Protein AF-A0A9P0IZ48-F1 (afdb_monomer_lite)

Structure (mmCIF, N/CA/C/O backbone):
data_AF-A0A9P0IZ48-F1
#
_entry.id   AF-A0A9P0IZ48-F1
#
loop_
_atom_site.group_PDB
_atom_site.id
_atom_site.type_symbol
_atom_site.label_atom_id
_atom_site.label_alt_id
_atom_site.label_comp_id
_atom_site.label_asym_id
_atom_site.label_entity_id
_atom_site.label_seq_id
_atom_site.pdbx_PDB_ins_code
_atom_site.Cartn_x
_atom_site.Cartn_y
_atom_site.Cartn_z
_atom_site.occupancy
_atom_site.B_iso_or_equiv
_atom_site.auth_seq_id
_atom_site.auth_comp_id
_atom_site.auth_asym_id
_atom_site.auth_atom_id
_atom_site.pdbx_PDB_model_num
ATOM 1 N N . MET A 1 1 ? 137.600 13.344 -168.593 1.00 40.38 1 MET A N 1
ATOM 2 C CA . MET A 1 1 ? 138.570 12.304 -168.981 1.00 40.38 1 MET A CA 1
ATOM 3 C C . MET A 1 1 ? 139.973 12.870 -168.841 1.00 40.38 1 MET A C 1
ATOM 5 O O . MET A 1 1 ? 140.378 13.663 -169.675 1.00 40.38 1 MET A O 1
ATOM 9 N N . ALA A 1 2 ? 140.676 12.499 -167.771 1.00 45.72 2 ALA A N 1
ATOM 10 C CA . ALA A 1 2 ? 141.972 11.857 -167.961 1.00 45.72 2 ALA A CA 1
ATOM 11 C C . ALA A 1 2 ? 141.649 10.371 -168.208 1.00 45.72 2 ALA A C 1
ATOM 13 O O . ALA A 1 2 ? 140.693 9.869 -167.609 1.00 45.72 2 ALA A O 1
ATOM 14 N N . GLU A 1 3 ? 142.317 9.715 -169.154 1.00 50.75 3 GLU A N 1
ATOM 15 C CA . GLU A 1 3 ? 142.035 8.322 -169.523 1.00 50.75 3 GLU A CA 1
ATOM 16 C C . GLU A 1 3 ? 142.195 7.393 -168.305 1.00 50.75 3 GLU A C 1
ATOM 18 O O . GLU A 1 3 ? 143.285 7.264 -167.755 1.00 50.75 3 GLU A O 1
ATOM 23 N N . MET A 1 4 ? 141.099 6.759 -167.869 1.00 49.34 4 MET A N 1
ATOM 24 C CA . MET A 1 4 ? 141.125 5.644 -166.914 1.00 49.34 4 MET A CA 1
ATOM 25 C C . MET A 1 4 ? 140.989 4.335 -167.687 1.00 49.34 4 MET A C 1
ATOM 27 O O . MET A 1 4 ? 140.094 4.196 -168.523 1.00 49.34 4 MET A O 1
ATOM 31 N N . SER A 1 5 ? 141.873 3.375 -167.405 1.00 59.56 5 SER A N 1
ATOM 32 C CA . SER A 1 5 ? 141.852 2.065 -168.056 1.00 59.56 5 SER A CA 1
ATOM 33 C C . SER A 1 5 ? 140.656 1.225 -167.580 1.00 59.56 5 SER A C 1
ATOM 35 O O . SER A 1 5 ? 140.148 1.376 -166.465 1.00 59.56 5 SER A O 1
ATOM 37 N N . ARG A 1 6 ? 140.196 0.327 -168.455 1.00 60.47 6 ARG A N 1
ATOM 38 C CA . ARG A 1 6 ? 138.968 -0.472 -168.319 1.00 60.47 6 ARG A CA 1
ATOM 39 C C . ARG A 1 6 ? 138.863 -1.265 -167.004 1.00 60.47 6 ARG A C 1
ATOM 41 O O . ARG A 1 6 ? 137.769 -1.359 -166.457 1.00 60.47 6 ARG A O 1
ATOM 48 N N . GLU A 1 7 ? 139.977 -1.754 -166.458 1.00 61.59 7 GLU A N 1
ATOM 49 C CA . GLU A 1 7 ? 139.999 -2.499 -165.183 1.00 61.59 7 GLU A CA 1
ATOM 50 C C . GLU A 1 7 ? 139.676 -1.623 -163.961 1.00 61.59 7 GLU A C 1
ATOM 52 O O . GLU A 1 7 ? 139.072 -2.091 -162.995 1.00 61.59 7 GLU A O 1
ATOM 57 N N . GLN A 1 8 ? 140.010 -0.329 -163.995 1.00 61.09 8 GLN A N 1
ATOM 58 C CA . GLN A 1 8 ? 139.716 0.589 -162.887 1.00 61.09 8 GLN A CA 1
ATOM 59 C C . GLN A 1 8 ? 138.238 1.012 -162.859 1.00 61.09 8 GLN A C 1
ATOM 61 O O . GLN A 1 8 ? 137.685 1.261 -161.786 1.00 61.09 8 GLN A O 1
ATOM 66 N N . LEU A 1 9 ? 137.570 1.025 -164.018 1.00 61.09 9 LEU A N 1
ATOM 67 C CA . LEU A 1 9 ? 136.134 1.300 -164.132 1.00 61.09 9 LEU A CA 1
ATOM 68 C C . LEU A 1 9 ? 135.270 0.141 -163.610 1.00 61.09 9 LEU A C 1
ATOM 70 O O . LEU A 1 9 ? 134.274 0.389 -162.928 1.00 61.09 9 LEU A O 1
ATOM 74 N N . GLU A 1 10 ? 135.661 -1.113 -163.856 1.00 65.56 10 GLU A N 1
ATOM 75 C CA . GLU A 1 10 ? 134.918 -2.288 -163.368 1.00 65.56 10 GLU A CA 1
ATOM 76 C C . GLU A 1 10 ? 134.998 -2.431 -161.835 1.00 65.56 10 GLU A C 1
ATOM 78 O O . GLU A 1 10 ? 133.986 -2.701 -161.181 1.00 65.56 10 GLU A O 1
ATOM 83 N N . GLY A 1 11 ? 136.156 -2.144 -161.227 1.00 67.25 11 GLY A N 1
ATOM 84 C CA . GLY A 1 11 ? 136.312 -2.138 -159.766 1.00 67.25 11 GLY A CA 1
ATOM 85 C C . GLY A 1 11 ? 135.535 -1.017 -159.060 1.00 67.25 11 GLY A C 1
ATOM 86 O O . GLY A 1 11 ? 134.985 -1.231 -157.975 1.00 67.25 11 GLY A O 1
ATOM 87 N N . PHE A 1 12 ? 135.444 0.168 -159.676 1.00 69.69 12 PHE A N 1
ATOM 88 C CA . PHE A 1 12 ? 134.646 1.279 -159.149 1.00 69.69 12 PHE A CA 1
ATOM 89 C C . PHE A 1 12 ? 133.141 0.986 -159.251 1.00 69.69 12 PHE A C 1
ATOM 91 O O . PHE A 1 12 ? 132.399 1.215 -158.295 1.00 69.69 12 PHE A O 1
ATOM 98 N N . ALA A 1 13 ? 132.695 0.382 -160.358 1.00 72.75 13 ALA A N 1
ATOM 99 C CA . ALA A 1 13 ? 131.305 -0.034 -160.539 1.00 72.75 13 ALA A CA 1
ATOM 100 C C . ALA A 1 13 ? 130.859 -1.087 -159.504 1.00 72.75 13 ALA A C 1
ATOM 102 O O . ALA A 1 13 ? 129.750 -0.997 -158.977 1.00 72.75 13 ALA A O 1
ATOM 103 N N . ALA A 1 14 ? 131.719 -2.053 -159.156 1.00 74.12 14 ALA A N 1
ATOM 104 C CA . ALA A 1 14 ? 131.407 -3.068 -158.145 1.00 74.12 14 ALA A CA 1
ATOM 105 C C . ALA A 1 14 ? 131.285 -2.486 -156.723 1.00 74.12 14 ALA A C 1
ATOM 107 O O . ALA A 1 14 ? 130.378 -2.871 -155.981 1.00 74.12 14 ALA A O 1
ATOM 108 N N . ARG A 1 15 ? 132.150 -1.528 -156.345 1.00 75.44 15 ARG A N 1
ATOM 109 C CA . ARG A 1 15 ? 132.030 -0.818 -155.055 1.00 75.44 15 ARG A CA 1
ATOM 110 C C . ARG A 1 15 ? 130.755 0.013 -154.988 1.00 75.44 15 ARG A C 1
ATOM 112 O O . ARG A 1 15 ? 130.014 -0.129 -154.023 1.00 75.44 15 ARG A O 1
ATOM 119 N N . MET A 1 16 ? 130.459 0.779 -156.040 1.00 75.12 16 MET A N 1
ATOM 120 C CA . MET A 1 16 ? 129.221 1.560 -156.133 1.00 75.12 16 MET A CA 1
ATOM 121 C C . MET A 1 16 ? 127.973 0.676 -156.033 1.00 75.12 16 MET A C 1
ATOM 123 O O . MET A 1 16 ? 126.989 1.072 -155.419 1.00 75.12 16 MET A O 1
ATOM 127 N N . LYS A 1 17 ? 128.002 -0.541 -156.593 1.00 77.12 17 LYS A N 1
ATOM 128 C CA . LYS A 1 17 ? 126.883 -1.487 -156.494 1.00 77.12 17 LYS A CA 1
ATOM 129 C C . LYS A 1 17 ? 126.695 -2.026 -155.071 1.00 77.12 17 LYS A C 1
ATOM 131 O O . LYS A 1 17 ? 125.564 -2.100 -154.606 1.00 77.12 17 LYS A O 1
ATOM 136 N N . LYS A 1 18 ? 127.789 -2.339 -154.368 1.00 78.38 18 LYS A N 1
ATOM 137 C CA . LYS A 1 18 ? 127.748 -2.813 -152.975 1.00 78.38 18 LYS A CA 1
ATOM 138 C C . LYS A 1 18 ? 127.318 -1.713 -151.999 1.00 78.38 18 LYS A C 1
ATOM 140 O O . LYS A 1 18 ? 126.550 -1.983 -151.082 1.00 78.38 18 LYS A O 1
ATOM 145 N N . GLU A 1 19 ? 127.776 -0.478 -152.207 1.00 76.38 19 GLU A N 1
ATOM 146 C CA . GLU A 1 19 ? 127.285 0.686 -151.455 1.00 76.38 19 GLU A CA 1
ATOM 147 C C . GLU A 1 19 ? 125.801 0.943 -151.734 1.00 76.38 19 GLU A C 1
ATOM 149 O O . GLU A 1 19 ? 125.043 1.164 -150.797 1.00 76.38 19 GLU A O 1
ATOM 154 N N . LEU A 1 20 ? 125.349 0.807 -152.986 1.00 82.19 20 LEU A N 1
ATOM 155 C CA . LEU A 1 20 ? 123.929 0.915 -153.331 1.00 82.19 20 LEU A CA 1
ATOM 156 C C . LEU A 1 20 ? 123.073 -0.164 -152.644 1.00 82.19 20 LEU A C 1
ATOM 158 O O . LEU A 1 20 ? 121.955 0.124 -152.223 1.00 82.19 20 LEU A O 1
ATOM 162 N N . GLU A 1 21 ? 123.560 -1.402 -152.547 1.00 80.06 21 GLU A N 1
ATOM 163 C CA . GLU A 1 21 ? 122.872 -2.489 -151.836 1.00 80.06 21 GLU A CA 1
ATOM 164 C C . GLU A 1 21 ? 122.805 -2.239 -150.328 1.00 80.06 21 GLU A C 1
ATOM 166 O O . GLU A 1 21 ? 121.725 -2.352 -149.754 1.00 80.06 21 GLU A O 1
ATOM 171 N N . ARG A 1 22 ? 123.898 -1.787 -149.706 1.00 83.31 22 ARG A N 1
ATOM 172 C CA . ARG A 1 22 ? 123.905 -1.410 -148.287 1.00 83.31 22 ARG A CA 1
ATOM 173 C C . ARG A 1 22 ? 122.951 -0.245 -147.995 1.00 83.31 22 ARG A C 1
ATOM 175 O O . ARG A 1 22 ? 122.157 -0.325 -147.067 1.00 83.31 22 ARG A O 1
ATOM 182 N N . GLU A 1 23 ? 122.972 0.804 -148.814 1.00 80.50 23 GLU A N 1
ATOM 183 C CA . GLU A 1 23 ? 122.041 1.939 -148.708 1.00 80.50 23 GLU A CA 1
ATOM 184 C C . GLU A 1 23 ? 120.577 1.504 -148.901 1.00 80.50 23 GLU A C 1
ATOM 186 O O . GLU A 1 23 ? 119.662 2.054 -148.285 1.00 80.50 23 GLU A O 1
ATOM 191 N N . ARG A 1 24 ? 120.321 0.492 -149.742 1.00 82.31 24 ARG A N 1
ATOM 192 C CA . ARG A 1 24 ? 118.983 -0.104 -149.891 1.00 82.31 24 ARG A CA 1
ATOM 193 C C . ARG A 1 24 ? 118.559 -0.878 -148.648 1.00 82.31 24 ARG A C 1
ATOM 195 O O . ARG A 1 24 ? 117.405 -0.742 -148.246 1.00 82.31 24 ARG A O 1
ATOM 202 N N . GLU A 1 25 ? 119.450 -1.669 -148.060 1.00 83.50 25 GLU A N 1
ATOM 203 C CA . GLU A 1 25 ? 119.190 -2.406 -146.819 1.00 83.50 25 GLU A CA 1
ATOM 204 C C . GLU A 1 25 ? 118.956 -1.455 -145.642 1.00 83.50 25 GLU A C 1
ATOM 206 O O . GLU A 1 25 ? 117.970 -1.615 -144.928 1.00 83.50 25 GLU A O 1
ATOM 211 N N . GLU A 1 26 ? 119.783 -0.417 -145.490 1.00 81.69 26 GLU A N 1
ATOM 212 C CA . GLU A 1 26 ? 119.605 0.619 -144.468 1.00 81.69 26 GLU A CA 1
ATOM 213 C C . GLU A 1 26 ? 118.283 1.367 -144.667 1.00 81.69 26 GLU A C 1
ATOM 215 O O . GLU A 1 26 ? 117.509 1.515 -143.721 1.00 81.69 26 GLU A O 1
ATOM 220 N N . ARG A 1 27 ? 117.949 1.769 -145.902 1.00 84.75 27 ARG A N 1
ATOM 221 C CA . ARG A 1 27 ? 116.649 2.389 -146.199 1.00 84.75 27 ARG A CA 1
ATOM 222 C C . ARG A 1 27 ? 115.488 1.469 -145.830 1.00 84.75 27 ARG A C 1
ATOM 224 O O . ARG A 1 27 ? 114.515 1.949 -145.257 1.00 84.75 27 ARG A O 1
ATOM 231 N N . ASN A 1 28 ? 115.574 0.183 -146.167 1.00 85.56 28 ASN A N 1
ATOM 232 C CA . ASN A 1 28 ? 114.534 -0.794 -145.854 1.00 85.56 28 ASN A CA 1
ATOM 233 C C . ASN A 1 28 ? 114.398 -0.978 -144.334 1.00 85.56 28 ASN A C 1
ATOM 235 O O . ASN A 1 28 ? 113.296 -0.877 -143.808 1.00 85.56 28 ASN A O 1
ATOM 239 N N . PHE A 1 29 ? 115.512 -1.117 -143.614 1.00 87.75 29 PHE A N 1
ATOM 240 C CA . PHE A 1 29 ? 115.528 -1.188 -142.154 1.00 87.75 29 PHE A CA 1
ATOM 241 C C . PHE A 1 29 ? 114.892 0.051 -141.508 1.00 87.75 29 PHE A C 1
ATOM 243 O O . PHE A 1 29 ? 113.985 -0.080 -140.689 1.00 87.75 29 PHE A O 1
ATOM 250 N N . PHE A 1 30 ? 115.289 1.261 -141.921 1.00 87.19 30 PHE A N 1
ATOM 251 C CA . PHE A 1 30 ? 114.699 2.502 -141.408 1.00 87.19 30 PHE A CA 1
ATOM 252 C C . PHE A 1 30 ? 113.231 2.676 -141.802 1.00 87.19 30 PHE A C 1
ATOM 254 O O . PHE A 1 30 ? 112.478 3.325 -141.078 1.00 87.19 30 PHE A O 1
ATOM 261 N N . GLN A 1 31 ? 112.811 2.130 -142.942 1.00 84.62 31 GLN A N 1
ATOM 262 C CA . GLN A 1 31 ? 111.409 2.125 -143.341 1.00 84.62 31 GLN A CA 1
ATOM 263 C C . GLN A 1 31 ? 110.597 1.175 -142.455 1.00 84.62 31 GLN A C 1
ATOM 265 O O . GLN A 1 31 ? 109.562 1.582 -141.943 1.00 84.62 31 GLN A O 1
ATOM 270 N N . LEU A 1 32 ? 111.111 -0.023 -142.177 1.00 88.12 32 LEU A N 1
ATOM 271 C CA . LEU A 1 32 ? 110.461 -1.001 -141.308 1.00 88.12 32 LEU A CA 1
ATOM 272 C C . LEU A 1 32 ? 110.381 -0.519 -139.851 1.00 88.12 32 LEU A C 1
ATOM 274 O O . LEU A 1 32 ? 109.342 -0.664 -139.214 1.00 88.12 32 LEU A O 1
ATOM 278 N N . GLU A 1 33 ? 111.441 0.107 -139.332 1.00 88.38 33 GLU A N 1
ATOM 279 C CA . GLU A 1 33 ? 111.435 0.737 -138.005 1.00 88.38 33 GLU A CA 1
ATOM 280 C C . GLU A 1 33 ? 110.479 1.934 -137.949 1.00 88.38 33 GLU A C 1
ATOM 282 O O . GLU A 1 33 ? 109.746 2.084 -136.974 1.00 88.38 33 GLU A O 1
ATOM 287 N N . ARG A 1 34 ? 110.409 2.758 -139.004 1.00 89.44 34 ARG A N 1
ATOM 288 C CA . ARG A 1 34 ? 109.419 3.842 -139.087 1.00 89.44 34 ARG A CA 1
ATOM 289 C C . ARG A 1 34 ? 107.997 3.293 -139.069 1.00 89.44 34 ARG A C 1
ATOM 291 O O . ARG A 1 34 ? 107.185 3.801 -138.306 1.00 89.44 34 ARG A O 1
ATOM 298 N N . ASP A 1 35 ? 107.706 2.275 -139.872 1.00 89.56 35 ASP A N 1
ATOM 299 C CA . ASP A 1 35 ? 106.379 1.661 -139.941 1.00 89.56 35 ASP A CA 1
ATOM 300 C C . ASP A 1 35 ? 106.021 1.008 -138.596 1.00 89.56 35 ASP A C 1
ATOM 302 O O . ASP A 1 35 ? 104.916 1.180 -138.089 1.00 89.56 35 ASP A O 1
ATOM 306 N N . LYS A 1 36 ? 106.983 0.358 -137.932 1.00 89.81 36 LYS A N 1
ATOM 307 C CA . LYS A 1 36 ? 106.815 -0.189 -136.580 1.00 89.81 36 LYS A CA 1
ATOM 308 C C . LYS A 1 36 ? 106.529 0.904 -135.546 1.00 89.81 36 LYS A C 1
ATOM 310 O O . LYS A 1 36 ? 105.602 0.767 -134.755 1.00 89.81 36 LYS A O 1
ATOM 315 N N . VAL A 1 37 ? 107.268 2.012 -135.568 1.00 90.25 37 VAL A N 1
ATOM 316 C CA . VAL A 1 37 ? 107.013 3.165 -134.688 1.00 90.25 37 VAL A CA 1
ATOM 317 C C . VAL A 1 37 ? 105.658 3.806 -134.991 1.00 90.25 37 VAL A C 1
ATOM 319 O O . VAL A 1 37 ? 104.944 4.153 -134.055 1.00 90.25 37 VAL A O 1
ATOM 322 N N . LEU A 1 38 ? 105.272 3.919 -136.265 1.00 91.44 38 LEU A N 1
ATOM 323 C CA . LEU A 1 38 ? 103.958 4.419 -136.670 1.00 91.44 38 LEU A CA 1
ATOM 324 C C . LEU A 1 38 ? 102.837 3.512 -136.155 1.00 91.44 38 LEU A C 1
ATOM 326 O O . LEU A 1 38 ? 101.920 4.020 -135.524 1.00 91.44 38 LEU A O 1
ATOM 330 N N . THR A 1 39 ? 102.939 2.189 -136.320 1.00 90.44 39 THR A N 1
ATOM 331 C CA . THR A 1 39 ? 101.937 1.251 -135.781 1.00 90.44 39 THR A CA 1
ATOM 332 C C . THR A 1 39 ? 101.849 1.305 -134.256 1.00 90.44 39 THR A C 1
ATOM 334 O O . THR A 1 39 ? 100.747 1.357 -133.721 1.00 90.44 39 THR A O 1
ATOM 337 N N . PHE A 1 40 ? 102.974 1.372 -133.532 1.00 92.62 40 PHE A N 1
ATOM 338 C CA . PHE A 1 40 ? 102.943 1.558 -132.078 1.00 92.62 40 PHE A CA 1
ATOM 339 C C . PHE A 1 40 ? 102.323 2.893 -131.681 1.00 92.62 40 PHE A C 1
ATOM 341 O O . PHE A 1 40 ? 101.568 2.949 -130.713 1.00 92.62 40 PHE A O 1
ATOM 348 N N . TRP A 1 41 ? 102.622 3.967 -132.408 1.00 93.25 41 TRP A N 1
ATOM 349 C CA . TRP A 1 41 ? 102.010 5.266 -132.164 1.00 93.25 41 TRP A CA 1
ATOM 350 C C . TRP A 1 41 ? 100.500 5.236 -132.427 1.00 93.25 41 TRP A C 1
ATOM 352 O O . TRP A 1 41 ? 99.743 5.745 -131.609 1.00 93.25 41 TRP A O 1
ATOM 362 N N . GLU A 1 42 ? 100.043 4.603 -133.508 1.00 92.38 42 GLU A N 1
ATOM 363 C CA . GLU A 1 42 ? 98.617 4.433 -133.808 1.00 92.38 42 GLU A CA 1
ATOM 364 C C . GLU A 1 42 ? 97.905 3.588 -132.744 1.00 92.38 42 GLU A C 1
ATOM 366 O O . GLU A 1 42 ? 96.854 4.003 -132.259 1.00 92.38 42 GLU A O 1
ATOM 371 N N . ILE A 1 43 ? 98.496 2.463 -132.320 1.00 92.69 43 ILE A N 1
ATOM 372 C CA . ILE A 1 43 ? 97.954 1.600 -131.255 1.00 92.69 43 ILE A CA 1
ATOM 373 C C . ILE A 1 43 ? 97.886 2.363 -129.933 1.00 92.69 43 ILE A C 1
ATOM 375 O O . ILE A 1 43 ? 96.814 2.478 -129.354 1.00 92.69 43 ILE A O 1
ATOM 379 N N . THR A 1 44 ? 98.995 2.947 -129.472 1.00 91.38 44 THR A N 1
ATOM 380 C CA . THR A 1 44 ? 99.023 3.680 -128.192 1.00 91.38 44 THR A CA 1
ATOM 381 C C . THR A 1 44 ? 98.127 4.913 -128.211 1.00 91.38 44 THR A C 1
ATOM 383 O O . THR A 1 44 ? 97.523 5.257 -127.195 1.00 91.38 44 THR A O 1
ATOM 386 N N . ARG A 1 45 ? 97.982 5.576 -129.364 1.00 93.19 45 ARG A N 1
ATOM 387 C CA . ARG A 1 45 ? 97.008 6.653 -129.543 1.00 93.19 45 ARG A CA 1
ATOM 388 C C . ARG A 1 45 ? 95.577 6.128 -129.441 1.00 93.19 45 ARG A C 1
ATOM 390 O O . ARG A 1 45 ? 94.776 6.760 -128.758 1.00 93.19 45 ARG A O 1
ATOM 397 N N . HIS A 1 46 ? 95.261 5.006 -130.085 1.00 93.88 46 HIS A N 1
ATOM 398 C CA . HIS A 1 46 ? 93.936 4.394 -130.012 1.00 93.88 46 HIS A CA 1
ATOM 399 C C . HIS A 1 46 ? 93.607 3.932 -128.587 1.00 93.88 46 HIS A C 1
ATOM 401 O O . HIS A 1 46 ? 92.558 4.294 -128.066 1.00 93.88 46 HIS A O 1
ATOM 407 N N . GLU A 1 47 ? 94.536 3.256 -127.908 1.00 93.06 47 GLU A N 1
ATOM 408 C CA . GLU A 1 47 ? 94.413 2.859 -126.500 1.00 93.06 47 GLU A CA 1
ATOM 409 C C . GLU A 1 47 ? 94.243 4.073 -125.576 1.00 93.06 47 GLU A C 1
ATOM 411 O O . GLU A 1 47 ? 93.468 4.036 -124.621 1.00 93.06 47 GLU A O 1
ATOM 416 N N . LEU A 1 48 ? 94.942 5.182 -125.840 1.00 93.31 48 LEU A N 1
ATOM 417 C CA . LEU A 1 48 ? 94.761 6.423 -125.088 1.00 93.31 48 LEU A CA 1
ATOM 418 C C . LEU A 1 48 ? 93.369 7.024 -125.324 1.00 93.31 48 LEU A C 1
ATOM 420 O O . LEU A 1 48 ? 92.742 7.504 -124.379 1.00 93.31 48 LEU A O 1
ATOM 424 N N . GLU A 1 49 ? 92.891 7.033 -126.569 1.00 93.69 49 GLU A N 1
ATOM 425 C CA . GLU A 1 49 ? 91.551 7.506 -126.926 1.00 93.69 49 GLU A CA 1
ATOM 426 C C . GLU A 1 49 ? 90.458 6.621 -126.293 1.00 93.69 49 GLU A C 1
ATOM 428 O O . GLU A 1 49 ? 89.502 7.160 -125.728 1.00 93.69 49 GLU A O 1
ATOM 433 N N . GLU A 1 50 ? 90.637 5.298 -126.285 1.00 93.69 50 GLU A N 1
ATOM 434 C CA . GLU A 1 50 ? 89.745 4.320 -125.653 1.00 93.69 50 GLU A CA 1
ATOM 435 C C . GLU A 1 50 ? 89.741 4.452 -124.125 1.00 93.69 50 GLU A C 1
ATOM 437 O O . GLU A 1 50 ? 88.676 4.585 -123.522 1.00 93.69 50 GLU A O 1
ATOM 442 N N . ASN A 1 51 ? 90.908 4.542 -123.480 1.00 92.75 51 ASN A N 1
ATOM 443 C CA . ASN A 1 51 ? 91.007 4.769 -122.035 1.00 92.75 51 ASN A CA 1
ATOM 444 C C . ASN A 1 51 ? 90.395 6.114 -121.625 1.00 92.75 51 ASN A C 1
ATOM 446 O O . ASN A 1 51 ? 89.707 6.200 -120.609 1.00 92.75 51 ASN A O 1
ATOM 450 N N . ARG A 1 52 ? 90.579 7.171 -122.430 1.00 93.62 52 ARG A N 1
ATOM 451 C CA . ARG A 1 52 ? 89.906 8.465 -122.218 1.00 93.62 52 ARG A CA 1
ATOM 452 C C . ARG A 1 52 ? 88.394 8.377 -122.408 1.00 93.62 52 ARG A C 1
ATOM 454 O O . ARG A 1 52 ? 87.662 9.144 -121.784 1.00 93.62 52 ARG A O 1
ATOM 461 N N . ALA A 1 53 ? 87.904 7.522 -123.303 1.00 93.44 53 ALA A N 1
ATOM 462 C CA . ALA A 1 53 ? 86.472 7.276 -123.454 1.00 93.44 53 ALA A CA 1
ATOM 463 C C . ALA A 1 53 ? 85.920 6.478 -122.260 1.00 93.44 53 ALA A C 1
ATOM 465 O O . ALA A 1 53 ? 84.892 6.857 -121.707 1.00 93.44 53 ALA A O 1
ATOM 466 N N . SER A 1 54 ? 86.641 5.450 -121.810 1.00 94.06 54 SER A N 1
ATOM 467 C CA . SER A 1 54 ? 86.304 4.639 -120.636 1.00 94.06 54 SER A CA 1
ATOM 468 C C . SER A 1 54 ? 86.272 5.469 -119.350 1.00 94.06 54 SER A C 1
ATOM 470 O O . SER A 1 54 ? 85.286 5.407 -118.623 1.00 94.06 54 SER A O 1
ATOM 472 N N . LEU A 1 55 ? 87.273 6.330 -119.116 1.00 92.88 55 LEU A N 1
ATOM 473 C CA . LEU A 1 55 ? 87.278 7.270 -117.987 1.00 92.88 55 LEU A CA 1
ATOM 474 C C . LEU A 1 55 ? 86.047 8.177 -118.007 1.00 92.88 55 LEU A C 1
ATOM 476 O O . LEU A 1 55 ? 85.333 8.240 -117.019 1.00 92.88 55 LEU A O 1
ATOM 480 N N . ARG A 1 56 ? 85.725 8.782 -119.158 1.00 93.75 56 ARG A N 1
ATOM 481 C CA . ARG A 1 56 ? 84.522 9.620 -119.292 1.00 93.75 56 ARG A CA 1
ATOM 482 C C . ARG A 1 56 ? 83.226 8.849 -119.044 1.00 93.75 56 ARG A C 1
ATOM 484 O O . ARG A 1 56 ? 82.281 9.417 -118.511 1.00 93.75 56 ARG A O 1
ATOM 491 N N . ASN A 1 57 ? 83.160 7.579 -119.438 1.00 94.12 57 ASN A N 1
ATOM 492 C CA . ASN A 1 57 ? 82.010 6.733 -119.129 1.00 94.12 57 ASN A CA 1
ATOM 493 C C . ASN A 1 57 ? 81.935 6.419 -117.632 1.00 94.12 57 ASN A C 1
ATOM 495 O O . ASN A 1 57 ? 80.845 6.446 -117.077 1.00 94.12 57 ASN A O 1
ATOM 499 N N . LYS A 1 58 ? 83.071 6.173 -116.968 1.00 93.75 58 LYS A N 1
ATOM 500 C CA . LYS A 1 58 ? 83.117 5.962 -115.517 1.00 93.75 58 LYS A CA 1
ATOM 501 C C . LYS A 1 58 ? 82.769 7.214 -114.726 1.00 93.75 58 LYS A C 1
ATOM 503 O O . LYS A 1 58 ? 82.014 7.099 -113.771 1.00 93.75 58 LYS A O 1
ATOM 508 N N . ASP A 1 59 ? 83.225 8.384 -115.158 1.00 92.31 59 ASP A N 1
ATOM 509 C CA . ASP A 1 59 ? 82.832 9.659 -114.555 1.00 92.31 59 ASP A CA 1
ATOM 510 C C . ASP A 1 59 ? 81.311 9.860 -114.665 1.00 92.31 59 ASP A C 1
ATOM 512 O O . ASP A 1 59 ? 80.662 10.160 -113.669 1.00 92.31 59 ASP A O 1
ATOM 516 N N . ARG A 1 60 ? 80.712 9.567 -115.830 1.00 93.88 60 ARG A N 1
ATOM 517 C CA . ARG A 1 60 ? 79.246 9.583 -116.000 1.00 93.88 60 ARG A CA 1
ATOM 518 C C . ARG A 1 60 ? 78.525 8.552 -115.135 1.00 93.88 60 ARG A C 1
ATOM 520 O O . ARG A 1 60 ? 77.491 8.862 -114.566 1.00 93.88 60 ARG A O 1
ATOM 527 N N . GLU A 1 61 ? 79.044 7.329 -115.026 1.00 93.62 61 GLU A N 1
ATOM 528 C CA . GLU A 1 61 ? 78.458 6.309 -114.144 1.00 93.62 61 GLU A CA 1
ATOM 529 C C . GLU A 1 61 ? 78.483 6.756 -112.674 1.00 93.62 61 GLU A C 1
ATOM 531 O O . GLU A 1 61 ? 77.531 6.491 -111.941 1.00 93.62 61 GLU A O 1
ATOM 536 N N . ILE A 1 62 ? 79.553 7.430 -112.240 1.00 92.31 62 ILE A N 1
ATOM 537 C CA . ILE A 1 62 ? 79.653 8.003 -110.893 1.00 92.31 62 ILE A CA 1
ATOM 538 C C . ILE A 1 62 ? 78.605 9.105 -110.720 1.00 92.31 62 ILE A C 1
ATOM 540 O O . ILE A 1 62 ? 77.852 9.052 -109.750 1.00 92.31 62 ILE A O 1
ATOM 544 N N . GLU A 1 63 ? 78.503 10.036 -111.671 1.00 92.88 63 GLU A N 1
ATOM 545 C CA . GLU A 1 63 ? 77.483 11.095 -111.664 1.00 92.88 63 GLU A CA 1
ATOM 546 C C . GLU A 1 63 ? 76.058 10.510 -111.584 1.00 92.88 63 GLU A C 1
ATOM 548 O O . GLU A 1 63 ? 75.278 10.909 -110.720 1.00 92.88 63 GLU A O 1
ATOM 553 N N . ASP A 1 64 ? 75.738 9.496 -112.397 1.00 93.06 64 ASP A N 1
ATOM 554 C CA . ASP A 1 64 ? 74.433 8.821 -112.396 1.00 93.06 64 ASP A CA 1
ATOM 555 C C . ASP A 1 64 ? 74.125 8.134 -111.049 1.00 93.06 64 ASP A C 1
ATOM 557 O O . ASP A 1 64 ? 72.975 8.094 -110.601 1.00 93.06 64 ASP A O 1
ATOM 561 N N . ILE A 1 65 ? 75.129 7.528 -110.402 1.00 93.12 65 ILE A N 1
ATOM 562 C CA . ILE A 1 65 ? 74.968 6.881 -109.090 1.00 93.12 65 ILE A CA 1
ATOM 563 C C . ILE A 1 65 ? 74.784 7.932 -107.994 1.00 93.12 65 ILE A C 1
ATOM 565 O O . ILE A 1 65 ? 73.941 7.749 -107.114 1.00 93.12 65 ILE A O 1
ATOM 569 N N . GLU A 1 66 ? 75.539 9.028 -108.041 1.00 91.62 66 GLU A N 1
ATOM 570 C CA . GLU A 1 66 ? 75.397 10.139 -107.104 1.00 91.62 66 GLU A CA 1
ATOM 571 C C . GLU A 1 66 ? 74.016 10.791 -107.218 1.00 91.62 66 GLU A C 1
ATOM 573 O O . GLU A 1 66 ? 73.380 11.033 -106.189 1.00 91.62 66 GLU A O 1
ATOM 578 N N . GLU A 1 67 ? 73.508 11.009 -108.435 1.00 92.25 67 GLU A N 1
ATOM 579 C CA . GLU A 1 67 ? 72.160 11.537 -108.664 1.00 92.25 67 GLU A CA 1
ATOM 580 C C . GLU A 1 67 ? 71.091 10.598 -108.085 1.00 92.25 67 GLU A C 1
ATOM 582 O O . GLU A 1 67 ? 70.251 11.026 -107.285 1.00 92.25 67 GLU A O 1
ATOM 587 N N . LYS A 1 68 ? 71.181 9.291 -108.375 1.00 93.56 68 LYS A N 1
ATOM 588 C CA . LYS A 1 68 ? 70.279 8.280 -107.796 1.00 93.56 68 LYS A CA 1
ATOM 589 C C . LYS A 1 68 ? 70.328 8.274 -106.273 1.00 93.56 68 LYS A C 1
ATOM 591 O O . LYS A 1 68 ? 69.284 8.256 -105.625 1.00 93.56 68 LYS A O 1
ATOM 596 N N . HIS A 1 69 ? 71.522 8.321 -105.686 1.00 93.56 69 HIS A N 1
ATOM 597 C CA . HIS A 1 69 ? 71.675 8.332 -104.237 1.00 93.56 69 HIS A CA 1
ATOM 598 C C . HIS A 1 69 ? 71.091 9.605 -103.609 1.00 93.56 69 HIS A C 1
ATOM 600 O O . HIS A 1 69 ? 70.437 9.546 -102.565 1.00 93.56 69 HIS A O 1
ATOM 606 N N . GLN A 1 70 ? 71.265 10.764 -104.250 1.00 93.62 70 GLN A N 1
ATOM 607 C CA . GLN A 1 70 ? 70.634 12.006 -103.807 1.00 93.62 70 GLN A CA 1
ATOM 608 C C . GLN A 1 70 ? 69.106 11.914 -103.848 1.00 93.62 70 GLN A C 1
ATOM 610 O O . GLN A 1 70 ? 68.441 12.383 -102.918 1.00 93.62 70 GLN A O 1
ATOM 615 N N . ASP A 1 71 ? 68.541 11.299 -104.882 1.00 94.06 71 ASP A N 1
ATOM 616 C CA . ASP A 1 71 ? 67.099 11.091 -104.992 1.00 94.06 71 ASP A CA 1
ATOM 617 C C . ASP A 1 71 ? 66.574 10.094 -103.954 1.00 94.06 71 ASP A C 1
ATOM 619 O O . ASP A 1 71 ? 65.568 10.370 -103.294 1.00 94.06 71 ASP A O 1
ATOM 623 N N . GLU A 1 72 ? 67.293 9.003 -103.690 1.00 93.25 72 GLU A N 1
ATOM 624 C CA . GLU A 1 72 ? 66.986 8.086 -102.589 1.00 93.25 72 GLU A CA 1
ATOM 625 C C . GLU A 1 72 ? 66.999 8.803 -101.234 1.00 93.25 72 GLU A C 1
ATOM 627 O O . GLU A 1 72 ? 66.057 8.662 -100.450 1.00 93.25 72 GLU A O 1
ATOM 632 N N . ILE A 1 73 ? 68.009 9.639 -100.961 1.00 94.50 73 ILE A N 1
ATOM 633 C CA . ILE A 1 73 ? 68.067 10.454 -99.739 1.00 94.50 73 ILE A CA 1
ATOM 634 C C . ILE A 1 73 ? 66.842 11.370 -99.640 1.00 94.50 73 ILE A C 1
ATOM 636 O O . ILE A 1 73 ? 66.281 11.518 -98.550 1.00 94.50 73 ILE A O 1
ATOM 640 N N . LYS A 1 74 ? 66.406 11.999 -100.740 1.00 95.19 74 LYS A N 1
ATOM 641 C CA . LYS A 1 74 ? 65.196 12.842 -100.741 1.00 95.19 74 LYS A CA 1
ATOM 642 C C . LYS A 1 74 ? 63.958 12.015 -100.394 1.00 95.19 74 LYS A C 1
ATOM 644 O O . LYS A 1 74 ? 63.183 12.444 -99.537 1.00 95.19 74 LYS A O 1
ATOM 649 N N . VAL A 1 75 ? 63.801 10.828 -100.982 1.00 94.88 75 VAL A N 1
ATOM 650 C CA . VAL A 1 75 ? 62.688 9.912 -100.685 1.00 94.88 75 VAL A CA 1
ATOM 651 C C . VAL A 1 75 ? 62.720 9.465 -99.223 1.00 94.88 75 VAL A C 1
ATOM 653 O O . VAL A 1 75 ? 61.698 9.539 -98.543 1.00 94.88 75 VAL A O 1
ATOM 656 N N . TYR A 1 76 ? 63.877 9.064 -98.691 1.00 94.94 76 TYR A N 1
ATOM 657 C CA . TYR A 1 76 ? 64.006 8.675 -97.284 1.00 94.94 76 TYR A CA 1
ATOM 658 C C . TYR A 1 76 ? 63.721 9.838 -96.332 1.00 94.94 76 TYR A C 1
ATOM 660 O O . TYR A 1 76 ? 63.011 9.654 -95.345 1.00 94.94 76 TYR A O 1
ATOM 668 N N . LYS A 1 77 ? 64.189 11.053 -96.644 1.00 94.69 77 LYS A N 1
ATOM 669 C CA . LYS A 1 77 ? 63.851 12.259 -95.872 1.00 94.69 77 LYS A CA 1
ATOM 670 C C . LYS A 1 77 ? 62.349 12.533 -95.883 1.00 94.69 77 LYS A C 1
ATOM 672 O O . LYS A 1 77 ? 61.801 12.893 -94.845 1.00 94.69 77 LYS A O 1
ATOM 677 N N . GLN A 1 78 ? 61.678 12.373 -97.024 1.00 93.88 78 GLN A N 1
ATOM 678 C CA . GLN A 1 78 ? 60.223 12.520 -97.109 1.00 93.88 78 GLN A CA 1
ATOM 679 C C . GLN A 1 78 ? 59.497 11.434 -96.305 1.00 93.88 78 GLN A C 1
ATOM 681 O O . GLN A 1 78 ? 58.617 11.771 -95.519 1.00 93.88 78 GLN A O 1
ATOM 686 N N . LYS A 1 79 ? 59.907 10.164 -96.414 1.00 95.56 79 LYS A N 1
ATOM 687 C CA . LYS A 1 79 ? 59.353 9.058 -95.614 1.00 95.56 79 LYS A CA 1
ATOM 688 C C . LYS A 1 79 ? 59.516 9.292 -94.115 1.00 95.56 79 LYS A C 1
ATOM 690 O O . LYS A 1 79 ? 58.564 9.104 -93.373 1.00 95.56 79 LYS A O 1
ATOM 695 N N . LEU A 1 80 ? 60.687 9.755 -93.674 1.00 95.06 80 LEU A N 1
ATOM 696 C CA . LEU A 1 80 ? 60.926 10.081 -92.269 1.00 95.06 80 LEU A CA 1
ATOM 697 C C . LEU A 1 80 ? 60.030 11.234 -91.798 1.00 95.06 80 LEU A C 1
ATOM 699 O O . LEU A 1 80 ? 59.461 11.157 -90.715 1.00 95.06 80 LEU A O 1
ATOM 703 N N . LYS A 1 81 ? 59.864 12.285 -92.614 1.00 95.44 81 LYS A N 1
ATOM 704 C CA . LYS A 1 81 ? 58.939 13.387 -92.302 1.00 95.44 81 LYS A CA 1
ATOM 705 C C . LYS A 1 81 ? 57.496 12.902 -92.175 1.00 95.44 81 LYS A C 1
ATOM 707 O O . LYS A 1 81 ? 56.823 13.308 -91.235 1.00 95.44 81 LYS A O 1
ATOM 712 N N . LEU A 1 82 ? 57.042 12.046 -93.094 1.00 94.50 82 LEU A N 1
ATOM 713 C CA . LEU A 1 82 ? 55.705 11.454 -93.040 1.00 94.50 82 LEU A CA 1
ATOM 714 C C . LEU A 1 82 ? 55.533 10.590 -91.791 1.00 94.50 82 LEU A C 1
ATOM 716 O O . LEU A 1 82 ? 54.552 10.774 -91.089 1.00 94.50 82 LEU A O 1
ATOM 720 N N . LEU A 1 83 ? 56.509 9.739 -91.463 1.00 95.94 83 LEU A N 1
ATOM 721 C CA . LEU A 1 83 ? 56.456 8.884 -90.275 1.00 95.94 83 LEU A CA 1
ATOM 722 C C . LEU A 1 83 ? 56.398 9.698 -88.975 1.00 95.94 83 LEU A C 1
ATOM 724 O O . LEU A 1 83 ? 55.613 9.386 -88.088 1.00 95.94 83 LEU A O 1
ATOM 728 N N . ILE A 1 84 ? 57.203 10.760 -88.860 1.00 94.81 84 ILE A N 1
ATOM 729 C CA . ILE A 1 84 ? 57.169 11.655 -87.692 1.00 94.81 84 ILE A CA 1
ATOM 730 C C . ILE A 1 84 ? 55.818 12.371 -87.606 1.00 94.81 84 ILE A C 1
ATOM 732 O O . ILE A 1 84 ? 55.263 12.496 -86.517 1.00 94.81 84 ILE A O 1
ATOM 736 N N . TYR A 1 85 ? 55.289 12.843 -88.738 1.00 96.25 85 TYR A N 1
ATOM 737 C CA . TYR A 1 85 ? 53.981 13.489 -88.783 1.00 96.25 85 TYR A CA 1
ATOM 738 C C . TYR A 1 85 ? 52.864 12.519 -88.383 1.00 96.25 85 TYR A C 1
ATOM 740 O O . TYR A 1 85 ? 52.062 12.853 -87.521 1.00 96.25 85 TYR A O 1
ATOM 748 N N . GLU A 1 86 ? 52.856 11.308 -88.935 1.00 95.12 86 GLU A N 1
ATOM 749 C CA . GLU A 1 86 ? 51.893 10.253 -88.614 1.00 95.12 86 GLU A CA 1
ATOM 750 C C . GLU A 1 86 ? 51.966 9.864 -87.135 1.00 95.12 86 GLU A C 1
ATOM 752 O O . GLU A 1 86 ? 50.942 9.834 -86.461 1.00 95.12 86 GLU A O 1
ATOM 757 N N . GLN A 1 87 ? 53.170 9.668 -86.586 1.00 95.31 87 GLN A N 1
ATOM 758 C CA . GLN A 1 87 ? 53.345 9.388 -85.161 1.00 95.31 87 GLN A CA 1
ATOM 759 C C . GLN A 1 87 ? 52.849 10.546 -84.286 1.00 95.31 87 GLN A C 1
ATOM 761 O O . GLN A 1 87 ? 52.246 10.312 -83.240 1.00 95.31 87 GLN A O 1
ATOM 766 N N . HIS A 1 88 ? 53.105 11.793 -84.688 1.00 95.25 88 HIS A N 1
ATOM 767 C CA . HIS A 1 88 ? 52.646 12.967 -83.952 1.00 95.25 88 HIS A CA 1
ATOM 768 C C . HIS A 1 88 ? 51.118 13.095 -83.978 1.00 95.25 88 HIS A C 1
ATOM 770 O O . HIS A 1 88 ? 50.517 13.337 -82.932 1.00 95.25 88 HIS A O 1
ATOM 776 N N . VAL A 1 89 ? 50.498 12.883 -85.142 1.00 96.25 89 VAL A N 1
ATOM 777 C CA . VAL A 1 89 ? 49.038 12.865 -85.304 1.00 96.25 89 VAL A CA 1
ATOM 778 C C . VAL A 1 89 ? 48.432 11.745 -84.466 1.00 96.25 89 VAL A C 1
ATOM 780 O O . VAL A 1 89 ? 47.593 12.032 -83.622 1.00 96.25 89 VAL A O 1
ATOM 783 N N . HIS A 1 90 ? 48.931 10.513 -84.586 1.00 95.69 90 HIS A N 1
ATOM 784 C CA . HIS A 1 90 ? 48.451 9.374 -83.803 1.00 95.69 90 HIS A CA 1
ATOM 785 C C . HIS A 1 90 ? 48.591 9.608 -82.291 1.00 95.69 90 HIS A C 1
ATOM 787 O O . HIS A 1 90 ? 47.687 9.302 -81.519 1.00 95.69 90 HIS A O 1
ATOM 793 N N . LEU A 1 91 ? 49.713 10.174 -81.828 1.00 96.00 91 LEU A N 1
ATOM 794 C CA . LEU A 1 91 ? 49.880 10.512 -80.411 1.00 96.00 91 LEU A CA 1
ATOM 795 C C . LEU A 1 91 ? 48.853 11.559 -79.964 1.00 96.00 91 LEU A C 1
ATOM 797 O O . LEU A 1 91 ? 48.289 11.425 -78.881 1.00 96.00 91 LEU A O 1
ATOM 801 N N . SER A 1 92 ? 48.603 12.578 -80.789 1.00 94.31 92 SER A N 1
ATOM 802 C CA . SER A 1 92 ? 47.589 13.598 -80.517 1.00 94.31 92 SER A CA 1
ATOM 803 C C . SER A 1 92 ? 46.170 13.020 -80.512 1.00 94.31 92 SER A C 1
ATOM 805 O O . SER A 1 92 ? 45.363 13.426 -79.679 1.00 94.31 92 SER A O 1
ATOM 807 N N . GLU A 1 93 ? 45.859 12.082 -81.408 1.00 95.44 93 GLU A N 1
ATOM 808 C CA . GLU A 1 93 ? 44.573 11.376 -81.467 1.00 95.44 93 GLU A CA 1
ATOM 809 C C . GLU A 1 93 ? 44.361 10.529 -80.212 1.00 95.44 93 GLU A C 1
ATOM 811 O O . GLU A 1 93 ? 43.376 10.730 -79.510 1.00 95.44 93 GLU A O 1
ATOM 816 N N . VAL A 1 94 ? 45.330 9.688 -79.838 1.00 95.75 94 VAL A N 1
ATOM 817 C CA . VAL A 1 94 ? 45.260 8.876 -78.611 1.00 95.75 94 VAL A CA 1
ATOM 818 C C . VAL A 1 94 ? 45.160 9.753 -77.359 1.00 95.75 94 VAL A C 1
ATOM 820 O O . VAL A 1 94 ? 44.437 9.424 -76.420 1.00 95.75 94 VAL A O 1
ATOM 823 N N . GLN A 1 95 ? 45.865 10.887 -77.312 1.00 95.94 95 GLN A N 1
ATOM 824 C CA . GLN A 1 95 ? 45.731 11.841 -76.207 1.00 95.94 95 GLN A CA 1
ATOM 825 C C . GLN A 1 95 ? 44.321 12.438 -76.140 1.00 95.94 95 GLN A C 1
ATOM 827 O O . GLN A 1 95 ? 43.752 12.512 -75.051 1.00 95.94 95 GLN A O 1
ATOM 832 N N . ALA A 1 96 ? 43.742 12.821 -77.280 1.00 94.94 96 ALA A N 1
ATOM 833 C CA . ALA A 1 96 ? 42.378 13.334 -77.347 1.00 94.94 96 ALA A CA 1
ATOM 834 C C . ALA A 1 96 ? 41.342 12.265 -76.956 1.00 94.94 96 ALA A C 1
ATOM 836 O O . ALA A 1 96 ? 40.464 12.544 -76.142 1.00 94.94 96 ALA A O 1
ATOM 837 N N . GLU A 1 97 ? 41.473 11.035 -77.456 1.00 95.06 97 GLU A N 1
ATOM 838 C CA . GLU A 1 97 ? 40.607 9.901 -77.106 1.00 95.06 97 GLU A CA 1
ATOM 839 C C . GLU A 1 97 ? 40.678 9.564 -75.614 1.00 95.06 97 GLU A C 1
ATOM 841 O O . GLU A 1 97 ? 39.644 9.385 -74.966 1.00 95.06 97 GLU A O 1
ATOM 846 N N . ASN A 1 98 ? 41.883 9.546 -75.035 1.00 95.31 98 ASN A N 1
ATOM 847 C CA . ASN A 1 98 ? 42.069 9.334 -73.601 1.00 95.31 98 ASN A CA 1
ATOM 848 C C . ASN A 1 98 ? 41.446 10.466 -72.779 1.00 95.31 98 ASN A C 1
ATOM 850 O O . ASN A 1 98 ? 40.808 10.196 -71.765 1.00 95.31 98 ASN A O 1
ATOM 854 N N . MET A 1 99 ? 41.584 11.726 -73.206 1.00 95.50 99 MET A N 1
ATOM 855 C CA . MET A 1 99 ? 40.938 12.857 -72.533 1.00 95.50 99 MET A CA 1
ATOM 856 C C . MET A 1 99 ? 39.411 12.759 -72.583 1.00 95.50 99 MET A C 1
ATOM 858 O O . MET A 1 99 ? 38.756 13.014 -71.574 1.00 95.50 99 MET A O 1
ATOM 862 N N . VAL A 1 100 ? 38.839 12.376 -73.728 1.00 96.12 100 VAL A N 1
ATOM 863 C CA . VAL A 1 100 ? 37.391 12.162 -73.862 1.00 96.12 100 VAL A CA 1
ATOM 864 C C . VAL A 1 100 ? 36.935 11.004 -72.977 1.00 96.12 100 VAL A C 1
ATOM 866 O O . VAL A 1 100 ? 35.966 11.160 -72.242 1.00 96.12 100 VAL A O 1
ATOM 869 N N . SER A 1 101 ? 37.660 9.885 -72.974 1.00 95.69 101 SER A N 1
ATOM 870 C CA . SER A 1 101 ? 37.338 8.714 -72.147 1.00 95.69 101 SER A CA 1
ATOM 871 C C . SER A 1 101 ? 37.413 9.029 -70.651 1.00 95.69 101 SER A C 1
ATOM 873 O O . SER A 1 101 ? 36.508 8.674 -69.903 1.00 95.69 101 SER A O 1
ATOM 875 N N . LEU A 1 102 ? 38.450 9.755 -70.215 1.00 95.88 102 LEU A N 1
ATOM 876 C CA . LEU A 1 102 ? 38.575 10.221 -68.831 1.00 95.88 102 LEU A CA 1
ATOM 877 C C . LEU A 1 102 ? 37.442 11.168 -68.447 1.00 95.88 102 LEU A C 1
ATOM 879 O O . LEU A 1 102 ? 36.941 11.093 -67.330 1.00 95.88 102 LEU A O 1
ATOM 883 N N . LYS A 1 103 ? 37.031 12.051 -69.362 1.00 96.56 103 LYS A N 1
ATOM 884 C CA . LYS A 1 103 ? 35.906 12.949 -69.120 1.00 96.56 103 LYS A CA 1
ATOM 885 C C . LYS A 1 103 ? 34.597 12.175 -68.969 1.00 96.56 103 LYS A C 1
ATOM 887 O O . LYS A 1 103 ? 33.877 12.443 -68.021 1.00 96.56 103 LYS A O 1
ATOM 892 N N . ILE A 1 104 ? 34.323 11.210 -69.849 1.00 96.44 104 ILE A N 1
ATOM 893 C CA . ILE A 1 104 ? 33.124 10.363 -69.762 1.00 96.44 104 ILE A CA 1
ATOM 894 C C . ILE A 1 104 ? 33.102 9.614 -68.427 1.00 96.44 104 ILE A C 1
ATOM 896 O O . ILE A 1 104 ? 32.121 9.723 -67.704 1.00 96.44 104 ILE A O 1
ATOM 900 N N . ALA A 1 105 ? 34.198 8.946 -68.055 1.00 95.94 105 ALA A N 1
ATOM 901 C CA . ALA A 1 105 ? 34.281 8.226 -66.783 1.00 95.94 105 ALA A CA 1
ATOM 902 C C . ALA A 1 105 ? 34.110 9.159 -65.569 1.00 95.94 105 ALA A C 1
ATOM 904 O O . ALA A 1 105 ? 33.450 8.809 -64.596 1.00 95.94 105 ALA A O 1
ATOM 905 N N . ASN A 1 106 ? 34.682 10.366 -65.618 1.00 95.81 106 ASN A N 1
ATOM 906 C CA . ASN A 1 106 ? 34.514 11.354 -64.555 1.00 95.81 106 ASN A CA 1
ATOM 907 C C . ASN A 1 106 ? 33.070 11.872 -64.466 1.00 95.81 106 ASN A C 1
ATOM 909 O O . ASN A 1 106 ? 32.549 12.017 -63.366 1.00 95.81 106 ASN A O 1
ATOM 913 N N . ASP A 1 107 ? 32.425 12.142 -65.601 1.00 96.44 107 ASP A N 1
ATOM 914 C CA . ASP A 1 107 ? 31.028 12.579 -65.651 1.00 96.44 107 ASP A CA 1
ATOM 915 C C . ASP A 1 107 ? 30.082 11.456 -65.164 1.00 96.44 107 ASP A C 1
ATOM 917 O O . ASP A 1 107 ? 29.133 11.732 -64.434 1.00 96.44 107 ASP A O 1
ATOM 921 N N . GLU A 1 108 ? 30.362 10.187 -65.489 1.00 96.69 108 GLU A N 1
ATOM 922 C CA . GLU A 1 108 ? 29.640 9.015 -64.964 1.00 96.69 108 GLU A CA 1
ATOM 923 C C . GLU A 1 108 ? 29.778 8.896 -63.441 1.00 96.69 108 GLU A C 1
ATOM 925 O O . GLU A 1 108 ? 28.767 8.810 -62.749 1.00 96.69 108 GLU A O 1
ATOM 930 N N . HIS A 1 109 ? 30.997 8.987 -62.902 1.00 96.19 109 HIS A N 1
ATOM 931 C CA . HIS A 1 109 ? 31.216 8.952 -61.453 1.00 96.19 109 HIS A CA 1
ATOM 932 C C . HIS A 1 109 ? 30.556 10.122 -60.716 1.00 96.19 109 HIS A C 1
ATOM 934 O O . HIS A 1 109 ? 30.019 9.928 -59.627 1.00 96.19 109 HIS A O 1
ATOM 940 N N . LEU A 1 110 ? 30.567 11.327 -61.296 1.00 96.69 110 LEU A N 1
ATOM 941 C CA . LEU A 1 110 ? 29.860 12.475 -60.725 1.00 96.69 110 LEU A CA 1
ATOM 942 C C . LEU A 1 110 ? 28.345 12.237 -60.677 1.00 96.69 110 LEU A C 1
ATOM 944 O O . LEU A 1 110 ? 27.711 12.574 -59.678 1.00 96.69 110 LEU A O 1
ATOM 948 N N . ASN A 1 111 ? 27.771 11.628 -61.717 1.00 96.75 111 ASN A N 1
ATOM 949 C CA . ASN A 1 111 ? 26.353 11.269 -61.726 1.00 96.75 111 ASN A CA 1
ATOM 950 C C . ASN A 1 111 ? 26.038 10.192 -60.676 1.00 96.75 111 ASN A C 1
ATOM 952 O O . ASN A 1 111 ? 25.064 10.336 -59.943 1.00 96.75 111 ASN A O 1
ATOM 956 N N . GLU A 1 112 ? 26.870 9.151 -60.559 1.00 96.50 112 GLU A N 1
ATOM 957 C CA . GLU A 1 112 ? 26.726 8.117 -59.523 1.00 96.50 112 GLU A CA 1
ATOM 958 C C . GLU A 1 112 ? 26.797 8.720 -58.109 1.00 96.50 112 GLU A C 1
ATOM 960 O O . GLU A 1 112 ? 25.986 8.385 -57.246 1.00 96.50 112 GLU A O 1
ATOM 965 N N . GLU A 1 113 ? 27.727 9.646 -57.859 1.00 96.00 113 GLU A N 1
ATOM 966 C CA . GLU A 1 113 ? 27.834 10.354 -56.578 1.00 96.00 113 GLU A CA 1
ATOM 967 C C . GLU A 1 113 ? 26.587 11.210 -56.292 1.00 96.00 113 GLU A C 1
ATOM 969 O O . GLU A 1 113 ? 26.079 11.228 -55.164 1.00 96.00 113 GLU A O 1
ATOM 974 N N . GLU A 1 114 ? 26.045 11.889 -57.307 1.00 96.88 114 GLU A N 1
ATOM 975 C CA . GLU A 1 114 ? 24.806 12.661 -57.184 1.00 96.88 114 GLU A CA 1
ATOM 976 C C . GLU A 1 114 ? 23.589 11.760 -56.894 1.00 96.88 114 GLU A C 1
ATOM 978 O O . GLU A 1 114 ? 22.729 12.101 -56.077 1.00 96.88 114 GLU A O 1
ATOM 983 N N . GLU A 1 115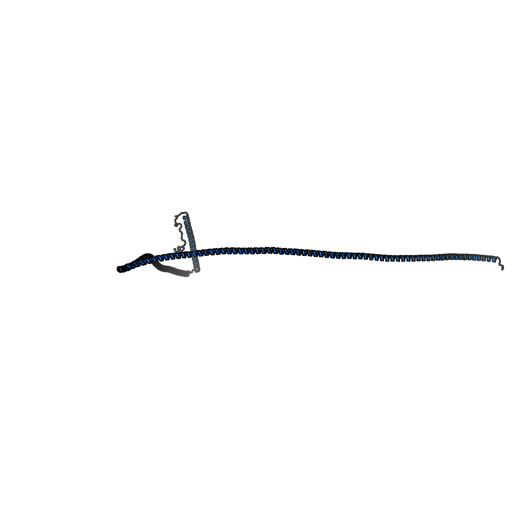 ? 23.504 10.588 -57.523 1.00 96.88 115 GLU A N 1
ATOM 984 C CA . GLU A 1 115 ? 22.445 9.610 -57.256 1.00 96.88 115 GLU A CA 1
ATOM 985 C C . GLU A 1 115 ? 22.548 9.036 -55.841 1.00 96.88 115 GLU A C 1
ATOM 987 O O . GLU A 1 115 ? 21.555 9.024 -55.109 1.00 96.88 115 GLU A O 1
ATOM 992 N N . LEU A 1 116 ? 23.751 8.649 -55.410 1.00 96.88 116 LEU A N 1
ATOM 993 C CA . LEU A 1 116 ? 23.990 8.135 -54.061 1.00 96.88 116 LEU A CA 1
ATOM 994 C C . LEU A 1 116 ? 23.690 9.181 -52.984 1.00 96.88 116 LEU A C 1
ATOM 996 O O . LEU A 1 116 ? 23.149 8.850 -51.928 1.00 96.88 116 LEU A O 1
ATOM 1000 N N . THR A 1 117 ? 24.022 10.451 -53.223 1.00 97.25 117 THR A N 1
ATOM 1001 C CA . THR A 1 117 ? 23.690 11.536 -52.288 1.00 97.25 117 THR A CA 1
ATOM 1002 C C . THR A 1 117 ? 22.183 11.768 -52.207 1.00 97.25 117 THR A C 1
ATOM 1004 O O . THR A 1 117 ? 21.655 11.875 -51.097 1.00 97.25 117 THR A O 1
ATOM 1007 N N . LYS A 1 118 ? 21.466 11.744 -53.339 1.00 97.31 118 LYS A N 1
ATOM 1008 C CA . LYS A 1 118 ? 19.994 11.803 -53.365 1.00 97.31 118 LYS A CA 1
ATOM 1009 C C . LYS A 1 118 ? 19.352 10.629 -52.626 1.00 97.31 118 LYS A C 1
ATOM 1011 O O . LYS A 1 118 ? 18.436 10.848 -51.836 1.00 97.31 118 LYS A O 1
ATOM 1016 N N . GLU A 1 119 ? 19.830 9.405 -52.844 1.00 97.19 119 GLU A N 1
ATOM 1017 C CA . GLU A 1 119 ? 19.330 8.212 -52.152 1.00 97.19 119 GLU A CA 1
ATOM 1018 C C . GLU A 1 119 ? 19.593 8.294 -50.642 1.00 97.19 119 GLU A C 1
ATOM 1020 O O . GLU A 1 119 ? 18.699 8.042 -49.836 1.00 97.19 119 GLU A O 1
ATOM 1025 N N . ASN A 1 120 ? 20.788 8.729 -50.238 1.00 97.19 120 ASN A N 1
ATOM 1026 C CA . ASN A 1 120 ? 21.139 8.919 -48.833 1.00 97.19 120 ASN A CA 1
ATOM 1027 C C . ASN A 1 120 ? 20.224 9.950 -48.150 1.00 97.19 120 ASN A C 1
ATOM 1029 O O . ASN A 1 120 ? 19.729 9.714 -47.046 1.00 97.19 120 ASN A O 1
ATOM 1033 N N . ASP A 1 121 ? 19.952 11.075 -48.809 1.00 96.69 121 ASP A N 1
ATOM 1034 C CA . ASP A 1 121 ? 19.056 12.094 -48.267 1.00 96.69 121 ASP A CA 1
ATOM 1035 C C . ASP A 1 121 ? 17.592 11.628 -48.232 1.00 96.69 121 ASP A C 1
ATOM 1037 O O . ASP A 1 121 ? 16.896 11.913 -47.253 1.00 96.69 121 ASP A O 1
ATOM 1041 N N . ALA A 1 122 ? 17.142 10.842 -49.215 1.00 97.12 122 ALA A N 1
ATOM 1042 C CA . ALA A 1 122 ? 15.828 10.199 -49.188 1.00 97.12 122 ALA A CA 1
ATOM 1043 C C . ALA A 1 122 ? 15.701 9.205 -48.018 1.00 97.12 122 ALA A C 1
ATOM 1045 O O . ALA A 1 122 ? 14.735 9.268 -47.258 1.00 97.12 122 ALA A O 1
ATOM 1046 N N . LEU A 1 123 ? 16.709 8.354 -47.798 1.00 97.25 123 LEU A N 1
ATOM 1047 C CA . LEU A 1 123 ? 16.742 7.412 -46.674 1.00 97.25 123 LEU A CA 1
ATOM 1048 C C . LEU A 1 123 ? 16.753 8.132 -45.319 1.00 97.25 123 LEU A C 1
ATOM 1050 O O . LEU A 1 123 ? 16.066 7.717 -44.385 1.00 97.25 123 LEU A O 1
ATOM 1054 N N . LYS A 1 124 ? 17.490 9.243 -45.187 1.00 97.25 124 LYS A N 1
ATOM 1055 C CA . LYS A 1 124 ? 17.449 10.072 -43.970 1.00 97.25 124 LYS A CA 1
ATOM 1056 C C . LYS A 1 124 ? 16.051 10.634 -43.718 1.00 97.25 124 LYS A C 1
ATOM 1058 O O . LYS A 1 124 ? 15.614 10.640 -42.568 1.00 97.25 124 LYS A O 1
ATOM 1063 N N . GLN A 1 125 ? 15.360 11.103 -44.758 1.00 97.12 125 GLN A N 1
ATOM 1064 C CA . GLN A 1 125 ? 13.982 11.588 -44.634 1.00 97.12 125 GLN A CA 1
ATOM 1065 C C . GLN A 1 125 ? 13.037 10.462 -44.202 1.00 97.12 125 GLN A C 1
ATOM 1067 O O . GLN A 1 125 ? 12.286 10.646 -43.246 1.00 97.12 125 GLN A O 1
ATOM 1072 N N . GLU A 1 126 ? 13.144 9.277 -44.806 1.00 97.44 126 GLU A N 1
ATOM 1073 C CA . GLU A 1 126 ? 12.338 8.111 -44.430 1.00 97.44 126 GLU A CA 1
ATOM 1074 C C . GLU A 1 126 ? 12.555 7.712 -42.960 1.00 97.44 126 GLU A C 1
ATOM 1076 O O . GLU A 1 126 ? 11.594 7.484 -42.222 1.00 97.44 126 GLU A O 1
ATOM 1081 N N . ILE A 1 127 ? 13.806 7.707 -42.487 1.00 97.00 127 ILE A N 1
ATOM 1082 C CA . ILE A 1 127 ? 14.130 7.452 -41.076 1.00 97.00 127 ILE A CA 1
ATOM 1083 C C . ILE A 1 127 ? 13.459 8.485 -40.162 1.00 97.00 127 ILE A C 1
ATOM 1085 O O . ILE A 1 127 ? 12.910 8.125 -39.117 1.00 97.00 127 ILE A O 1
ATOM 1089 N N . VAL A 1 128 ? 13.492 9.770 -40.528 1.00 97.56 128 VAL A N 1
ATOM 1090 C CA . VAL A 1 128 ? 12.833 10.832 -39.752 1.00 97.56 128 VAL A CA 1
ATOM 1091 C C . VAL A 1 128 ? 11.318 10.618 -39.718 1.00 97.56 128 VAL A C 1
ATOM 1093 O O . VAL A 1 128 ? 10.726 10.692 -38.642 1.00 97.56 128 VAL A O 1
ATOM 1096 N N . GLU A 1 129 ? 10.691 10.287 -40.845 1.00 96.69 129 GLU A N 1
ATOM 1097 C CA . GLU A 1 129 ? 9.253 10.011 -40.917 1.00 96.69 129 GLU A CA 1
ATOM 1098 C C . GLU A 1 129 ? 8.837 8.787 -40.095 1.00 96.69 129 GLU A C 1
ATOM 1100 O O . GLU A 1 129 ? 7.807 8.810 -39.419 1.00 96.69 129 GLU A O 1
ATOM 1105 N N . ILE A 1 130 ? 9.621 7.707 -40.128 1.00 96.81 130 ILE A N 1
ATOM 1106 C CA . ILE A 1 130 ? 9.381 6.515 -39.303 1.00 96.81 130 ILE A CA 1
ATOM 1107 C C . ILE A 1 130 ? 9.501 6.870 -37.818 1.00 96.81 130 ILE A C 1
ATOM 1109 O O . ILE A 1 130 ? 8.638 6.501 -37.022 1.00 96.81 130 ILE A O 1
ATOM 1113 N N . ASN A 1 131 ? 10.527 7.631 -37.434 1.00 96.75 131 ASN A N 1
ATOM 1114 C CA . ASN A 1 131 ? 10.702 8.061 -36.049 1.00 96.75 131 ASN A CA 1
ATOM 1115 C C . ASN A 1 131 ? 9.550 8.951 -35.567 1.00 96.75 131 ASN A C 1
ATOM 1117 O O . ASN A 1 131 ? 9.085 8.777 -34.442 1.00 96.75 131 ASN A O 1
ATOM 1121 N N . LEU A 1 132 ? 9.058 9.868 -36.405 1.00 97.25 132 LEU A N 1
ATOM 1122 C CA . LEU A 1 132 ? 7.887 10.689 -36.086 1.00 97.25 132 LEU A CA 1
ATOM 1123 C C . LEU A 1 132 ? 6.635 9.827 -35.889 1.00 97.25 132 LEU A C 1
ATOM 1125 O O . LEU A 1 132 ? 5.963 9.977 -34.869 1.00 97.25 132 LEU A O 1
ATOM 1129 N N . ARG A 1 133 ? 6.380 8.865 -36.785 1.00 96.69 133 ARG A N 1
ATOM 1130 C CA . ARG A 1 133 ? 5.272 7.903 -36.644 1.00 96.69 133 ARG A CA 1
ATOM 1131 C C . ARG A 1 133 ? 5.366 7.104 -35.344 1.00 96.69 133 ARG A C 1
ATOM 1133 O O . ARG A 1 133 ? 4.389 7.024 -34.604 1.00 96.69 133 ARG A O 1
ATOM 1140 N N . HIS A 1 134 ? 6.545 6.587 -35.000 1.00 96.50 134 HIS A N 1
ATOM 1141 C CA . HIS A 1 134 ? 6.749 5.884 -33.730 1.00 96.50 134 HIS A CA 1
ATOM 1142 C C . HIS A 1 134 ? 6.520 6.790 -32.509 1.00 96.50 134 HIS A C 1
ATOM 1144 O O . HIS A 1 134 ? 5.944 6.353 -31.512 1.00 96.50 134 HIS A O 1
ATOM 1150 N N . ILE A 1 135 ? 6.949 8.056 -32.559 1.00 96.75 135 ILE A N 1
ATOM 1151 C CA . ILE A 1 135 ? 6.690 9.024 -31.483 1.00 96.75 135 ILE A CA 1
ATOM 1152 C C . ILE A 1 135 ? 5.182 9.262 -31.326 1.00 96.75 135 ILE A C 1
ATOM 1154 O O . ILE A 1 135 ? 4.683 9.290 -30.198 1.00 96.75 135 ILE A O 1
ATOM 1158 N N . GLU A 1 136 ? 4.446 9.403 -32.428 1.00 97.00 136 GLU A N 1
ATOM 1159 C CA . GLU A 1 136 ? 2.987 9.543 -32.421 1.00 97.00 136 GLU A CA 1
ATOM 1160 C C . GLU A 1 136 ? 2.295 8.302 -31.845 1.00 97.00 136 GLU A C 1
ATOM 1162 O O . GLU A 1 136 ? 1.432 8.435 -30.977 1.00 97.00 136 GLU A O 1
ATOM 1167 N N . GLU A 1 137 ? 2.712 7.098 -32.237 1.00 97.12 137 GLU A N 1
ATOM 1168 C CA . GLU A 1 137 ? 2.204 5.840 -31.678 1.00 97.12 137 GLU A CA 1
ATOM 1169 C C . GLU A 1 137 ? 2.446 5.742 -30.167 1.00 97.12 137 GLU A C 1
ATOM 1171 O O . GLU A 1 137 ? 1.519 5.455 -29.405 1.00 97.12 137 GLU A O 1
ATOM 1176 N N . ILE A 1 138 ? 3.663 6.051 -29.703 1.00 97.38 138 ILE A N 1
ATOM 1177 C CA . ILE A 1 138 ? 3.992 6.069 -28.271 1.00 97.38 138 ILE A CA 1
ATOM 1178 C C . ILE A 1 138 ? 3.120 7.090 -27.532 1.00 97.38 138 ILE A C 1
ATOM 1180 O O . ILE A 1 138 ? 2.621 6.802 -26.441 1.00 97.38 138 ILE A O 1
ATOM 1184 N N . ASN A 1 139 ? 2.919 8.279 -28.103 1.00 97.12 139 ASN A N 1
ATOM 1185 C CA . ASN A 1 139 ? 2.072 9.307 -27.505 1.00 97.12 139 ASN A CA 1
ATOM 1186 C C . ASN A 1 139 ? 0.603 8.870 -27.437 1.00 97.12 139 ASN A C 1
ATOM 1188 O O . ASN A 1 139 ? -0.030 9.059 -26.398 1.00 97.12 139 ASN A O 1
ATOM 1192 N N . ASN A 1 140 ? 0.087 8.221 -28.481 1.00 97.25 140 ASN A N 1
ATOM 1193 C CA . ASN A 1 140 ? -1.266 7.667 -28.502 1.00 97.25 140 ASN A CA 1
ATOM 1194 C C . ASN A 1 140 ? -1.445 6.581 -27.434 1.00 97.25 140 ASN A C 1
ATOM 1196 O O . ASN A 1 140 ? -2.407 6.630 -26.668 1.00 97.25 140 ASN A O 1
ATOM 1200 N N . ILE A 1 141 ? -0.485 5.658 -27.301 1.00 97.56 141 ILE A N 1
ATOM 1201 C CA . ILE A 1 141 ? -0.494 4.629 -26.248 1.00 97.56 141 ILE A CA 1
ATOM 1202 C C . ILE A 1 141 ? -0.470 5.274 -24.858 1.00 97.56 141 ILE A C 1
ATOM 1204 O O . ILE A 1 141 ? -1.222 4.870 -23.970 1.00 97.56 141 ILE A O 1
ATOM 1208 N N . ARG A 1 142 ? 0.365 6.300 -24.647 1.00 97.19 142 ARG A N 1
ATOM 1209 C CA . ARG A 1 142 ? 0.429 7.031 -23.370 1.00 97.19 142 ARG A CA 1
ATOM 1210 C C . ARG A 1 142 ? -0.887 7.731 -23.040 1.00 97.19 142 ARG A C 1
ATOM 1212 O O . ARG A 1 142 ? -1.308 7.702 -21.883 1.00 97.19 142 ARG A O 1
ATOM 1219 N N . LEU A 1 143 ? -1.528 8.346 -24.032 1.00 97.56 143 LEU A N 1
ATOM 1220 C CA . LEU A 1 143 ? -2.804 9.038 -23.866 1.00 97.56 143 LEU A CA 1
ATOM 1221 C C . LEU A 1 143 ? -3.926 8.051 -23.536 1.00 97.56 143 LEU A C 1
ATOM 1223 O O . LEU A 1 143 ? -4.693 8.286 -22.601 1.00 97.56 143 LEU A O 1
ATOM 1227 N N . GLU A 1 144 ? -3.968 6.918 -24.232 1.00 97.38 144 GLU A N 1
ATOM 1228 C CA . GLU A 1 144 ? -4.943 5.860 -23.981 1.00 97.38 144 GLU A CA 1
ATOM 1229 C C . GLU A 1 144 ? -4.744 5.219 -22.602 1.00 97.38 144 GLU A C 1
ATOM 1231 O O . GLU A 1 144 ? -5.695 5.067 -21.836 1.00 97.38 144 GLU A O 1
ATOM 1236 N N . HIS A 1 145 ? -3.498 4.948 -22.210 1.00 96.88 145 HIS A N 1
ATOM 1237 C CA . HIS A 1 145 ? -3.188 4.482 -20.861 1.00 96.88 145 HIS A CA 1
ATOM 1238 C C . HIS A 1 145 ? -3.628 5.498 -19.793 1.00 96.88 145 HIS A C 1
ATOM 1240 O O . HIS A 1 145 ? -4.237 5.125 -18.790 1.00 96.88 145 HIS A O 1
ATOM 1246 N N . ALA A 1 146 ? -3.382 6.795 -20.005 1.00 96.44 146 ALA A N 1
ATOM 1247 C CA . ALA A 1 146 ? -3.839 7.842 -19.093 1.00 96.44 146 ALA A CA 1
ATOM 1248 C C . ALA A 1 146 ? -5.375 7.908 -18.996 1.00 96.44 146 ALA A C 1
ATOM 1250 O O . ALA A 1 146 ? -5.907 8.127 -17.903 1.00 96.44 146 ALA A O 1
ATOM 1251 N N . ARG A 1 147 ? -6.089 7.685 -20.109 1.00 97.94 147 ARG A N 1
ATOM 1252 C CA . ARG A 1 147 ? -7.556 7.590 -20.145 1.00 97.94 147 ARG A CA 1
ATOM 1253 C C . ARG A 1 147 ? -8.050 6.407 -19.312 1.00 97.94 147 ARG A C 1
ATOM 1255 O O . ARG A 1 147 ? -8.849 6.608 -18.400 1.00 97.94 147 ARG A O 1
ATOM 1262 N N . VAL A 1 148 ? -7.521 5.207 -19.556 1.00 97.81 148 VAL A N 1
ATOM 1263 C CA . VAL A 1 148 ? -7.901 3.983 -18.828 1.00 97.81 148 VAL A CA 1
ATOM 1264 C C . VAL A 1 148 ? -7.606 4.106 -17.331 1.00 97.81 148 VAL A C 1
ATOM 1266 O O . VAL A 1 148 ? -8.445 3.746 -16.505 1.00 97.81 148 VAL A O 1
ATOM 1269 N N . MET A 1 149 ? -6.451 4.666 -16.957 1.00 97.19 149 MET A N 1
ATOM 1270 C CA . MET A 1 149 ? -6.097 4.894 -15.552 1.00 97.19 149 MET A CA 1
ATOM 1271 C C . MET A 1 149 ? -7.057 5.864 -14.859 1.00 97.19 149 MET A C 1
ATOM 1273 O O . MET A 1 149 ? -7.420 5.643 -13.701 1.00 97.19 149 MET A O 1
ATOM 1277 N N . ARG A 1 150 ? -7.497 6.921 -15.555 1.00 97.19 150 ARG A N 1
ATOM 1278 C CA . ARG A 1 150 ? -8.506 7.852 -15.034 1.00 97.19 150 ARG A CA 1
ATOM 1279 C C . ARG A 1 150 ? -9.844 7.148 -14.825 1.00 97.19 150 ARG A C 1
ATOM 1281 O O . ARG A 1 150 ? -10.389 7.221 -13.733 1.00 97.19 150 ARG A O 1
ATOM 1288 N N . GLU A 1 151 ? -10.318 6.394 -15.811 1.00 97.81 151 GLU A N 1
ATOM 1289 C CA . GLU A 1 151 ? -11.581 5.648 -15.714 1.00 97.81 151 GLU A CA 1
ATOM 1290 C C . GLU A 1 151 ? -11.566 4.584 -14.615 1.00 97.81 151 GLU A C 1
ATOM 1292 O O . GLU A 1 151 ? -12.580 4.340 -13.961 1.00 97.81 151 GLU A O 1
ATOM 1297 N N . LEU A 1 152 ? -10.426 3.925 -14.395 1.00 97.56 152 LEU A N 1
ATOM 1298 C CA . LEU A 1 152 ? -10.272 2.977 -13.296 1.00 97.56 152 LEU A CA 1
ATOM 1299 C C . LEU A 1 152 ? -10.310 3.689 -11.940 1.00 97.56 152 LEU A C 1
ATOM 1301 O O . LEU A 1 152 ? -10.990 3.222 -11.028 1.00 97.56 152 LEU A O 1
ATOM 1305 N N . LYS A 1 153 ? -9.622 4.830 -11.818 1.00 97.38 153 LYS A N 1
ATOM 1306 C CA . LYS A 1 153 ? -9.644 5.654 -10.606 1.00 97.38 153 LYS A CA 1
ATOM 1307 C C . LYS A 1 153 ? -11.052 6.164 -10.303 1.00 97.38 153 LYS A C 1
ATOM 1309 O O . LYS A 1 153 ? -11.488 6.064 -9.160 1.00 97.38 153 LYS A O 1
ATOM 1314 N N . ASP A 1 154 ? -11.765 6.669 -11.303 1.00 97.50 154 ASP A N 1
ATOM 1315 C CA . ASP A 1 154 ? -13.113 7.211 -11.129 1.00 97.50 154 ASP A CA 1
ATOM 1316 C C . ASP A 1 154 ? -14.107 6.111 -10.730 1.00 97.50 154 ASP A C 1
ATOM 1318 O O . ASP A 1 154 ? -14.893 6.301 -9.800 1.00 97.50 154 ASP A O 1
ATOM 1322 N N . ARG A 1 155 ? -14.014 4.920 -11.347 1.00 97.94 155 ARG A N 1
ATOM 1323 C CA . ARG A 1 155 ? -14.786 3.740 -10.918 1.00 97.94 155 ARG A CA 1
ATOM 1324 C C . ARG A 1 155 ? -14.476 3.349 -9.480 1.00 97.94 155 ARG A C 1
ATOM 1326 O O . ARG A 1 155 ? -15.399 3.166 -8.698 1.00 97.94 155 ARG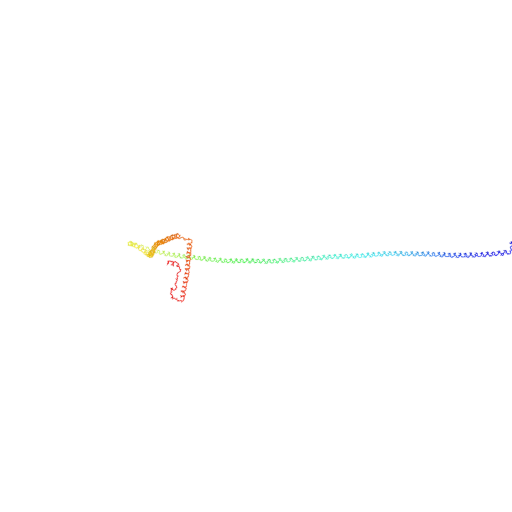 A O 1
ATOM 1333 N N . PHE A 1 156 ? -13.197 3.288 -9.113 1.00 97.50 156 PHE A N 1
ATOM 1334 C CA . PHE A 1 156 ? -12.789 2.944 -7.753 1.00 97.50 156 PHE A CA 1
ATOM 1335 C C . PHE A 1 156 ? -13.323 3.945 -6.719 1.00 97.50 156 PHE A C 1
ATOM 1337 O O . PHE A 1 156 ? -13.833 3.545 -5.677 1.00 97.50 156 PHE A O 1
ATOM 1344 N N . ILE A 1 157 ? -13.259 5.246 -7.016 1.00 97.25 157 ILE A N 1
ATOM 1345 C CA . ILE A 1 157 ? -13.827 6.289 -6.151 1.00 97.25 157 ILE A CA 1
ATOM 1346 C C . ILE A 1 157 ? -15.343 6.106 -6.017 1.00 97.25 157 ILE A C 1
ATOM 1348 O O . ILE A 1 157 ? -15.862 6.166 -4.902 1.00 97.25 157 ILE A O 1
ATOM 1352 N N . SER A 1 158 ? -16.046 5.857 -7.124 1.00 97.62 158 SER A N 1
ATOM 1353 C CA . SER A 1 158 ? -17.493 5.627 -7.109 1.00 97.62 158 SER A CA 1
ATOM 1354 C C . SER A 1 158 ? -17.866 4.391 -6.282 1.00 97.62 158 SER A C 1
ATOM 1356 O O . SER A 1 158 ? -18.753 4.469 -5.431 1.00 97.62 158 SER A O 1
ATOM 1358 N N . ASP A 1 159 ? -17.143 3.283 -6.448 1.00 97.31 159 ASP A N 1
ATOM 1359 C CA . ASP A 1 159 ? -17.354 2.054 -5.681 1.00 97.31 159 ASP A CA 1
ATOM 1360 C C . ASP A 1 159 ? -17.113 2.275 -4.182 1.00 97.31 159 ASP A C 1
ATOM 1362 O O . ASP A 1 159 ? -17.934 1.860 -3.357 1.00 97.31 159 ASP A O 1
ATOM 1366 N N . CYS A 1 160 ? -16.040 2.985 -3.815 1.00 96.44 160 CYS A N 1
ATOM 1367 C CA . CYS A 1 160 ? -15.775 3.369 -2.428 1.00 96.44 160 CYS A CA 1
ATOM 1368 C C . CYS A 1 160 ? -16.924 4.198 -1.845 1.00 96.44 160 CYS A C 1
ATOM 1370 O O . CYS A 1 160 ? -17.430 3.851 -0.781 1.00 96.44 160 CYS A O 1
ATOM 1372 N N . GLN A 1 161 ? -17.403 5.221 -2.558 1.00 97.19 161 GLN A N 1
ATOM 1373 C CA . GLN A 1 161 ? -18.529 6.049 -2.109 1.00 97.19 161 GLN A CA 1
ATOM 1374 C C . GLN A 1 161 ? -19.817 5.234 -1.929 1.00 97.19 161 GLN A C 1
ATOM 1376 O O . GLN A 1 161 ? -20.551 5.428 -0.958 1.00 97.19 161 GLN A O 1
ATOM 1381 N N . VAL A 1 162 ? -20.097 4.289 -2.832 1.00 97.62 162 VAL A N 1
ATOM 1382 C CA . VAL A 1 162 ? -21.257 3.393 -2.717 1.00 97.62 162 VAL A CA 1
ATOM 1383 C C . VAL A 1 162 ? -21.132 2.491 -1.488 1.00 97.62 162 VAL A C 1
ATOM 1385 O O . VAL A 1 162 ? -22.115 2.285 -0.770 1.00 97.62 162 VAL A O 1
ATOM 1388 N N . ILE A 1 163 ? -19.946 1.937 -1.231 1.00 96.56 163 ILE A N 1
ATOM 1389 C CA . ILE A 1 163 ? -19.685 1.079 -0.070 1.00 96.56 163 ILE A CA 1
ATOM 1390 C C . ILE A 1 163 ? -19.790 1.883 1.231 1.00 96.56 163 ILE A C 1
ATOM 1392 O O . ILE A 1 163 ? -20.503 1.465 2.147 1.00 96.56 163 ILE A O 1
ATOM 1396 N N . GLU A 1 164 ? -19.141 3.042 1.301 1.00 96.00 164 GLU A N 1
ATOM 1397 C CA . GLU A 1 164 ? -19.209 3.962 2.439 1.00 96.00 164 GLU A CA 1
ATOM 1398 C C . GLU A 1 164 ? -20.656 4.364 2.728 1.00 96.00 164 GLU A C 1
ATOM 1400 O O . GLU A 1 164 ? -21.121 4.196 3.855 1.00 96.00 164 GLU A O 1
ATOM 1405 N N . GLY A 1 165 ? -21.414 4.768 1.704 1.00 97.81 165 GLY A N 1
ATOM 1406 C CA . GLY A 1 165 ? -22.828 5.115 1.838 1.00 97.81 165 GLY A CA 1
ATOM 1407 C C . GLY A 1 165 ? -23.683 3.960 2.369 1.00 97.81 165 GLY A C 1
ATOM 1408 O O . GLY A 1 165 ? -24.518 4.159 3.255 1.00 97.81 165 GLY A O 1
ATOM 1409 N N . LYS A 1 166 ? -23.450 2.724 1.901 1.00 97.50 166 LYS A N 1
ATOM 1410 C CA . LYS A 1 166 ? -24.138 1.526 2.423 1.00 97.50 166 LYS A CA 1
ATOM 1411 C C . LYS A 1 166 ? -23.845 1.303 3.907 1.00 97.50 166 LYS A C 1
ATOM 1413 O O . LYS A 1 166 ? -24.769 1.012 4.670 1.00 97.50 166 LYS A O 1
ATOM 1418 N N . TYR A 1 167 ? -22.587 1.423 4.329 1.00 96.25 167 TYR A N 1
ATOM 1419 C CA . TYR A 1 167 ? -22.213 1.224 5.730 1.00 96.25 167 TYR A CA 1
ATOM 1420 C C . TYR A 1 167 ? -22.677 2.366 6.630 1.00 96.25 167 TYR A C 1
ATOM 1422 O O . TYR A 1 167 ? -23.151 2.100 7.734 1.00 96.25 167 TYR A O 1
ATOM 1430 N N . GLN A 1 168 ? -22.624 3.606 6.153 1.00 97.06 168 GLN A N 1
ATOM 1431 C CA . GLN A 1 168 ? -23.129 4.767 6.876 1.00 97.06 168 GLN A CA 1
ATOM 1432 C C . GLN A 1 168 ? -24.635 4.645 7.124 1.00 97.06 168 GLN A C 1
ATOM 1434 O O . GLN A 1 168 ? -25.068 4.752 8.272 1.00 97.06 168 GLN A O 1
ATOM 1439 N N . LYS A 1 169 ? -25.412 4.278 6.095 1.00 97.62 169 LYS A N 1
ATOM 1440 C CA . LYS A 1 169 ? -26.845 3.989 6.243 1.00 97.62 169 LYS A CA 1
ATOM 1441 C C . LYS A 1 169 ? -27.100 2.848 7.229 1.00 97.62 169 LYS A C 1
ATOM 1443 O O . LYS A 1 169 ? -27.943 2.965 8.109 1.00 97.62 169 LYS A O 1
ATOM 1448 N N . ARG A 1 170 ? -26.330 1.756 7.150 1.00 97.25 170 ARG A N 1
ATOM 1449 C CA . ARG A 1 170 ? -26.463 0.622 8.082 1.00 97.25 170 ARG A CA 1
ATOM 1450 C C . ARG A 1 170 ? -26.168 1.016 9.535 1.00 97.25 170 ARG A C 1
ATOM 1452 O O . ARG A 1 170 ? -26.818 0.490 10.441 1.00 97.25 170 ARG A O 1
ATOM 1459 N N . MET A 1 171 ? -25.195 1.899 9.769 1.00 95.25 171 MET A N 1
ATOM 1460 C CA . MET A 1 171 ? -24.909 2.434 11.104 1.00 95.25 171 MET A CA 1
ATOM 1461 C C . MET A 1 171 ? -26.044 3.326 11.606 1.00 95.25 171 MET A C 1
ATOM 1463 O O . MET A 1 171 ? -26.440 3.195 12.762 1.00 95.25 171 MET A O 1
ATOM 1467 N N . GLU A 1 172 ? -26.583 4.194 10.752 1.00 97.56 172 GLU A N 1
ATOM 1468 C CA . GLU A 1 172 ? -27.725 5.050 11.081 1.00 97.56 172 GLU A CA 1
ATOM 1469 C C . GLU A 1 172 ? -28.972 4.220 11.419 1.00 97.56 172 GLU A C 1
ATOM 1471 O O . GLU A 1 172 ? -29.559 4.393 12.485 1.00 97.56 172 GLU A O 1
ATOM 1476 N N . ASP A 1 173 ? -29.302 3.221 10.598 1.00 97.25 173 ASP A N 1
ATOM 1477 C CA . ASP A 1 173 ? -30.405 2.288 10.848 1.00 97.25 173 ASP A CA 1
ATOM 1478 C C . ASP A 1 173 ? -30.220 1.505 12.158 1.00 97.25 173 ASP A C 1
ATOM 1480 O O . ASP A 1 173 ? -31.188 1.156 12.837 1.00 97.25 173 ASP A O 1
ATOM 1484 N N . LEU A 1 174 ? -28.981 1.166 12.528 1.00 96.69 174 LEU A N 1
ATOM 1485 C CA . LEU A 1 174 ? -28.697 0.509 13.804 1.00 96.69 174 LEU A CA 1
ATOM 1486 C C . LEU A 1 174 ? -28.890 1.467 14.985 1.00 96.69 174 LEU A C 1
ATOM 1488 O O . LEU A 1 174 ? -29.507 1.067 15.971 1.00 96.69 174 LEU A O 1
ATOM 1492 N N . ARG A 1 175 ? -28.409 2.713 14.877 1.00 96.88 175 ARG A N 1
ATOM 1493 C CA . ARG A 1 175 ? -28.621 3.753 15.897 1.00 96.88 175 ARG A CA 1
ATOM 1494 C C . ARG A 1 175 ? -30.109 4.002 16.111 1.00 96.88 175 ARG A C 1
ATOM 1496 O O . ARG A 1 175 ? -30.584 3.846 17.229 1.00 96.88 175 ARG A O 1
ATOM 1503 N N . ASN A 1 176 ? -30.857 4.229 15.033 1.00 97.38 176 ASN A N 1
ATOM 1504 C CA . ASN A 1 176 ? -32.301 4.454 15.085 1.00 97.38 176 ASN A CA 1
ATOM 1505 C C . ASN A 1 176 ? -33.051 3.275 15.723 1.00 97.38 176 ASN A C 1
ATOM 1507 O O . ASN A 1 176 ? -33.963 3.481 16.524 1.00 97.38 176 ASN A O 1
ATOM 1511 N N . ARG A 1 177 ? -32.657 2.028 15.420 1.00 97.12 177 ARG A N 1
ATOM 1512 C CA . ARG A 1 177 ? -33.242 0.836 16.056 1.00 97.12 177 ARG A CA 1
ATOM 1513 C C . ARG A 1 177 ? -32.939 0.752 17.550 1.00 97.12 177 ARG A C 1
ATOM 1515 O O . ARG A 1 177 ? -33.837 0.405 18.312 1.00 97.12 177 ARG A O 1
ATOM 1522 N N . MET A 1 178 ? -31.710 1.051 17.970 1.00 96.00 178 MET A N 1
ATOM 1523 C CA . MET A 1 178 ? -31.342 1.050 19.390 1.00 96.00 178 MET A CA 1
ATOM 1524 C C . MET A 1 178 ? -32.050 2.169 20.156 1.00 96.00 178 MET A C 1
ATOM 1526 O O . MET A 1 178 ? -32.578 1.921 21.235 1.00 96.00 178 MET A O 1
ATOM 1530 N N . ASP A 1 179 ? -32.145 3.364 19.576 1.00 96.69 179 ASP A N 1
ATOM 1531 C CA . ASP A 1 179 ? -32.872 4.485 20.175 1.00 96.69 179 ASP A CA 1
ATOM 1532 C C . ASP A 1 179 ? -34.363 4.178 20.308 1.00 96.69 179 ASP A C 1
ATOM 1534 O O . ASP A 1 179 ? -34.964 4.460 21.345 1.00 96.69 179 ASP A O 1
ATOM 1538 N N . LEU A 1 180 ? -34.969 3.561 19.288 1.00 97.44 180 LEU A N 1
ATOM 1539 C CA . LEU A 1 180 ? -36.359 3.119 19.358 1.00 97.44 180 LEU A CA 1
ATOM 1540 C C . LEU A 1 180 ? -36.547 2.055 20.442 1.00 97.44 180 LEU A C 1
ATOM 1542 O O . LEU A 1 180 ? -37.469 2.172 21.243 1.00 97.44 180 LEU A O 1
ATOM 1546 N N . LYS A 1 181 ? -35.661 1.055 20.500 1.00 97.31 181 LYS A N 1
ATOM 1547 C CA . LYS A 1 181 ? -35.691 0.018 21.536 1.00 97.31 181 LYS A CA 1
ATOM 1548 C C . LYS A 1 181 ? -35.610 0.633 22.936 1.00 97.31 181 LYS A C 1
ATOM 1550 O O . LYS A 1 181 ? -36.460 0.335 23.767 1.00 97.31 181 LYS A O 1
ATOM 1555 N N . ASN A 1 182 ? -34.665 1.543 23.165 1.00 96.94 182 ASN A N 1
ATOM 1556 C CA . ASN A 1 182 ? -34.522 2.243 24.441 1.00 96.94 182 ASN A CA 1
ATOM 1557 C C . ASN A 1 182 ? -35.783 3.046 24.792 1.00 96.94 182 ASN A C 1
ATOM 1559 O O . ASN A 1 182 ? -36.257 2.976 25.922 1.00 96.94 182 ASN A O 1
ATOM 1563 N N . LYS A 1 183 ? -36.363 3.780 23.831 1.00 97.31 183 LYS A N 1
ATOM 1564 C CA . LYS A 1 183 ? -37.617 4.525 24.044 1.00 97.31 183 LYS A CA 1
ATOM 1565 C C . LYS A 1 183 ? -38.772 3.603 24.433 1.00 97.31 183 LYS A C 1
ATOM 1567 O O . LYS A 1 183 ? -39.530 3.944 25.336 1.00 97.31 183 LYS A O 1
ATOM 1572 N N . VAL A 1 184 ? -38.896 2.447 23.779 1.00 96.69 184 VAL A N 1
ATOM 1573 C CA . VAL A 1 184 ? -39.925 1.448 24.101 1.00 96.69 184 VAL A CA 1
ATOM 1574 C C . VAL A 1 184 ? -39.703 0.869 25.499 1.00 96.69 184 VAL A C 1
ATOM 1576 O O . VAL A 1 184 ? -40.632 0.874 26.298 1.00 96.69 184 VAL A O 1
ATOM 1579 N N . GLU A 1 185 ? -38.483 0.448 25.840 1.00 96.25 185 GLU A N 1
ATOM 1580 C CA . GLU A 1 185 ? -38.168 -0.112 27.165 1.00 96.25 185 GLU A CA 1
ATOM 1581 C C . GLU A 1 185 ? -38.413 0.892 28.304 1.00 96.25 185 GLU A C 1
ATOM 1583 O O . GLU A 1 185 ? -38.923 0.525 29.371 1.00 96.25 185 GLU A O 1
ATOM 1588 N N . VAL A 1 186 ? -38.088 2.170 28.080 1.00 97.19 186 VAL A N 1
ATOM 1589 C CA . VAL A 1 186 ? -38.392 3.258 29.020 1.00 97.19 186 VAL A CA 1
ATOM 1590 C C . VAL A 1 186 ? -39.902 3.420 29.169 1.00 97.19 186 VAL A C 1
ATOM 1592 O O . VAL A 1 186 ? -40.391 3.364 30.295 1.00 97.19 186 VAL A O 1
ATOM 1595 N N . ALA A 1 187 ? -40.647 3.526 28.065 1.00 96.38 187 ALA A N 1
ATOM 1596 C CA . ALA A 1 187 ? -42.101 3.685 28.096 1.00 96.38 187 ALA A CA 1
ATOM 1597 C C . ALA A 1 187 ? -42.810 2.497 28.772 1.00 96.38 187 ALA A C 1
ATOM 1599 O O . ALA A 1 187 ? -43.712 2.692 29.584 1.00 96.38 187 ALA A O 1
ATOM 1600 N N . GLU A 1 188 ? -42.382 1.259 28.509 1.00 96.38 188 GLU A N 1
ATOM 1601 C CA . GLU A 1 188 ? -42.904 0.067 29.187 1.00 96.38 188 GLU A CA 1
ATOM 1602 C C . GLU A 1 188 ? -42.607 0.082 30.690 1.00 96.38 188 GLU A C 1
ATOM 1604 O O . GLU A 1 188 ? -43.438 -0.314 31.514 1.00 96.38 188 GLU A O 1
ATOM 1609 N N . THR A 1 189 ? -41.412 0.527 31.076 1.00 96.81 189 THR A N 1
ATOM 1610 C CA . THR A 1 189 ? -41.019 0.625 32.486 1.00 96.81 189 THR A CA 1
ATOM 1611 C C . THR A 1 189 ? -41.796 1.722 33.204 1.00 96.81 189 THR A C 1
ATOM 1613 O O . THR A 1 189 ? -42.256 1.505 34.325 1.00 96.81 189 THR A O 1
ATOM 1616 N N . GLU A 1 190 ? -41.993 2.871 32.564 1.00 95.94 190 GLU A N 1
ATOM 1617 C CA . GLU A 1 190 ? -42.843 3.951 33.062 1.00 95.94 190 GLU A CA 1
ATOM 1618 C C . GLU A 1 190 ? -44.295 3.497 33.196 1.00 95.94 190 GLU A C 1
ATOM 1620 O O . GLU A 1 190 ? -44.881 3.676 34.258 1.00 95.94 190 GLU A O 1
ATOM 1625 N N . ALA A 1 191 ? -44.858 2.824 32.190 1.00 95.69 191 ALA A N 1
ATOM 1626 C CA . ALA A 1 191 ? -46.220 2.299 32.245 1.00 95.69 191 ALA A CA 1
ATOM 1627 C C . ALA A 1 191 ? -46.405 1.304 33.403 1.00 95.69 191 ALA A C 1
ATOM 1629 O O . ALA A 1 191 ? -47.370 1.410 34.162 1.00 95.69 191 ALA A O 1
ATOM 1630 N N . ARG A 1 192 ? -45.454 0.377 33.601 1.00 96.94 192 ARG A N 1
ATOM 1631 C CA . ARG A 1 192 ? -45.467 -0.555 34.744 1.00 96.94 192 ARG A CA 1
ATOM 1632 C C . ARG A 1 192 ? -45.385 0.173 36.085 1.00 96.94 192 ARG A C 1
ATOM 1634 O O . ARG A 1 192 ? -46.136 -0.160 37.000 1.00 96.94 192 ARG A O 1
ATOM 1641 N N . LYS A 1 193 ? -44.498 1.165 36.211 1.00 96.31 193 LYS A N 1
ATOM 1642 C CA . LYS A 1 193 ? -44.362 1.967 37.437 1.00 96.31 193 LYS A CA 1
ATOM 1643 C C . LYS A 1 193 ? -45.618 2.787 37.714 1.00 96.31 193 LYS A C 1
ATOM 1645 O O . LYS A 1 193 ? -46.097 2.769 38.839 1.00 96.31 193 LYS A O 1
ATOM 1650 N N . ASN A 1 194 ? -46.188 3.430 36.701 1.00 96.88 194 ASN A N 1
ATOM 1651 C CA . ASN A 1 194 ? -47.420 4.207 36.819 1.00 96.88 194 ASN A CA 1
ATOM 1652 C C . ASN A 1 194 ? -48.603 3.325 37.217 1.00 96.88 194 ASN A C 1
ATOM 1654 O O . ASN A 1 194 ? -49.365 3.700 38.104 1.00 96.88 194 ASN A O 1
ATOM 1658 N N . LYS A 1 195 ? -48.711 2.122 36.640 1.00 97.00 195 LYS A N 1
ATOM 1659 C CA . LYS A 1 195 ? -49.695 1.128 37.077 1.00 97.00 195 LYS A CA 1
ATOM 1660 C C . LYS A 1 195 ? -49.510 0.784 38.558 1.00 97.00 195 LYS A C 1
ATOM 1662 O O . LYS A 1 195 ? -50.473 0.828 39.311 1.00 97.00 195 LYS A O 1
ATOM 1667 N N . ARG A 1 196 ? -48.275 0.511 38.994 1.00 95.75 196 ARG A N 1
ATOM 1668 C CA . ARG A 1 196 ? -47.986 0.199 40.402 1.00 95.75 196 ARG A CA 1
ATOM 1669 C C . ARG A 1 196 ? -48.294 1.367 41.341 1.00 95.75 196 ARG A C 1
ATOM 1671 O O . ARG A 1 196 ? -48.783 1.144 42.441 1.00 95.75 196 ARG A O 1
ATOM 1678 N N . ILE A 1 197 ? -48.011 2.599 40.923 1.00 95.94 197 ILE A N 1
ATOM 1679 C CA . ILE A 1 197 ? -48.369 3.808 41.676 1.00 95.94 197 ILE A CA 1
ATOM 1680 C C . ILE A 1 197 ? -49.891 3.900 41.820 1.00 95.94 197 ILE A C 1
ATOM 1682 O O . ILE A 1 197 ? -50.367 4.145 42.922 1.00 95.94 197 ILE A O 1
ATOM 1686 N N . ALA A 1 198 ? -50.649 3.664 40.744 1.00 96.56 198 ALA A N 1
ATOM 1687 C CA . ALA A 1 198 ? -52.109 3.675 40.787 1.00 96.56 198 ALA A CA 1
ATOM 1688 C C . ALA A 1 198 ? -52.669 2.608 41.744 1.00 96.56 198 ALA A C 1
ATOM 1690 O O . ALA A 1 198 ? -53.499 2.942 42.583 1.00 96.56 198 ALA A O 1
ATOM 1691 N N . GLU A 1 199 ? -52.153 1.374 41.685 1.00 96.56 199 GLU A N 1
ATOM 1692 C CA . GLU A 1 199 ? -52.507 0.297 42.626 1.00 96.56 199 GLU A CA 1
ATOM 1693 C C . GLU A 1 199 ? -52.237 0.709 44.082 1.00 96.56 199 GLU A C 1
ATOM 1695 O O . GLU A 1 199 ? -53.098 0.569 44.940 1.00 96.56 199 GLU A O 1
ATOM 1700 N N . ILE A 1 200 ? -51.060 1.280 44.365 1.00 97.12 200 ILE A N 1
ATOM 1701 C CA . ILE A 1 200 ? -50.697 1.733 45.717 1.00 97.12 200 ILE A CA 1
ATOM 1702 C C . ILE A 1 200 ? -51.622 2.862 46.197 1.00 97.12 200 ILE A C 1
ATOM 1704 O O . ILE A 1 200 ? -52.013 2.880 47.362 1.00 97.12 200 ILE A O 1
ATOM 1708 N N . ILE A 1 201 ? -51.978 3.809 45.325 1.00 95.94 201 ILE A N 1
ATOM 1709 C CA . ILE A 1 201 ? -52.925 4.885 45.654 1.00 95.94 201 ILE A CA 1
ATOM 1710 C C . ILE A 1 201 ? -54.304 4.302 45.981 1.00 95.94 201 ILE A C 1
ATOM 1712 O O . ILE A 1 201 ? -54.937 4.740 46.941 1.00 95.94 201 ILE A O 1
ATOM 1716 N N . GLU A 1 202 ? -54.768 3.323 45.206 1.00 97.00 202 GLU A N 1
ATOM 1717 C CA . GLU A 1 202 ? -56.035 2.632 45.445 1.00 97.00 202 GLU A CA 1
ATOM 1718 C C . GLU A 1 202 ? -56.019 1.875 46.780 1.00 97.00 202 GLU A C 1
ATOM 1720 O O . GLU A 1 202 ? -56.900 2.091 47.612 1.00 97.00 202 GLU A O 1
ATOM 1725 N N . ASP A 1 203 ? -54.974 1.086 47.042 1.00 95.88 203 ASP A N 1
ATOM 1726 C CA . ASP A 1 203 ? -54.778 0.374 48.309 1.00 95.88 203 ASP A CA 1
ATOM 1727 C C . ASP A 1 203 ? -54.762 1.340 49.505 1.00 95.88 203 ASP A C 1
ATOM 1729 O O . ASP A 1 203 ? -55.417 1.095 50.522 1.00 95.88 203 ASP A O 1
ATOM 1733 N N . HIS A 1 204 ? -54.055 2.471 49.388 1.00 95.81 204 HIS A N 1
ATOM 1734 C CA . HIS A 1 204 ? -54.029 3.499 50.428 1.00 95.81 204 HIS A CA 1
ATOM 1735 C C . HIS A 1 204 ? -55.394 4.154 50.643 1.00 95.81 204 HIS A C 1
ATOM 1737 O O . HIS A 1 204 ? -55.780 4.358 51.795 1.00 95.81 204 HIS A O 1
ATOM 1743 N N . ASN A 1 205 ? -56.137 4.467 49.579 1.00 95.62 205 ASN A N 1
ATOM 1744 C CA . ASN A 1 205 ? -57.491 5.012 49.692 1.00 95.62 205 ASN A CA 1
ATOM 1745 C C . ASN A 1 205 ? -58.440 4.014 50.362 1.00 95.62 205 ASN A C 1
ATOM 1747 O O . ASN A 1 205 ? -59.215 4.401 51.235 1.00 95.62 205 ASN A O 1
ATOM 1751 N N . ASN A 1 206 ? -58.343 2.730 50.013 1.00 95.56 206 ASN A N 1
ATOM 1752 C CA . ASN A 1 206 ? -59.124 1.667 50.639 1.00 95.56 206 ASN A CA 1
ATOM 1753 C C . ASN A 1 206 ? -58.781 1.530 52.127 1.00 95.56 206 ASN A C 1
ATOM 1755 O O . ASN A 1 206 ? -59.676 1.526 52.968 1.00 95.56 206 ASN A O 1
ATOM 1759 N N . ALA A 1 207 ? -57.493 1.504 52.481 1.00 94.81 207 ALA A N 1
ATOM 1760 C CA . ALA A 1 207 ? -57.056 1.472 53.874 1.00 94.81 207 ALA A CA 1
ATOM 1761 C C . ALA A 1 207 ? -57.525 2.710 54.660 1.00 94.81 207 ALA A C 1
ATOM 1763 O O . ALA A 1 207 ? -57.963 2.587 55.805 1.00 94.81 207 ALA A O 1
ATOM 1764 N N . PHE A 1 208 ? -57.473 3.895 54.047 1.00 95.38 208 PHE A N 1
ATOM 1765 C CA . PHE A 1 208 ? -57.961 5.133 54.650 1.00 95.38 208 PHE A CA 1
ATOM 1766 C C . PHE A 1 208 ? -59.479 5.107 54.868 1.00 95.38 208 PHE A C 1
ATOM 1768 O O . PHE A 1 208 ? -59.947 5.495 55.938 1.00 95.38 208 PHE A O 1
ATOM 1775 N N . ASN A 1 209 ? -60.248 4.613 53.895 1.00 94.88 209 ASN A N 1
ATOM 1776 C CA . ASN A 1 209 ? -61.694 4.451 54.023 1.00 94.88 209 ASN A CA 1
ATOM 1777 C C . ASN A 1 209 ? -62.048 3.439 55.116 1.00 94.88 209 ASN A C 1
ATOM 1779 O O . ASN A 1 209 ? -62.854 3.768 55.979 1.00 94.88 209 ASN A O 1
ATOM 1783 N N . ASN A 1 210 ? -61.379 2.285 55.161 1.00 94.19 210 ASN A N 1
ATOM 1784 C CA . ASN A 1 210 ? -61.565 1.292 56.224 1.00 94.19 210 ASN A CA 1
ATOM 1785 C C . ASN A 1 210 ? -61.266 1.884 57.610 1.00 94.19 210 ASN A C 1
ATOM 1787 O O . ASN A 1 210 ? -61.994 1.642 58.569 1.00 94.19 210 ASN A O 1
ATOM 1791 N N . LEU A 1 211 ? -60.206 2.693 57.729 1.00 93.19 211 LEU A N 1
ATOM 1792 C CA . LEU A 1 211 ? -59.874 3.380 58.976 1.00 93.19 211 LEU A CA 1
ATOM 1793 C C . LEU A 1 211 ? -60.962 4.390 59.362 1.00 93.19 211 LEU A C 1
ATOM 1795 O O . LEU A 1 211 ? -61.358 4.468 60.526 1.00 93.19 211 LEU A O 1
ATOM 1799 N N . LYS A 1 212 ? -61.451 5.160 58.385 1.00 93.62 212 LYS A N 1
ATOM 1800 C CA . LYS A 1 212 ? -62.532 6.128 58.576 1.00 93.62 212 LYS A CA 1
ATOM 1801 C C . LYS A 1 212 ? -63.824 5.437 59.010 1.00 93.62 212 LYS A C 1
ATOM 1803 O O . LYS A 1 212 ? -64.454 5.921 59.943 1.00 93.62 212 LYS A O 1
ATOM 1808 N N . GLU A 1 213 ? -64.191 4.324 58.381 1.00 93.38 213 GLU A N 1
ATOM 1809 C CA . GLU A 1 213 ? -65.336 3.492 58.767 1.00 93.38 213 GLU A CA 1
ATOM 1810 C C . GLU A 1 213 ? -65.173 2.963 60.190 1.00 93.38 213 GLU A C 1
ATOM 1812 O O . GLU A 1 213 ? -66.036 3.213 61.021 1.00 93.38 213 GLU A O 1
ATOM 1817 N N . HIS A 1 214 ? -64.021 2.379 60.528 1.00 92.81 214 HIS A N 1
ATOM 1818 C CA . HIS A 1 214 ? -63.738 1.897 61.881 1.00 92.81 214 HIS A CA 1
ATOM 1819 C C . HIS A 1 214 ? -63.885 2.995 62.954 1.00 92.81 214 HIS A C 1
ATOM 1821 O O . HIS A 1 214 ? -64.505 2.782 63.997 1.00 92.81 214 HIS A O 1
ATOM 1827 N N . TYR A 1 215 ? -63.350 4.198 62.716 1.00 91.69 215 TYR A N 1
ATOM 1828 C CA . TYR A 1 215 ? -63.528 5.319 63.648 1.00 91.69 215 TYR A CA 1
ATOM 1829 C C . TYR A 1 215 ? -64.959 5.856 63.670 1.00 91.69 215 TYR A C 1
ATOM 1831 O O . TYR A 1 215 ? -65.426 6.291 64.726 1.00 91.69 215 TYR A O 1
ATOM 1839 N N . ASN A 1 216 ? -65.663 5.830 62.540 1.00 93.62 216 ASN A N 1
ATOM 1840 C CA . ASN A 1 216 ? -67.069 6.199 62.486 1.00 93.62 216 ASN A CA 1
ATOM 1841 C C . ASN A 1 216 ? -67.915 5.212 63.303 1.00 93.62 216 ASN A C 1
ATOM 1843 O O . ASN A 1 216 ? -68.715 5.650 64.124 1.00 93.62 216 ASN A O 1
ATOM 1847 N N . ASP A 1 217 ? -67.659 3.910 63.188 1.00 92.62 217 ASP A N 1
ATOM 1848 C CA . ASP A 1 217 ? -68.318 2.860 63.969 1.00 92.62 217 ASP A CA 1
ATOM 1849 C C . ASP A 1 217 ? -68.052 3.015 65.467 1.00 92.62 217 ASP A C 1
ATOM 1851 O O . ASP A 1 217 ? -68.980 2.951 66.272 1.00 92.62 217 ASP A O 1
ATOM 1855 N N . ILE A 1 218 ? -66.805 3.299 65.866 1.00 90.56 218 ILE A N 1
ATOM 1856 C CA . ILE A 1 218 ? -66.480 3.637 67.262 1.00 90.56 218 ILE A CA 1
ATOM 1857 C C . ILE A 1 218 ? -67.259 4.874 67.708 1.00 90.56 218 ILE A C 1
ATOM 1859 O O . ILE A 1 218 ? -67.775 4.908 68.822 1.00 90.56 218 ILE A O 1
ATOM 1863 N N . THR A 1 219 ? -67.362 5.894 66.857 1.00 87.19 219 THR A N 1
ATOM 1864 C CA . THR A 1 219 ? -68.081 7.129 67.187 1.00 87.19 219 THR A CA 1
ATOM 1865 C C . THR A 1 219 ? -69.575 6.864 67.362 1.00 87.19 219 THR A C 1
ATOM 1867 O O . THR A 1 219 ? -70.153 7.302 68.354 1.00 87.19 219 THR A O 1
ATOM 1870 N N . VAL A 1 220 ? -70.198 6.097 66.463 1.00 91.88 220 VAL A N 1
ATOM 1871 C CA . VAL A 1 220 ? -71.603 5.678 66.563 1.00 91.88 220 VAL A CA 1
ATOM 1872 C C . VAL A 1 220 ? -71.824 4.823 67.813 1.00 91.88 220 VAL A C 1
ATOM 1874 O O . VAL A 1 220 ? -72.742 5.099 68.585 1.00 91.88 220 VAL A O 1
ATOM 1877 N N . ASN A 1 221 ? -70.958 3.846 68.087 1.00 91.62 221 ASN A N 1
ATOM 1878 C CA . ASN A 1 221 ? -71.019 3.034 69.305 1.00 91.62 221 ASN A CA 1
ATOM 1879 C C . ASN A 1 221 ? -70.879 3.888 70.576 1.00 91.62 221 ASN A C 1
ATOM 1881 O O . ASN A 1 221 ? -71.645 3.732 71.523 1.00 91.62 221 ASN A O 1
ATOM 1885 N N . ASN A 1 222 ? -69.959 4.851 70.593 1.00 89.25 222 ASN A N 1
ATOM 1886 C CA . ASN A 1 222 ? -69.812 5.772 71.717 1.00 89.25 222 ASN A CA 1
ATOM 1887 C C . ASN A 1 222 ? -71.049 6.667 71.883 1.00 89.25 222 ASN A C 1
ATOM 1889 O O . ASN A 1 222 ? -71.500 6.878 73.006 1.00 89.25 222 ASN A O 1
ATOM 1893 N N . LEU A 1 223 ? -71.636 7.169 70.792 1.00 90.00 223 LEU A N 1
ATOM 1894 C CA . LEU A 1 223 ? -72.858 7.978 70.833 1.00 90.00 223 LEU A CA 1
ATOM 1895 C C . LEU A 1 223 ? -74.071 7.175 71.317 1.00 90.00 223 LEU A C 1
ATOM 1897 O O . LEU A 1 223 ? -74.828 7.675 72.147 1.00 90.00 223 LEU A O 1
ATOM 1901 N N . THR A 1 224 ? -74.244 5.936 70.851 1.00 88.56 224 THR A N 1
ATOM 1902 C CA . THR A 1 224 ? -75.315 5.038 71.322 1.00 88.56 224 THR A CA 1
ATOM 1903 C C . THR A 1 224 ? -75.141 4.691 72.801 1.00 88.56 224 THR A C 1
ATOM 1905 O O . THR A 1 224 ? -76.104 4.779 73.564 1.00 88.56 224 THR A O 1
ATOM 1908 N N . LEU A 1 225 ? -73.912 4.408 73.249 1.00 90.00 225 LEU A N 1
ATOM 1909 C CA . LEU A 1 225 ? -73.600 4.194 74.662 1.00 90.00 225 LEU A CA 1
ATOM 1910 C C . LEU A 1 225 ? -73.925 5.435 75.504 1.00 90.00 225 LEU A C 1
ATOM 1912 O O . LEU A 1 225 ? -74.620 5.322 76.513 1.00 90.00 225 LEU A O 1
ATOM 1916 N N . ILE A 1 226 ? -73.486 6.623 75.076 1.00 85.88 226 ILE A N 1
ATOM 1917 C CA . ILE A 1 226 ? -73.809 7.894 75.744 1.00 85.88 226 ILE A CA 1
ATOM 1918 C C . ILE A 1 226 ? -75.327 8.107 75.805 1.00 85.88 226 ILE A C 1
ATOM 1920 O O . ILE A 1 226 ? -75.834 8.525 76.846 1.00 85.88 226 ILE A O 1
ATOM 1924 N N . GLY A 1 227 ? -76.054 7.810 74.724 1.00 88.06 227 GLY A N 1
ATOM 1925 C CA . GLY A 1 227 ? -77.516 7.859 74.684 1.00 88.06 227 GLY A CA 1
ATOM 1926 C C . GLY A 1 227 ? -78.147 6.966 75.752 1.00 88.06 227 GLY A C 1
ATOM 1927 O O . GLY A 1 227 ? -78.899 7.458 76.590 1.00 88.06 227 GLY A O 1
ATOM 1928 N N . SER A 1 228 ? -77.747 5.692 75.800 1.00 87.56 228 SER A N 1
ATOM 1929 C CA . SER A 1 228 ? -78.260 4.725 76.782 1.00 87.56 228 SER A CA 1
ATOM 1930 C C . SER A 1 228 ? -77.959 5.116 78.237 1.00 87.56 228 SER A C 1
ATOM 1932 O O . SER A 1 228 ? -78.778 4.915 79.132 1.00 87.56 228 SER A O 1
ATOM 1934 N N . LEU A 1 229 ? -76.792 5.718 78.493 1.00 85.38 229 LEU A N 1
ATOM 1935 C CA . LEU A 1 229 ? -76.423 6.203 79.822 1.00 85.38 229 LEU A CA 1
ATOM 1936 C C . LEU A 1 229 ? -77.244 7.429 80.228 1.00 85.38 229 LEU A C 1
ATOM 1938 O O . LEU A 1 229 ? -77.609 7.545 81.395 1.00 85.38 229 LEU A O 1
ATOM 1942 N N . LYS A 1 230 ? -77.553 8.331 79.288 1.00 84.50 230 LYS A N 1
ATOM 1943 C CA . LYS A 1 230 ? -78.426 9.487 79.546 1.00 84.50 230 LYS A CA 1
ATOM 1944 C C . LYS A 1 230 ? -79.861 9.069 79.853 1.00 84.50 230 LYS A C 1
ATOM 1946 O O . LYS A 1 230 ? -80.465 9.663 80.740 1.00 84.50 230 LYS A O 1
ATOM 1951 N N . GLU A 1 231 ? -80.380 8.063 79.157 1.00 87.00 231 GLU A N 1
ATOM 1952 C CA . GLU A 1 231 ? -81.723 7.518 79.386 1.00 87.00 231 GLU A CA 1
ATOM 1953 C C . GLU A 1 231 ? -81.843 6.909 80.792 1.00 87.00 231 GLU A C 1
ATOM 1955 O O . GLU A 1 231 ? -82.709 7.313 81.564 1.00 87.00 231 GLU A O 1
ATOM 1960 N N . LYS A 1 232 ? -80.866 6.090 81.209 1.00 82.88 232 LYS A N 1
ATOM 1961 C CA . LYS A 1 232 ? -80.776 5.588 82.596 1.00 82.88 232 LYS A CA 1
ATOM 1962 C C . LYS A 1 232 ? -80.681 6.697 83.646 1.00 82.88 232 LYS A C 1
ATOM 1964 O O . LYS A 1 232 ? -81.181 6.555 84.757 1.00 82.88 232 LYS A O 1
ATOM 1969 N N . LEU A 1 233 ? -80.003 7.800 83.328 1.00 82.75 233 LEU A N 1
ATOM 1970 C CA . LEU A 1 233 ? -79.868 8.944 84.236 1.00 82.75 233 LEU A CA 1
ATOM 1971 C C . LEU A 1 233 ? -81.203 9.691 84.405 1.00 82.75 233 LEU A C 1
ATOM 1973 O O . LEU A 1 233 ? -81.475 10.219 85.482 1.00 82.75 233 LEU A O 1
ATOM 1977 N N . LEU A 1 234 ? -82.034 9.729 83.358 1.00 85.62 234 LEU A N 1
ATOM 1978 C CA . LEU A 1 234 ? -83.397 10.259 83.417 1.00 85.62 234 LEU A CA 1
ATOM 1979 C C . LEU A 1 234 ? -84.306 9.370 84.270 1.00 85.62 234 LEU A C 1
ATOM 1981 O O . LEU A 1 234 ? -84.942 9.895 85.180 1.00 85.62 234 LEU A O 1
ATOM 1985 N N . GLU A 1 235 ? -84.286 8.051 84.058 1.00 83.19 235 GLU A N 1
ATOM 1986 C CA . GLU A 1 235 ? -85.045 7.093 84.881 1.00 83.19 235 GLU A CA 1
ATOM 1987 C C . GLU A 1 235 ? -84.704 7.236 86.373 1.00 83.19 235 GLU A C 1
ATOM 1989 O O . GLU A 1 235 ? -85.587 7.433 87.206 1.00 83.19 235 GLU A O 1
ATOM 1994 N N . LEU A 1 236 ? -83.409 7.259 86.712 1.00 78.94 236 LEU A N 1
ATOM 1995 C CA . LEU A 1 236 ? -82.958 7.431 88.098 1.00 78.94 236 LEU A CA 1
ATOM 1996 C C . LEU A 1 236 ? -83.405 8.765 88.718 1.00 78.94 236 LEU A C 1
ATOM 1998 O O . LEU A 1 236 ? -83.652 8.833 89.923 1.00 78.94 236 LEU A O 1
ATOM 2002 N N . LYS A 1 237 ? -83.506 9.834 87.920 1.00 80.00 237 LYS A N 1
ATOM 2003 C CA . LYS A 1 237 ? -84.008 11.132 88.390 1.00 80.00 237 LYS A CA 1
ATOM 2004 C C . LYS A 1 237 ? -85.505 11.104 88.686 1.00 80.00 237 LYS A C 1
ATOM 2006 O O . LYS A 1 237 ? -85.927 11.730 89.656 1.00 80.00 237 LYS A O 1
ATOM 2011 N N . GLU A 1 238 ? -86.298 10.414 87.872 1.00 81.69 238 GLU A N 1
ATOM 2012 C CA . GLU A 1 238 ? -87.737 10.263 88.111 1.00 81.69 238 GLU A CA 1
ATOM 2013 C C . GLU A 1 238 ? -88.015 9.418 89.360 1.00 81.69 238 GLU A C 1
ATOM 2015 O O . GLU A 1 238 ? -88.861 9.785 90.179 1.00 81.69 238 GLU A O 1
ATOM 2020 N N . ASP A 1 239 ? -87.252 8.342 89.561 1.00 77.75 239 ASP A N 1
ATOM 2021 C CA . ASP A 1 239 ? -87.348 7.507 90.761 1.00 77.75 239 ASP A CA 1
ATOM 2022 C C . ASP A 1 239 ? -86.959 8.279 92.033 1.00 77.75 239 ASP A C 1
ATOM 2024 O O . ASP A 1 239 ? -87.626 8.162 93.065 1.00 77.75 239 ASP A O 1
ATOM 2028 N N . GLN A 1 240 ? -85.935 9.140 91.960 1.00 74.38 240 GLN A N 1
ATOM 2029 C CA . GLN A 1 240 ? -85.548 10.016 93.070 1.00 74.38 240 GLN A CA 1
ATOM 2030 C C . GLN A 1 240 ? -86.671 10.991 93.460 1.00 74.38 240 GLN A C 1
ATOM 2032 O O . GLN A 1 240 ? -86.915 11.205 94.649 1.00 74.38 240 GLN A O 1
ATOM 2037 N N . GLN A 1 241 ? -87.376 11.569 92.483 1.00 76.94 241 GLN A N 1
ATOM 2038 C CA . GLN A 1 241 ? -88.483 12.493 92.755 1.00 76.94 241 GLN A CA 1
ATOM 2039 C C . GLN A 1 241 ? -89.675 11.801 93.429 1.00 76.94 241 GLN A C 1
ATOM 2041 O O . GLN A 1 241 ? -90.308 12.399 94.300 1.00 76.94 241 GLN A O 1
ATOM 2046 N N . ARG A 1 242 ? -89.962 10.539 93.080 1.00 74.94 242 ARG A N 1
ATOM 2047 C CA . ARG A 1 242 ? -90.999 9.745 93.765 1.00 74.94 242 ARG A CA 1
ATOM 2048 C C . ARG A 1 242 ? -90.615 9.460 95.216 1.00 74.94 242 ARG A C 1
ATOM 2050 O O . ARG A 1 242 ? -91.413 9.707 96.114 1.00 74.94 242 ARG A O 1
ATOM 2057 N N . ALA A 1 243 ? -89.368 9.054 95.458 1.00 68.94 243 ALA A N 1
ATOM 2058 C CA . ALA A 1 243 ? -88.877 8.780 96.808 1.00 68.94 243 ALA A CA 1
ATOM 2059 C C . ALA A 1 243 ? -88.893 10.025 97.723 1.00 68.94 243 ALA A C 1
ATOM 2061 O O . ALA A 1 243 ? -89.160 9.909 98.918 1.00 68.94 243 ALA A O 1
ATOM 2062 N N . GLU A 1 244 ? -88.648 11.227 97.186 1.00 70.19 244 GLU A N 1
ATOM 2063 C CA . GLU A 1 244 ? -88.744 12.483 97.951 1.00 70.19 244 GLU A CA 1
ATOM 2064 C C . GLU A 1 244 ? -90.180 12.850 98.364 1.00 70.19 244 GLU A C 1
ATOM 2066 O O . GLU A 1 244 ? -90.367 13.512 99.392 1.00 70.19 244 GLU A O 1
ATOM 2071 N N . MET A 1 245 ? -91.195 12.433 97.598 1.00 68.69 245 MET A N 1
ATOM 2072 C CA . MET A 1 245 ? -92.601 12.609 97.977 1.00 68.69 245 MET A CA 1
ATOM 2073 C C . MET A 1 245 ? -92.984 11.694 99.142 1.00 68.69 245 MET A C 1
ATOM 2075 O O . MET A 1 245 ? -93.523 12.186 100.136 1.00 68.69 245 MET A O 1
ATOM 2079 N N . ASP A 1 246 ? -92.621 10.413 99.069 1.00 67.12 246 ASP A N 1
ATOM 2080 C CA . ASP A 1 246 ? -92.927 9.420 100.108 1.00 67.12 246 ASP A CA 1
ATOM 2081 C C . ASP A 1 246 ? -92.264 9.782 101.454 1.00 67.12 246 ASP A C 1
ATOM 2083 O O . ASP A 1 246 ? -92.835 9.611 102.534 1.00 67.12 246 ASP A O 1
ATOM 2087 N N . LEU A 1 247 ? -91.069 10.383 101.409 1.00 66.00 247 LEU A N 1
ATOM 2088 C CA . LEU A 1 247 ? -90.310 10.773 102.601 1.00 66.00 247 LEU A CA 1
ATOM 2089 C C . LEU A 1 247 ? -90.952 11.938 103.384 1.00 66.00 247 LEU A C 1
ATOM 2091 O O . LEU A 1 247 ? -90.773 12.040 104.600 1.00 66.00 247 LEU A O 1
ATOM 2095 N N . LYS A 1 248 ? -91.725 12.809 102.717 1.00 67.62 248 LYS A N 1
ATOM 2096 C CA . LYS A 1 248 ? -92.440 13.927 103.364 1.00 67.62 248 LYS A CA 1
ATOM 2097 C C . LYS A 1 248 ? -93.676 13.479 104.145 1.00 67.62 248 LYS A C 1
ATOM 2099 O O . LYS A 1 248 ? -94.051 14.154 105.103 1.00 67.62 248 LYS A O 1
ATOM 2104 N N . GLU A 1 249 ? -94.292 12.365 103.763 1.00 62.53 249 GLU A N 1
ATOM 2105 C CA . GLU A 1 249 ? -95.493 11.829 104.411 1.00 62.53 249 GLU A CA 1
ATOM 2106 C C . GLU A 1 249 ? -95.129 11.084 105.709 1.00 62.53 249 GLU A C 1
ATOM 2108 O O . GLU A 1 249 ? -95.695 11.351 106.771 1.00 62.53 249 GLU A O 1
ATOM 2113 N N . VAL A 1 250 ? -94.053 10.291 105.662 1.00 59.38 250 VAL A N 1
ATOM 2114 C CA . VAL A 1 250 ? -93.494 9.549 106.809 1.00 59.38 250 VAL A CA 1
ATOM 2115 C C . VAL A 1 250 ? -92.929 10.479 107.899 1.00 59.38 250 VAL A C 1
ATOM 2117 O O . VAL A 1 250 ? -92.970 10.161 109.089 1.00 59.38 250 VAL A O 1
ATOM 2120 N N . ALA A 1 251 ? -92.443 11.671 107.536 1.00 57.31 251 ALA A N 1
ATOM 2121 C CA . ALA A 1 251 ? -91.905 12.645 108.492 1.00 57.31 251 ALA A CA 1
ATOM 2122 C C . ALA A 1 251 ? -92.965 13.232 109.451 1.00 57.31 251 ALA A C 1
ATOM 2124 O O . ALA A 1 251 ? -92.618 13.640 110.559 1.00 57.31 251 ALA A O 1
ATOM 2125 N N . LYS A 1 252 ? -94.247 13.252 109.057 1.00 61.81 252 LYS A N 1
ATOM 2126 C CA . LYS A 1 252 ? -95.355 13.820 109.849 1.00 61.81 252 LYS A CA 1
ATOM 2127 C C . LYS A 1 252 ? -95.915 12.839 110.890 1.00 61.81 252 LYS A C 1
ATOM 2129 O O . LYS A 1 252 ? -96.440 13.262 111.915 1.00 61.81 252 LYS A O 1
ATOM 2134 N N . GLU A 1 253 ? -95.766 11.538 110.649 1.00 55.62 253 GLU A N 1
ATOM 2135 C CA . GLU A 1 253 ? -96.197 10.456 111.546 1.00 55.62 253 GLU A CA 1
ATOM 2136 C C . GLU A 1 253 ? -95.172 10.171 112.663 1.00 55.62 253 GLU A C 1
ATOM 2138 O O . GLU A 1 253 ? -95.527 9.752 113.764 1.00 55.62 253 GLU A O 1
ATOM 2143 N N . ASN A 1 254 ? -93.894 10.485 112.423 1.00 52.53 254 ASN A N 1
ATOM 2144 C CA . ASN A 1 254 ? -92.776 10.192 113.327 1.00 52.53 254 ASN A CA 1
ATOM 2145 C C . ASN A 1 254 ? -92.626 11.190 114.507 1.00 52.53 254 ASN A C 1
ATOM 2147 O O . ASN A 1 254 ? -91.809 10.989 115.407 1.00 52.53 254 ASN A O 1
ATOM 2151 N N . GLU A 1 255 ? -93.415 12.271 114.550 1.00 56.59 255 GLU A N 1
ATOM 2152 C CA . GLU A 1 255 ? -93.401 13.241 115.660 1.00 56.59 255 GLU A CA 1
ATOM 2153 C C . GLU A 1 255 ? -94.195 12.779 116.902 1.00 56.59 255 GLU A C 1
ATOM 2155 O O . GLU A 1 255 ? -93.891 13.222 118.010 1.00 56.59 255 GLU A O 1
ATOM 2160 N N . SER A 1 256 ? -95.149 11.847 116.761 1.00 56.75 256 SER A N 1
ATOM 2161 C CA . SER A 1 256 ? -96.039 11.394 117.852 1.00 56.75 256 SER A CA 1
ATOM 2162 C C . SER A 1 256 ? -95.534 10.170 118.637 1.00 56.75 256 SER A C 1
ATOM 2164 O O . SER A 1 256 ? -96.044 9.872 119.715 1.00 56.75 256 SER A O 1
ATOM 2166 N N . LEU A 1 257 ? -94.487 9.490 118.153 1.00 57.06 257 LEU A N 1
ATOM 2167 C CA . LEU A 1 257 ? -93.943 8.248 118.735 1.00 57.06 257 LEU A CA 1
ATOM 2168 C C . LEU A 1 257 ? -92.570 8.438 119.419 1.00 57.06 257 LEU A C 1
ATOM 2170 O O . LEU A 1 257 ? -91.896 7.478 119.791 1.00 57.06 257 LEU A O 1
ATOM 2174 N N . LYS A 1 258 ? -92.164 9.695 119.645 1.00 55.00 258 LYS A N 1
ATOM 2175 C CA . LYS A 1 258 ? -90.829 10.109 120.129 1.00 55.00 258 LYS A CA 1
ATOM 2176 C C . LYS A 1 258 ? -90.523 9.770 121.603 1.00 55.00 258 LYS A C 1
ATOM 2178 O O . LYS A 1 258 ? -89.366 9.838 122.010 1.00 55.00 258 LYS A O 1
ATOM 2183 N N . GLY A 1 259 ? -91.539 9.433 122.404 1.00 58.38 259 GLY A N 1
ATOM 2184 C CA . GLY A 1 259 ? -91.419 9.120 123.840 1.00 58.38 259 GLY A CA 1
ATOM 2185 C C . GLY A 1 259 ? -91.091 7.649 124.149 1.00 58.38 259 GLY A C 1
ATOM 2186 O O . GLY A 1 259 ? -90.082 7.395 124.799 1.00 58.38 259 GLY A O 1
ATOM 2187 N N . PRO A 1 260 ? -91.860 6.666 123.642 1.00 57.50 260 PRO A N 1
ATOM 2188 C CA . PRO A 1 260 ? -91.596 5.239 123.881 1.00 57.50 260 PRO A CA 1
ATOM 2189 C C . PRO A 1 260 ? -90.318 4.714 123.201 1.00 57.50 260 PRO A C 1
ATOM 2191 O O . PRO A 1 260 ? -89.788 3.672 123.575 1.00 57.50 260 PRO A O 1
ATOM 2194 N N . LEU A 1 261 ? -89.802 5.438 122.202 1.00 51.16 261 LEU A N 1
ATOM 2195 C CA . LEU A 1 261 ? -88.645 5.035 121.402 1.00 51.16 261 LEU A CA 1
ATOM 2196 C C . LEU A 1 261 ? -87.297 5.308 122.103 1.00 51.16 261 LEU A C 1
ATOM 2198 O O . LEU A 1 261 ? -86.322 4.618 121.825 1.00 51.16 261 LEU A O 1
ATOM 2202 N N . LYS A 1 262 ? -87.235 6.245 123.062 1.00 56.53 262 LYS A N 1
ATOM 2203 C CA . LYS A 1 262 ? -85.977 6.651 123.723 1.00 56.53 262 LYS A CA 1
ATOM 2204 C C . LYS A 1 262 ? -85.456 5.656 124.773 1.00 56.53 262 LYS A C 1
ATOM 2206 O O . LYS A 1 262 ? -84.253 5.615 125.002 1.00 56.53 262 LYS A O 1
ATOM 2211 N N . GLU A 1 263 ? -86.326 4.834 125.364 1.00 54.59 263 GLU A N 1
ATOM 2212 C CA . GLU A 1 263 ? -85.937 3.748 126.287 1.00 54.59 263 GLU A CA 1
ATOM 2213 C C . GLU A 1 263 ? -85.689 2.409 125.559 1.00 54.59 263 GLU A C 1
ATOM 2215 O O . GLU A 1 263 ? -84.908 1.576 126.020 1.00 54.59 263 GLU A O 1
ATOM 2220 N N . ALA A 1 264 ? -86.267 2.226 124.365 1.00 55.12 264 ALA A N 1
ATOM 2221 C CA . ALA A 1 264 ? -85.953 1.102 123.480 1.00 55.12 264 ALA A CA 1
ATOM 2222 C C . ALA A 1 264 ? -84.674 1.340 122.644 1.00 55.12 264 ALA A C 1
ATOM 2224 O O . ALA A 1 264 ? -83.990 0.388 122.279 1.00 55.12 264 ALA A O 1
ATOM 2225 N N . GLN A 1 265 ? -84.303 2.595 122.359 1.00 53.78 265 GLN A N 1
ATOM 2226 C CA . GLN A 1 265 ? -83.118 2.928 121.554 1.00 53.78 265 GLN A CA 1
ATOM 2227 C C . GLN A 1 265 ? -81.791 2.783 122.306 1.00 53.78 265 GLN A C 1
ATOM 2229 O O . GLN A 1 265 ? -80.824 2.337 121.698 1.00 53.78 265 GLN A O 1
ATOM 2234 N N . THR A 1 266 ? -81.733 3.034 123.617 1.00 57.50 266 THR A N 1
ATOM 2235 C CA . THR A 1 266 ? -80.514 2.784 124.413 1.00 57.50 266 THR A CA 1
ATOM 2236 C C . THR A 1 266 ? -80.221 1.294 124.598 1.00 57.50 266 THR A C 1
ATOM 2238 O O . THR A 1 266 ? -79.059 0.900 124.648 1.00 57.50 266 THR A O 1
ATOM 2241 N N . THR A 1 267 ? -81.247 0.438 124.627 1.00 58.50 267 THR A N 1
ATOM 2242 C CA . THR A 1 267 ? -81.077 -1.025 124.705 1.00 58.50 267 THR A CA 1
ATOM 2243 C C . THR A 1 267 ? -80.847 -1.672 123.338 1.00 58.50 267 THR A C 1
ATOM 2245 O O . THR A 1 267 ? -80.113 -2.659 123.244 1.00 58.50 267 THR A O 1
ATOM 2248 N N . VAL A 1 268 ? -81.400 -1.105 122.261 1.00 58.50 268 VAL A N 1
ATOM 2249 C CA . VAL A 1 268 ? -81.161 -1.590 120.899 1.00 58.50 268 VAL A CA 1
ATOM 2250 C C . VAL A 1 268 ? -79.808 -1.122 120.367 1.00 58.50 268 VAL A C 1
ATOM 2252 O O . VAL A 1 268 ? -79.085 -1.987 119.908 1.00 58.50 268 VAL A O 1
ATOM 2255 N N . GLU A 1 269 ? -79.374 0.139 120.495 1.00 56.03 269 GLU A N 1
ATOM 2256 C CA . GLU A 1 269 ? -78.065 0.588 119.966 1.00 56.03 269 GLU A CA 1
ATOM 2257 C C . GLU A 1 269 ? -76.869 -0.160 120.578 1.00 56.03 269 GLU A C 1
ATOM 2259 O O . GLU A 1 269 ? -75.942 -0.530 119.853 1.00 56.03 269 GLU A O 1
ATOM 2264 N N . GLU A 1 270 ? -76.905 -0.503 121.871 1.00 58.22 270 GLU A N 1
ATOM 2265 C CA . GLU A 1 270 ? -75.871 -1.361 122.463 1.00 58.22 270 GLU A CA 1
ATOM 2266 C C . GLU A 1 270 ? -75.898 -2.797 121.910 1.00 58.22 270 GLU A C 1
ATOM 2268 O O . GLU A 1 270 ? -74.839 -3.411 121.753 1.00 58.22 270 GLU A O 1
ATOM 2273 N N . LEU A 1 271 ? -77.074 -3.345 121.584 1.00 54.69 271 LEU A N 1
ATOM 2274 C CA . LEU A 1 271 ? -77.230 -4.712 121.077 1.00 54.69 271 LEU A CA 1
ATOM 2275 C C . LEU A 1 271 ? -77.089 -4.823 119.550 1.00 54.69 271 LEU A C 1
ATOM 2277 O O . LEU A 1 271 ? -76.570 -5.837 119.096 1.00 54.69 271 LEU A O 1
ATOM 2281 N N . THR A 1 272 ? -77.436 -3.819 118.737 1.00 58.50 272 THR A N 1
ATOM 2282 C CA . THR A 1 272 ? -77.200 -3.800 117.278 1.00 58.50 272 THR A CA 1
ATOM 2283 C C . THR A 1 272 ? -75.781 -3.377 116.919 1.00 58.50 272 THR A C 1
ATOM 2285 O O . THR A 1 272 ? -75.245 -3.928 115.956 1.00 58.50 272 THR A O 1
ATOM 2288 N N . GLN A 1 273 ? -75.110 -2.519 117.702 1.00 60.47 273 GLN A N 1
ATOM 2289 C CA . GLN A 1 273 ? -73.665 -2.302 117.549 1.00 60.47 273 GLN A CA 1
ATOM 2290 C C . GLN A 1 273 ? -72.902 -3.582 117.928 1.00 60.47 273 GLN A C 1
ATOM 2292 O O . GLN A 1 273 ? -72.016 -4.011 117.186 1.00 60.47 273 GLN A O 1
ATOM 2297 N N . LYS A 1 274 ? -73.305 -4.263 119.018 1.00 59.62 274 LYS A N 1
ATOM 2298 C CA . LYS A 1 274 ? -72.771 -5.587 119.375 1.00 59.62 274 LYS A CA 1
ATOM 2299 C C . LYS A 1 274 ? -73.124 -6.649 118.339 1.00 59.62 274 LYS A C 1
ATOM 2301 O O . LYS A 1 274 ? -72.238 -7.411 118.012 1.00 59.62 274 LYS A O 1
ATOM 2306 N N . MET A 1 275 ? -74.326 -6.699 117.762 1.00 55.56 275 MET A N 1
ATOM 2307 C CA . MET A 1 275 ? -74.731 -7.742 116.801 1.00 55.56 275 MET A CA 1
ATOM 2308 C C . MET A 1 275 ? -74.179 -7.515 115.385 1.00 55.56 275 MET A C 1
ATOM 2310 O O . MET A 1 275 ? -73.843 -8.479 114.707 1.00 55.56 275 MET A O 1
ATOM 2314 N N . SER A 1 276 ? -74.032 -6.266 114.930 1.00 64.44 276 SER A N 1
ATOM 2315 C CA . SER A 1 276 ? -73.400 -5.928 113.643 1.00 64.44 276 SER A CA 1
ATOM 2316 C C . SER A 1 276 ? -71.888 -6.147 113.694 1.00 64.44 276 SER A C 1
ATOM 2318 O O . SER A 1 276 ? -71.331 -6.767 112.782 1.00 64.44 276 SER A O 1
ATOM 2320 N N . ASN A 1 277 ? -71.239 -5.751 114.799 1.00 64.81 277 ASN A N 1
ATOM 2321 C CA . ASN A 1 277 ? -69.862 -6.154 115.066 1.00 64.81 277 ASN A CA 1
ATOM 2322 C C . ASN A 1 277 ? -69.782 -7.670 115.241 1.00 64.81 277 ASN A C 1
ATOM 2324 O O . ASN A 1 277 ? -68.970 -8.273 114.577 1.00 64.81 277 ASN A O 1
ATOM 2328 N N . TYR A 1 278 ? -70.686 -8.333 115.965 1.00 63.34 278 TYR A N 1
ATOM 2329 C CA . TYR A 1 278 ? -70.674 -9.792 116.131 1.00 63.34 278 TYR A CA 1
ATOM 2330 C C . TYR A 1 278 ? -70.991 -10.560 114.844 1.00 63.34 278 TYR A C 1
ATOM 2332 O O . TYR A 1 278 ? -70.526 -11.675 114.713 1.00 63.34 278 TYR A O 1
ATOM 2340 N N . LEU A 1 279 ? -71.731 -10.029 113.866 1.00 65.81 279 LEU A N 1
ATOM 2341 C CA . LEU A 1 279 ? -71.967 -10.685 112.569 1.00 65.81 279 LEU A CA 1
ATOM 2342 C C . LEU A 1 279 ? -70.809 -10.456 111.596 1.00 65.81 279 LEU A C 1
ATOM 2344 O O . LEU A 1 279 ? -70.372 -11.411 110.950 1.00 65.81 279 LEU A O 1
ATOM 2348 N N . LYS A 1 280 ? -70.271 -9.228 111.527 1.00 69.88 280 LYS A N 1
ATOM 2349 C CA . LYS A 1 280 ? -69.038 -8.941 110.778 1.00 69.88 280 LYS A CA 1
ATOM 2350 C C . LYS A 1 280 ? -67.859 -9.682 111.386 1.00 69.88 280 LYS A C 1
ATOM 2352 O O . LYS A 1 280 ? -67.091 -10.275 110.641 1.00 69.88 280 LYS A O 1
ATOM 2357 N N . ASP A 1 281 ? -67.768 -9.727 112.706 1.00 62.78 281 ASP A N 1
ATOM 2358 C CA . ASP A 1 281 ? -66.800 -10.506 113.456 1.00 62.78 281 ASP A CA 1
ATOM 2359 C C . ASP A 1 281 ? -67.133 -11.981 113.383 1.00 62.78 281 ASP A C 1
ATOM 2361 O O . ASP A 1 281 ? -66.203 -12.722 113.254 1.00 62.78 281 ASP A O 1
ATOM 2365 N N . LYS A 1 282 ? -68.371 -12.480 113.324 1.00 69.62 282 LYS A N 1
ATOM 2366 C CA . LYS A 1 282 ? -68.640 -13.922 113.130 1.00 69.62 282 LYS A CA 1
ATOM 2367 C C . LYS A 1 282 ? -68.317 -14.380 111.715 1.00 69.62 282 LYS A C 1
ATOM 2369 O O . LYS A 1 282 ? -67.843 -15.494 111.558 1.00 69.62 282 LYS A O 1
ATOM 2374 N N . GLN A 1 283 ? -68.520 -13.561 110.682 1.00 69.44 283 GLN A N 1
ATOM 2375 C CA . GLN A 1 283 ? -68.067 -13.877 109.321 1.00 69.44 283 GLN A CA 1
ATOM 2376 C C . GLN A 1 283 ? -66.554 -13.710 109.177 1.00 69.44 283 GLN A C 1
ATOM 2378 O O . GLN A 1 283 ? -65.901 -14.601 108.634 1.00 69.44 283 GLN A O 1
ATOM 2383 N N . ARG A 1 284 ? -65.971 -12.627 109.710 1.00 68.12 284 ARG A N 1
ATOM 238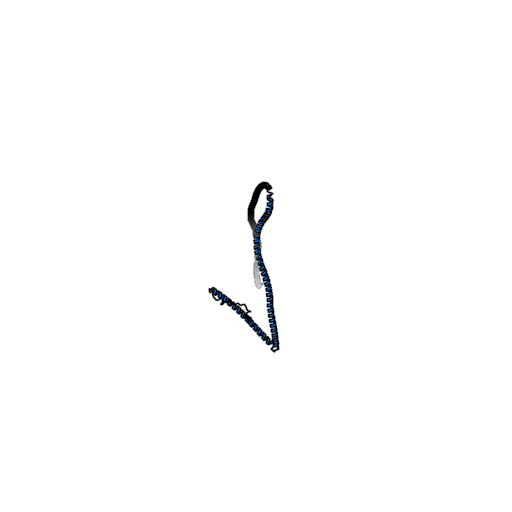4 C CA . ARG A 1 284 ? -64.515 -12.446 109.764 1.00 68.12 284 ARG A CA 1
ATOM 2385 C C . ARG A 1 284 ? -63.866 -13.498 110.634 1.00 68.12 284 ARG A C 1
ATOM 2387 O O . ARG A 1 284 ? -62.851 -13.985 110.207 1.00 68.12 284 ARG A O 1
ATOM 2394 N N . LEU A 1 285 ? -64.444 -13.907 111.755 1.00 68.88 285 LEU A N 1
ATOM 2395 C CA . LEU A 1 285 ? -64.032 -15.003 112.635 1.00 68.88 285 LEU A CA 1
ATOM 2396 C C . LEU A 1 285 ? -64.353 -16.335 111.978 1.00 68.88 285 LEU A C 1
ATOM 2398 O O . LEU A 1 285 ? -63.595 -17.244 112.161 1.00 68.88 285 LEU A O 1
ATOM 2402 N N . MET A 1 286 ? -65.365 -16.525 111.138 1.00 71.62 286 MET A N 1
ATOM 2403 C CA . MET A 1 286 ? -65.514 -17.806 110.431 1.00 71.62 286 MET A CA 1
ATOM 2404 C C . MET A 1 286 ? -64.454 -17.949 109.332 1.00 71.62 286 MET A C 1
ATOM 2406 O O . MET A 1 286 ? -63.873 -19.019 109.172 1.00 71.62 286 MET A O 1
ATOM 2410 N N . VAL A 1 287 ? -64.154 -16.870 108.604 1.00 73.88 287 VAL A N 1
ATOM 2411 C CA . VAL A 1 287 ? -63.080 -16.824 107.599 1.00 73.88 287 VAL A CA 1
ATOM 2412 C C . VAL A 1 287 ? -61.706 -16.829 108.266 1.00 73.88 287 VAL A C 1
ATOM 2414 O O . VAL A 1 287 ? -60.842 -17.582 107.842 1.00 73.88 287 VAL A O 1
ATOM 2417 N N . LEU A 1 288 ? -61.506 -16.060 109.336 1.00 66.50 288 LEU A N 1
ATOM 2418 C CA . LEU A 1 288 ? -60.289 -16.014 110.143 1.00 66.50 288 LEU A CA 1
ATOM 2419 C C . LEU A 1 288 ? -60.156 -17.253 110.998 1.00 66.50 288 LEU A C 1
ATOM 2421 O O . LEU A 1 288 ? -59.039 -17.636 111.181 1.00 66.50 288 LEU A O 1
ATOM 2425 N N . THR A 1 289 ? -61.191 -17.936 111.470 1.00 69.69 289 THR A N 1
ATOM 2426 C CA . THR A 1 289 ? -61.090 -19.224 112.180 1.00 69.69 289 THR A CA 1
ATOM 2427 C C . THR A 1 289 ? -60.912 -20.348 111.188 1.00 69.69 289 THR A C 1
ATOM 2429 O O . THR A 1 289 ? -60.213 -21.280 111.519 1.00 69.69 289 THR A O 1
ATOM 2432 N N . LYS A 1 290 ? -61.426 -20.284 109.953 1.00 74.38 290 LYS A N 1
ATOM 2433 C CA . LYS A 1 290 ? -61.003 -21.225 108.901 1.00 74.38 290 LYS A CA 1
ATOM 2434 C C . LYS A 1 290 ? -59.569 -20.959 108.453 1.00 74.38 290 LYS A C 1
ATOM 2436 O O . LYS A 1 290 ? -58.829 -21.907 108.258 1.00 74.38 290 LYS A O 1
ATOM 2441 N N . ARG A 1 291 ? -59.153 -19.696 108.333 1.00 73.38 291 ARG A N 1
ATOM 2442 C CA . ARG A 1 291 ? -57.792 -19.297 107.943 1.00 73.38 291 ARG A CA 1
ATOM 2443 C C . ARG A 1 291 ? -56.790 -19.448 109.083 1.00 73.38 291 ARG A C 1
ATOM 2445 O O . ARG A 1 291 ? -55.659 -19.795 108.808 1.00 73.38 291 ARG A O 1
ATOM 2452 N N . LEU A 1 292 ? -57.202 -19.244 110.329 1.00 72.12 292 LEU A N 1
ATOM 2453 C CA . LEU A 1 292 ? -56.461 -19.482 111.568 1.00 72.12 292 LEU A CA 1
ATOM 2454 C C . LEU A 1 292 ? -56.477 -20.964 111.858 1.00 72.12 292 LEU A C 1
ATOM 2456 O O . LEU A 1 292 ? -55.434 -21.445 112.194 1.00 72.12 292 LEU A O 1
ATOM 2460 N N . LYS A 1 293 ? -57.560 -21.723 111.662 1.00 77.88 293 LYS A N 1
ATOM 2461 C CA . LYS A 1 293 ? -57.517 -23.192 111.722 1.00 77.88 293 LYS A CA 1
ATOM 2462 C C . LYS A 1 293 ? -56.598 -23.730 110.637 1.00 77.88 293 LYS A C 1
ATOM 2464 O O . LYS A 1 293 ? -55.712 -24.476 110.965 1.00 77.88 293 LYS A O 1
ATOM 2469 N N . HIS A 1 294 ? -56.681 -23.256 109.398 1.00 76.56 294 HIS A N 1
ATOM 2470 C CA . HIS A 1 294 ? -55.723 -23.614 108.345 1.00 76.56 294 HIS A CA 1
ATOM 2471 C C . HIS A 1 294 ? -54.295 -23.157 108.659 1.00 76.56 294 HIS A C 1
ATOM 2473 O O . HIS A 1 294 ? -53.353 -23.870 108.364 1.00 76.56 294 HIS A O 1
ATOM 2479 N N . SER A 1 295 ? -54.111 -21.982 109.262 1.00 74.19 295 SER A N 1
ATOM 2480 C CA . SER A 1 295 ? -52.801 -21.455 109.662 1.00 74.19 295 SER A CA 1
ATOM 2481 C C . SER A 1 295 ? -52.293 -22.054 110.967 1.00 74.19 295 SER A C 1
ATOM 2483 O O . SER A 1 295 ? -51.104 -21.968 111.200 1.00 74.19 295 SER A O 1
ATOM 2485 N N . ASN A 1 296 ? -53.156 -22.612 111.810 1.00 77.69 296 ASN A N 1
ATOM 2486 C CA . ASN A 1 296 ? -52.879 -23.234 113.103 1.00 77.69 296 ASN A CA 1
ATOM 2487 C C . ASN A 1 296 ? -52.733 -24.738 112.934 1.00 77.69 296 ASN A C 1
ATOM 2489 O O . ASN A 1 296 ? -51.980 -25.329 113.672 1.00 77.69 296 ASN A O 1
ATOM 2493 N N . ASP A 1 297 ? -53.405 -25.339 111.957 1.00 78.94 297 ASP A N 1
ATOM 2494 C CA . ASP A 1 297 ? -53.134 -26.673 111.438 1.00 78.94 297 ASP A CA 1
ATOM 2495 C C . ASP A 1 297 ? -51.816 -26.590 110.669 1.00 78.94 297 ASP A C 1
ATOM 2497 O O . ASP A 1 297 ? -50.900 -27.288 111.042 1.00 78.94 297 ASP A O 1
ATOM 2501 N N . LYS A 1 298 ? -51.603 -25.606 109.776 1.00 74.81 298 LYS A N 1
ATOM 2502 C CA . LYS A 1 298 ? -50.264 -25.348 109.212 1.00 74.81 298 LYS A CA 1
ATOM 2503 C C . LYS A 1 298 ? -49.223 -24.970 110.252 1.00 74.81 298 LYS A C 1
ATOM 2505 O O . LYS A 1 298 ? -48.081 -25.316 110.047 1.00 74.81 298 LYS A O 1
ATOM 2510 N N . TYR A 1 299 ? -49.550 -24.221 111.303 1.00 77.06 299 TYR A N 1
ATOM 2511 C CA . TYR A 1 299 ? -48.583 -23.891 112.353 1.00 77.06 299 TYR A CA 1
ATOM 2512 C C . TYR A 1 299 ? -48.367 -25.078 113.273 1.00 77.06 299 TYR A C 1
ATOM 2514 O O . TYR A 1 299 ? -47.264 -25.209 113.739 1.00 77.06 299 TYR A O 1
ATOM 2522 N N . LYS A 1 300 ? -49.348 -25.954 113.508 1.00 78.56 300 LYS A N 1
ATOM 2523 C CA . LYS A 1 300 ? -49.159 -27.219 114.225 1.00 78.56 300 LYS A CA 1
ATOM 2524 C C . LYS A 1 300 ? -48.386 -28.217 113.389 1.00 78.56 300 LYS A C 1
ATOM 2526 O O . LYS A 1 300 ? -47.533 -28.867 113.949 1.00 78.56 300 LYS A O 1
ATOM 2531 N N . ASP A 1 301 ? -48.636 -28.302 112.091 1.00 77.25 301 ASP A N 1
ATOM 2532 C CA . ASP A 1 301 ? -47.859 -29.095 111.145 1.00 77.25 301 ASP A CA 1
ATOM 2533 C C . ASP A 1 301 ? -46.449 -28.520 111.072 1.00 77.25 301 ASP A C 1
ATOM 2535 O O . ASP A 1 301 ? -45.505 -29.250 111.266 1.00 77.25 301 ASP A O 1
ATOM 2539 N N . LEU A 1 302 ? -46.289 -27.199 110.948 1.00 77.69 302 LEU A N 1
ATOM 2540 C CA . LEU A 1 302 ? -44.982 -26.542 110.948 1.00 77.69 302 LEU A CA 1
ATOM 2541 C C . LEU A 1 302 ? -44.326 -26.528 112.334 1.00 77.69 302 LEU A C 1
ATOM 2543 O O . LEU A 1 302 ? -43.122 -26.366 112.408 1.00 77.69 302 LEU A O 1
ATOM 2547 N N . GLN A 1 303 ? -45.082 -26.651 113.425 1.00 77.69 303 GLN A N 1
ATOM 2548 C CA . GLN A 1 303 ? -44.589 -26.770 114.798 1.00 77.69 303 GLN A CA 1
ATOM 2549 C C . GLN A 1 303 ? -44.234 -28.217 115.095 1.00 77.69 303 GLN A C 1
ATOM 2551 O O . GLN A 1 303 ? -43.273 -28.430 115.800 1.00 77.69 303 GLN A O 1
ATOM 2556 N N . VAL A 1 304 ? -44.936 -29.197 114.531 1.00 80.19 304 VAL A N 1
ATOM 2557 C CA . VAL A 1 304 ? -44.533 -30.603 114.525 1.00 80.19 304 VAL A CA 1
ATOM 2558 C C . VAL A 1 304 ? -43.309 -30.755 113.642 1.00 80.19 304 VAL A C 1
ATOM 2560 O O . VAL A 1 304 ? -42.350 -31.325 114.113 1.00 80.19 304 VAL A O 1
ATOM 2563 N N . ASP A 1 305 ? -43.270 -30.160 112.452 1.00 76.81 305 ASP A N 1
ATOM 2564 C CA . ASP A 1 305 ? -42.098 -30.127 111.580 1.00 76.81 305 ASP A CA 1
ATOM 2565 C C . ASP A 1 305 ? -40.969 -29.330 112.228 1.00 76.81 305 ASP A C 1
ATOM 2567 O O . ASP A 1 305 ? -39.818 -29.680 112.047 1.00 76.81 305 ASP A O 1
ATOM 2571 N N . TYR A 1 306 ? -41.248 -28.257 112.976 1.00 79.88 306 TYR A N 1
ATOM 2572 C CA . TYR A 1 306 ? -40.236 -27.478 113.691 1.00 79.88 306 TYR A CA 1
ATOM 2573 C C . TYR A 1 306 ? -39.770 -28.195 114.944 1.00 79.88 306 TYR A C 1
ATOM 2575 O O . TYR A 1 306 ? -38.585 -28.155 115.206 1.00 79.88 306 TYR A O 1
ATOM 2583 N N . ASP A 1 307 ? -40.640 -28.843 115.709 1.00 79.06 307 ASP A N 1
ATOM 2584 C CA . ASP A 1 307 ? -40.280 -29.646 116.874 1.00 79.06 307 ASP A CA 1
ATOM 2585 C C . ASP A 1 307 ? -39.599 -30.937 116.412 1.00 79.06 307 ASP A C 1
ATOM 2587 O O . ASP A 1 307 ? -38.674 -31.384 117.067 1.00 79.06 307 ASP A O 1
ATOM 2591 N N . GLU A 1 308 ? -39.952 -31.490 115.252 1.00 78.38 308 GLU A N 1
ATOM 2592 C CA . GLU A 1 308 ? -39.271 -32.600 114.588 1.00 78.38 308 GLU A CA 1
ATOM 2593 C C . GLU A 1 308 ? -37.937 -32.129 114.018 1.00 78.38 308 GLU A C 1
ATOM 2595 O O . GLU A 1 308 ? -36.935 -32.761 114.302 1.00 78.38 308 GLU A O 1
ATOM 2600 N N . LEU A 1 309 ? -37.848 -30.989 113.323 1.00 76.88 309 LEU A N 1
ATOM 2601 C CA . LEU A 1 309 ? -36.575 -30.413 112.869 1.00 76.88 309 LEU A CA 1
ATOM 2602 C C . LEU A 1 309 ? -35.716 -29.943 114.033 1.00 76.88 309 LEU A C 1
ATOM 2604 O O . LEU A 1 309 ? -34.502 -29.974 113.912 1.00 76.88 309 LEU A O 1
ATOM 2608 N N . LYS A 1 310 ? -36.301 -29.479 115.133 1.00 78.06 310 LYS A N 1
ATOM 2609 C CA . LYS A 1 310 ? -35.596 -29.042 116.335 1.00 78.06 310 LYS A CA 1
ATOM 2610 C C . LYS A 1 310 ? -35.161 -30.250 117.133 1.00 78.06 310 LYS A C 1
ATOM 2612 O O . LYS A 1 310 ? -34.028 -30.255 117.564 1.00 78.06 310 LYS A O 1
ATOM 2617 N N . MET A 1 311 ? -35.968 -31.298 117.248 1.00 76.06 311 MET A N 1
ATOM 2618 C CA . MET A 1 311 ? -35.552 -32.562 117.847 1.00 76.06 311 MET A CA 1
ATOM 2619 C C . MET A 1 311 ? -34.526 -33.265 116.956 1.00 76.06 311 MET A C 1
ATOM 2621 O O . MET A 1 311 ? -33.570 -33.815 117.479 1.00 76.06 311 MET A O 1
ATOM 2625 N N . ILE A 1 312 ? -34.643 -33.190 115.625 1.00 75.75 312 ILE A N 1
ATOM 2626 C CA . ILE A 1 312 ? -33.620 -33.626 114.667 1.00 75.75 312 ILE A CA 1
ATOM 2627 C C . ILE A 1 312 ? -32.396 -32.738 114.795 1.00 75.75 312 ILE A C 1
ATOM 2629 O O . ILE A 1 312 ? -31.312 -33.275 114.795 1.00 75.75 312 ILE A O 1
ATOM 2633 N N . SER A 1 313 ? -32.513 -31.422 114.940 1.00 74.69 313 SER A N 1
ATOM 2634 C CA . SER A 1 313 ? -31.373 -30.509 115.051 1.00 74.69 313 SER A CA 1
ATOM 2635 C C . SER A 1 313 ? -30.690 -30.628 116.402 1.00 74.69 313 SER A C 1
ATOM 2637 O O . SER A 1 313 ? -29.479 -30.525 116.450 1.00 74.69 313 SER A O 1
ATOM 2639 N N . GLU A 1 314 ? -31.420 -30.835 117.490 1.00 80.31 314 GLU A N 1
ATOM 2640 C CA . GLU A 1 314 ? -30.897 -31.078 118.832 1.00 80.31 314 GLU A CA 1
ATOM 2641 C C . GLU A 1 314 ? -30.312 -32.480 118.908 1.00 80.31 314 GLU A C 1
ATOM 2643 O O . GLU A 1 314 ? -29.247 -32.643 119.480 1.00 80.31 314 GLU A O 1
ATOM 2648 N N . LYS A 1 315 ? -30.931 -33.476 118.263 1.00 77.19 315 LYS A N 1
ATOM 2649 C CA . LYS A 1 315 ? -30.350 -34.809 118.095 1.00 77.19 315 LYS A CA 1
ATOM 2650 C C . LYS A 1 315 ? -29.142 -34.779 117.174 1.00 77.19 315 LYS A C 1
ATOM 2652 O O . LYS A 1 315 ? -28.183 -35.448 117.472 1.00 77.19 315 LYS A O 1
ATOM 2657 N N . MET A 1 316 ? -29.136 -33.989 116.110 1.00 76.31 316 MET A N 1
ATOM 2658 C CA . MET A 1 316 ? -28.030 -33.860 115.161 1.00 76.31 316 MET A CA 1
ATOM 2659 C C . MET A 1 316 ? -26.919 -32.996 115.747 1.00 76.31 316 MET A C 1
ATOM 2661 O O . MET A 1 316 ? -25.765 -33.247 115.454 1.00 76.31 316 MET A O 1
ATOM 2665 N N . GLN A 1 317 ? -27.238 -32.039 116.620 1.00 76.88 317 GLN A N 1
ATOM 2666 C CA . GLN A 1 317 ? -26.280 -31.293 117.429 1.00 76.88 317 GLN A CA 1
ATOM 2667 C C . GLN A 1 317 ? -25.726 -32.174 118.548 1.00 76.88 317 GLN A C 1
ATOM 2669 O O . GLN A 1 317 ? -24.524 -32.175 118.744 1.00 76.88 317 GLN A O 1
ATOM 2674 N N . ALA A 1 318 ? -26.550 -32.983 119.216 1.00 78.00 318 ALA A N 1
ATOM 2675 C CA . ALA A 1 318 ? -26.108 -33.970 120.197 1.00 78.00 318 ALA A CA 1
ATOM 2676 C C . ALA A 1 318 ? -25.346 -35.125 119.543 1.00 78.00 318 ALA A C 1
ATOM 2678 O O . ALA A 1 318 ? -24.414 -35.626 120.143 1.00 78.00 318 ALA A O 1
ATOM 2679 N N . ASP A 1 319 ? -25.686 -35.526 118.321 1.00 77.19 319 ASP A N 1
ATOM 2680 C CA . ASP A 1 319 ? -24.960 -36.505 117.514 1.00 77.19 319 ASP A CA 1
ATOM 2681 C C . ASP A 1 319 ? -23.684 -35.867 116.978 1.00 77.19 319 ASP A C 1
ATOM 2683 O O . ASP A 1 319 ? -22.682 -36.547 116.881 1.00 77.19 319 ASP A O 1
ATOM 2687 N N . LEU A 1 320 ? -23.663 -34.570 116.666 1.00 78.75 320 LEU A N 1
ATOM 2688 C CA . LEU A 1 320 ? -22.456 -33.853 116.256 1.00 78.75 320 LEU A CA 1
ATOM 2689 C C . LEU A 1 320 ? -21.536 -33.572 117.441 1.00 78.75 320 LEU A C 1
ATOM 2691 O O . LEU A 1 320 ? -20.327 -33.630 117.268 1.00 78.75 320 LEU A O 1
ATOM 2695 N N . ASP A 1 321 ? -22.072 -33.319 118.628 1.00 78.50 321 ASP A N 1
ATOM 2696 C CA . ASP A 1 321 ? -21.315 -33.160 119.865 1.00 78.50 321 ASP A CA 1
ATOM 2697 C C . ASP A 1 321 ? -20.879 -34.531 120.398 1.00 78.50 321 ASP A C 1
ATOM 2699 O O . ASP A 1 321 ? -19.712 -34.685 120.720 1.00 78.50 321 ASP A O 1
ATOM 2703 N N . ASN A 1 322 ? -21.713 -35.575 120.323 1.00 80.06 322 ASN A N 1
ATOM 2704 C CA . ASN A 1 322 ? -21.310 -36.965 120.567 1.00 80.06 322 ASN A CA 1
ATOM 2705 C C . ASN A 1 322 ? -20.313 -37.445 119.525 1.00 80.06 322 ASN A C 1
ATOM 2707 O O . ASN A 1 322 ? -19.402 -38.168 119.880 1.00 80.06 322 ASN A O 1
ATOM 2711 N N . VAL A 1 323 ? -20.440 -37.075 118.251 1.00 76.19 323 VAL A N 1
ATOM 2712 C CA . VAL A 1 323 ? -19.442 -37.396 117.230 1.00 76.19 323 VAL A CA 1
ATOM 2713 C C . VAL A 1 323 ? -18.199 -36.574 117.485 1.00 76.19 323 VAL A C 1
ATOM 2715 O O . VAL A 1 323 ? -17.135 -37.136 117.373 1.00 76.19 323 VAL A O 1
ATOM 2718 N N . LYS A 1 324 ? -18.256 -35.301 117.879 1.00 74.06 324 LYS A N 1
ATOM 2719 C CA . LYS A 1 324 ? -17.059 -34.532 118.256 1.00 74.06 324 LYS A CA 1
ATOM 2720 C C . LYS A 1 324 ? -16.388 -35.088 119.502 1.00 74.06 324 LYS A C 1
ATOM 2722 O O . LYS A 1 324 ? -15.162 -35.119 119.532 1.00 74.06 324 LYS A O 1
ATOM 2727 N N . ASP A 1 325 ? -17.145 -35.560 120.479 1.00 78.69 325 ASP A N 1
ATOM 2728 C CA . ASP A 1 325 ? -16.641 -36.185 121.697 1.00 78.69 325 ASP A CA 1
ATOM 2729 C C . ASP A 1 325 ? -16.156 -37.602 121.416 1.00 78.69 325 ASP A C 1
ATOM 2731 O O . ASP A 1 325 ? -15.093 -37.978 121.884 1.00 78.69 325 ASP A O 1
ATOM 2735 N N . GLU A 1 326 ? -16.842 -38.389 120.592 1.00 77.25 326 GLU A N 1
ATOM 2736 C CA . GLU A 1 326 ? -16.372 -39.684 120.102 1.00 77.25 326 GLU A CA 1
ATOM 2737 C C . GLU A 1 326 ? -15.171 -39.525 119.189 1.00 77.25 326 GLU A C 1
ATOM 2739 O O . GLU A 1 326 ? -14.310 -40.383 119.213 1.00 77.25 326 GLU A O 1
ATOM 2744 N N . TYR A 1 327 ? -15.092 -38.480 118.374 1.00 73.38 327 TYR A N 1
ATOM 2745 C CA . TYR A 1 327 ? -13.961 -38.203 117.498 1.00 73.38 327 TYR A CA 1
ATOM 2746 C C . TYR A 1 327 ? -12.813 -37.651 118.321 1.00 73.38 327 TYR A C 1
ATOM 2748 O O . TYR A 1 327 ? -11.688 -38.015 118.046 1.00 73.38 327 TYR A O 1
ATOM 2756 N N . SER A 1 328 ? -13.060 -36.866 119.369 1.00 75.62 328 SER A N 1
ATOM 2757 C CA . SER A 1 328 ? -12.032 -36.450 120.329 1.00 75.62 328 SER A CA 1
ATOM 2758 C C . SER A 1 328 ? -11.569 -37.624 121.182 1.00 75.62 328 SER A C 1
ATOM 2760 O O . SER A 1 328 ? -10.373 -37.789 121.367 1.00 75.62 328 SER A O 1
ATOM 2762 N N . ASN A 1 329 ? -12.465 -38.510 121.615 1.00 76.81 329 ASN A N 1
ATOM 2763 C CA . ASN A 1 329 ? -12.137 -39.719 122.364 1.00 76.81 329 ASN A CA 1
ATOM 2764 C C . ASN A 1 329 ? -11.489 -40.770 121.469 1.00 76.81 329 ASN A C 1
ATOM 2766 O O . ASN A 1 329 ? -10.555 -41.427 121.898 1.00 76.81 329 ASN A O 1
ATOM 2770 N N . LYS A 1 330 ? -11.928 -40.937 120.219 1.00 75.38 330 LYS A N 1
ATOM 2771 C CA . LYS A 1 330 ? -11.285 -41.799 119.219 1.00 75.38 330 LYS A CA 1
ATOM 2772 C C . LYS A 1 330 ? -9.972 -41.188 118.783 1.00 75.38 330 LYS A C 1
ATOM 2774 O O . LYS A 1 330 ? -9.037 -41.945 118.667 1.00 75.38 330 LYS A O 1
ATOM 2779 N N . LEU A 1 331 ? -9.840 -39.877 118.606 1.00 75.50 331 LEU A N 1
ATOM 2780 C CA . LEU A 1 331 ? -8.567 -39.219 118.303 1.00 75.50 331 LEU A CA 1
ATOM 2781 C C . LEU A 1 331 ? -7.616 -39.332 119.492 1.00 75.50 331 LEU A C 1
ATOM 2783 O O . LEU A 1 331 ? -6.457 -39.640 119.279 1.00 75.50 331 LEU A O 1
ATOM 2787 N N . MET A 1 332 ? -8.092 -39.177 120.726 1.00 75.69 332 MET A N 1
ATOM 2788 C CA . MET A 1 332 ? -7.298 -39.353 121.941 1.00 75.69 332 MET A CA 1
ATOM 2789 C C . MET A 1 332 ? -6.949 -40.825 122.170 1.00 75.69 332 MET A C 1
ATOM 2791 O O . MET A 1 332 ? -5.810 -41.124 122.492 1.00 75.69 332 MET A O 1
ATOM 2795 N N . ASN A 1 333 ? -7.860 -41.765 121.910 1.00 76.00 333 ASN A N 1
ATOM 2796 C CA . ASN A 1 333 ? -7.591 -43.205 121.944 1.00 76.00 333 ASN A CA 1
ATOM 2797 C C . ASN A 1 333 ? -6.702 -43.645 120.786 1.00 76.00 333 ASN A C 1
ATOM 2799 O O . ASN A 1 333 ? -5.891 -44.534 120.978 1.00 76.00 333 ASN A O 1
ATOM 2803 N N . LEU A 1 334 ? -6.804 -43.033 119.609 1.00 74.81 334 LEU A N 1
ATOM 2804 C CA . LEU A 1 334 ? -5.954 -43.298 118.455 1.00 74.81 334 LEU A CA 1
ATOM 2805 C C . LEU A 1 334 ? -4.591 -42.651 118.658 1.00 74.81 334 LEU A C 1
ATOM 2807 O O . LEU A 1 334 ? -3.613 -43.271 118.297 1.00 74.81 334 LEU A O 1
ATOM 2811 N N . GLN A 1 335 ? -4.491 -41.487 119.302 1.00 71.69 335 GLN A N 1
ATOM 2812 C CA . GLN A 1 335 ? -3.239 -40.897 119.784 1.00 71.69 335 GLN A CA 1
ATOM 2813 C C . GLN A 1 335 ? -2.653 -41.694 120.949 1.00 71.69 335 GLN A C 1
ATOM 2815 O O . GLN A 1 335 ? -1.438 -41.774 121.059 1.00 71.69 335 GLN A O 1
ATOM 2820 N N . MET A 1 336 ? -3.471 -42.326 121.791 1.00 74.62 336 MET A N 1
ATOM 2821 C CA . MET A 1 336 ? -3.014 -43.179 122.886 1.00 74.62 336 MET A CA 1
ATOM 2822 C C . MET A 1 336 ? -2.633 -44.576 122.387 1.00 74.62 336 MET A C 1
ATOM 2824 O O . MET A 1 336 ? -1.669 -45.136 122.883 1.00 74.62 336 MET A O 1
ATOM 2828 N N . GLU A 1 337 ? -3.311 -45.135 121.383 1.00 73.56 337 GLU A N 1
ATOM 2829 C CA . GLU A 1 337 ? -2.968 -46.400 120.719 1.00 73.56 337 GLU A CA 1
ATOM 2830 C C . GLU A 1 337 ? -1.813 -46.216 119.743 1.00 73.56 337 GLU A C 1
ATOM 2832 O O . GLU A 1 337 ? -0.882 -47.011 119.777 1.00 73.56 337 GLU A O 1
ATOM 2837 N N . HIS A 1 338 ? -1.786 -45.148 118.937 1.00 72.25 338 HIS A N 1
ATOM 2838 C CA . HIS A 1 338 ? -0.570 -44.750 118.229 1.00 72.25 338 HIS A CA 1
ATOM 2839 C C . HIS A 1 338 ? 0.520 -44.432 119.224 1.00 72.25 338 HIS A C 1
ATOM 2841 O O . HIS A 1 338 ? 1.626 -44.856 118.977 1.00 72.25 338 HIS A O 1
ATOM 2847 N N . GLY A 1 339 ? 0.239 -43.776 120.346 1.00 74.62 339 GLY A N 1
ATOM 2848 C CA . GLY A 1 339 ? 1.208 -43.500 121.402 1.00 74.62 339 GLY A CA 1
ATOM 2849 C C . GLY A 1 339 ? 1.749 -44.777 122.036 1.00 74.62 339 GLY A C 1
ATOM 2850 O O . GLY A 1 339 ? 2.951 -44.888 122.210 1.00 74.62 339 GLY A O 1
ATOM 2851 N N . LYS A 1 340 ? 0.908 -45.785 122.303 1.00 76.25 340 LYS A N 1
ATOM 2852 C CA . LYS A 1 340 ? 1.306 -47.118 122.784 1.00 76.25 340 LYS A CA 1
ATOM 2853 C C . LYS A 1 340 ? 2.053 -47.908 121.719 1.00 76.25 340 LYS A C 1
ATOM 2855 O O . LYS A 1 340 ? 3.015 -48.579 122.066 1.00 76.25 340 LYS A O 1
ATOM 2860 N N . LYS A 1 341 ? 1.646 -47.840 120.447 1.00 73.12 341 LYS A N 1
ATOM 2861 C CA . LYS A 1 341 ? 2.352 -48.455 119.314 1.00 73.12 341 LYS A CA 1
ATOM 2862 C C . LYS A 1 341 ? 3.678 -47.750 119.058 1.00 73.12 341 LYS A C 1
ATOM 2864 O O . LYS A 1 341 ? 4.656 -48.444 118.840 1.00 73.12 341 LYS A O 1
ATOM 2869 N N . LEU A 1 342 ? 3.747 -46.424 119.171 1.00 72.94 342 LEU A N 1
ATOM 2870 C CA . LEU A 1 342 ? 4.977 -45.639 119.103 1.00 72.94 342 LEU A CA 1
ATOM 2871 C C . LEU A 1 342 ? 5.860 -45.999 120.284 1.00 72.94 342 LEU A C 1
ATOM 2873 O O . LEU A 1 342 ? 7.008 -46.300 120.055 1.00 72.94 342 LEU A O 1
ATOM 2877 N N . LEU A 1 343 ? 5.331 -46.090 121.508 1.00 77.06 343 LEU A N 1
ATOM 2878 C CA . LEU A 1 343 ? 6.093 -46.534 122.676 1.00 77.06 343 LEU A CA 1
ATOM 2879 C C . LEU A 1 343 ? 6.530 -47.993 122.553 1.00 77.06 343 LEU A C 1
ATOM 2881 O O . LEU A 1 343 ? 7.588 -48.354 123.046 1.00 77.06 343 LEU A O 1
ATOM 2885 N N . ALA A 1 344 ? 5.724 -48.866 121.953 1.00 74.38 344 ALA A N 1
ATOM 2886 C CA . ALA A 1 344 ? 6.067 -50.267 121.742 1.00 74.38 344 ALA A CA 1
ATOM 2887 C C . ALA A 1 344 ? 7.106 -50.415 120.628 1.00 74.38 344 ALA A C 1
ATOM 2889 O O . ALA A 1 344 ? 8.002 -51.241 120.764 1.00 74.38 344 ALA A O 1
ATOM 2890 N N . ILE A 1 345 ? 7.021 -49.604 119.570 1.00 73.50 345 ILE A N 1
ATOM 2891 C CA . ILE A 1 345 ? 8.017 -49.501 118.504 1.00 73.50 345 ILE A CA 1
ATOM 2892 C C . ILE A 1 345 ? 9.277 -48.840 119.045 1.00 73.50 345 ILE A C 1
ATOM 2894 O O . ILE A 1 345 ? 10.333 -49.382 118.812 1.00 73.50 345 ILE A O 1
ATOM 2898 N N . GLU A 1 346 ? 9.209 -47.777 119.840 1.00 72.25 346 GLU A N 1
ATOM 2899 C CA . GLU A 1 346 ? 10.347 -47.147 120.516 1.00 72.25 346 GLU A CA 1
ATOM 2900 C C . GLU A 1 346 ? 10.971 -48.099 121.525 1.00 72.25 346 GLU A C 1
ATOM 2902 O O . GLU A 1 346 ? 12.184 -48.188 121.584 1.00 72.25 346 GLU A O 1
ATOM 2907 N N . ARG A 1 347 ? 10.194 -48.878 122.287 1.00 75.25 347 ARG A N 1
ATOM 2908 C CA . ARG A 1 347 ? 10.737 -49.926 123.168 1.00 75.25 347 ARG A CA 1
ATOM 2909 C C . ARG A 1 347 ? 11.304 -51.096 122.376 1.00 75.25 347 ARG A C 1
ATOM 2911 O O . ARG A 1 347 ? 12.292 -51.663 122.817 1.00 75.25 347 ARG A O 1
ATOM 2918 N N . ARG A 1 348 ? 10.712 -51.487 121.241 1.00 75.12 348 ARG A N 1
ATOM 2919 C CA . ARG A 1 348 ? 11.266 -52.518 120.345 1.00 75.12 348 ARG A CA 1
ATOM 2920 C C . ARG A 1 348 ? 12.504 -52.014 119.626 1.00 75.12 348 ARG A C 1
ATOM 2922 O O . ARG A 1 348 ? 13.422 -52.793 119.479 1.00 75.12 348 ARG A O 1
ATOM 2929 N N . LEU A 1 349 ? 12.554 -50.749 119.234 1.00 71.44 349 LEU A N 1
ATOM 2930 C CA . LEU A 1 349 ? 13.680 -50.089 118.586 1.00 71.44 349 LEU A CA 1
ATOM 2931 C C . LEU A 1 349 ? 14.783 -49.834 119.605 1.00 71.44 349 LEU A C 1
ATOM 2933 O O . LEU A 1 349 ? 15.937 -50.045 119.287 1.00 71.44 349 LEU A O 1
ATOM 2937 N N . LYS A 1 350 ? 14.438 -49.487 120.847 1.00 74.56 350 LYS A N 1
ATOM 2938 C CA . LYS A 1 350 ? 15.374 -49.374 121.964 1.00 74.56 350 LYS A CA 1
ATOM 2939 C C . LYS A 1 350 ? 15.894 -50.740 122.389 1.00 74.56 350 LYS A C 1
ATOM 2941 O O . LYS A 1 350 ? 17.090 -50.870 122.522 1.00 74.56 350 LYS A O 1
ATOM 2946 N N . ARG A 1 351 ? 15.060 -51.782 122.500 1.00 75.25 351 ARG A N 1
ATOM 2947 C CA . ARG A 1 351 ? 15.529 -53.164 122.738 1.00 75.25 351 ARG A CA 1
ATOM 2948 C C . ARG A 1 351 ? 16.301 -53.730 121.557 1.00 75.25 351 ARG A C 1
ATOM 2950 O O . ARG A 1 351 ? 17.242 -54.475 121.770 1.00 75.25 351 ARG A O 1
ATOM 2957 N N . SER A 1 352 ? 15.895 -53.428 120.326 1.00 68.62 352 SER A N 1
ATOM 2958 C CA . SER A 1 352 ? 16.618 -53.811 119.109 1.00 68.62 352 SER A CA 1
ATOM 2959 C C . SER A 1 352 ? 17.930 -53.045 119.017 1.00 68.62 352 SER A C 1
ATOM 2961 O O . SER A 1 352 ? 18.910 -53.609 118.573 1.00 68.62 352 SER A O 1
ATOM 2963 N N . GLY A 1 353 ? 17.959 -51.792 119.468 1.00 71.00 353 GLY A N 1
ATOM 2964 C CA . GLY A 1 353 ? 19.150 -50.964 119.597 1.00 71.00 353 GLY A CA 1
ATOM 2965 C C . GLY A 1 353 ? 20.069 -51.488 120.690 1.00 71.00 353 GLY A C 1
ATOM 2966 O O . GLY A 1 353 ? 21.230 -51.702 120.419 1.00 71.00 353 GLY A O 1
ATOM 2967 N N . GLU A 1 354 ? 19.545 -51.821 121.869 1.00 75.50 354 GLU A N 1
ATOM 2968 C CA . GLU A 1 354 ? 20.275 -52.448 122.977 1.00 75.50 354 GLU A CA 1
ATOM 2969 C C . GLU A 1 354 ? 20.777 -53.843 122.587 1.00 75.50 354 GLU A C 1
ATOM 2971 O O . GLU A 1 354 ? 21.900 -54.189 122.915 1.00 75.50 354 GLU A O 1
ATOM 2976 N N . THR A 1 355 ? 20.004 -54.642 121.838 1.00 74.12 355 THR A N 1
ATOM 2977 C CA . THR A 1 355 ? 20.482 -55.935 121.313 1.00 74.12 355 THR A CA 1
ATOM 2978 C C . THR A 1 355 ? 21.453 -55.765 120.159 1.00 74.12 355 THR A C 1
ATOM 2980 O O . THR A 1 355 ? 22.345 -56.591 120.042 1.00 74.12 355 THR A O 1
ATOM 2983 N N . VAL A 1 356 ? 21.341 -54.725 119.330 1.00 73.31 356 VAL A N 1
ATOM 2984 C CA . VAL A 1 356 ? 22.368 -54.384 118.337 1.00 73.31 356 VAL A CA 1
ATOM 2985 C C . VAL A 1 356 ? 23.629 -53.904 119.040 1.00 73.31 356 VAL A C 1
ATOM 2987 O O . VAL A 1 356 ? 24.673 -54.429 118.717 1.00 73.31 356 VAL A O 1
ATOM 2990 N N . GLU A 1 357 ? 23.565 -53.042 120.053 1.00 73.06 357 GLU A N 1
ATOM 2991 C CA . GLU A 1 357 ? 24.714 -52.620 120.866 1.00 73.06 357 GLU A CA 1
ATOM 2992 C C . GLU A 1 357 ? 25.317 -53.797 121.640 1.00 73.06 357 GLU A C 1
ATOM 2994 O O . GLU A 1 357 ? 26.531 -53.912 121.745 1.00 73.06 357 GLU A O 1
ATOM 2999 N N . GLU A 1 358 ? 24.502 -54.722 122.150 1.00 73.50 358 GLU A N 1
ATOM 3000 C CA . GLU A 1 358 ? 24.959 -55.927 122.846 1.00 73.50 358 GLU A CA 1
ATOM 3001 C C . GLU A 1 358 ? 25.536 -56.957 121.863 1.00 73.50 358 GLU A C 1
ATOM 3003 O O . GLU A 1 358 ? 26.514 -57.632 122.188 1.00 73.50 358 GLU A O 1
ATOM 3008 N N . LYS A 1 359 ? 24.997 -57.049 120.637 1.00 72.06 359 LYS A N 1
ATOM 3009 C CA . LYS A 1 359 ? 25.550 -57.851 119.535 1.00 72.06 359 LYS A CA 1
ATOM 3010 C C . LYS A 1 359 ? 26.784 -57.208 118.927 1.00 72.06 359 LYS A C 1
ATOM 3012 O O . LYS A 1 359 ? 27.698 -57.948 118.614 1.00 72.06 359 LYS A O 1
ATOM 3017 N N . GLU A 1 360 ? 26.877 -55.891 118.834 1.00 67.31 360 GLU A N 1
ATOM 3018 C CA . GLU A 1 360 ? 28.064 -55.134 118.435 1.00 67.31 360 GLU A CA 1
ATOM 3019 C C . GLU A 1 360 ? 29.124 -55.193 119.528 1.00 67.31 360 GLU A C 1
ATOM 3021 O O . GLU A 1 360 ? 30.294 -55.329 119.207 1.00 67.31 360 GLU A O 1
ATOM 3026 N N . ALA A 1 361 ? 28.752 -55.204 120.810 1.00 66.00 361 ALA A N 1
ATOM 3027 C CA . ALA A 1 361 ? 29.665 -55.435 121.924 1.00 66.00 361 ALA A CA 1
ATOM 3028 C C . ALA A 1 361 ? 30.105 -56.905 122.002 1.00 66.00 361 ALA A C 1
ATOM 3030 O O . ALA A 1 361 ? 31.263 -57.173 122.317 1.00 66.00 361 ALA A O 1
ATOM 3031 N N . GLN A 1 362 ? 29.229 -57.871 121.696 1.00 67.88 362 GLN A N 1
ATOM 3032 C CA . GLN A 1 362 ? 29.597 -59.285 121.541 1.00 67.88 362 GLN A CA 1
ATOM 3033 C C . GLN A 1 362 ? 30.466 -59.496 120.307 1.00 67.88 362 GLN A C 1
ATOM 3035 O O . GLN A 1 362 ? 31.435 -60.232 120.413 1.00 67.88 362 GLN A O 1
ATOM 3040 N N . ILE A 1 363 ? 30.172 -58.845 119.180 1.00 66.31 363 ILE A N 1
ATOM 3041 C CA . ILE A 1 363 ? 31.003 -58.844 117.976 1.00 66.31 363 ILE A CA 1
ATOM 3042 C C . ILE A 1 363 ? 32.331 -58.176 118.319 1.00 66.31 363 ILE A C 1
ATOM 3044 O O . ILE A 1 363 ? 33.341 -58.811 118.129 1.00 66.31 363 ILE A O 1
ATOM 3048 N N . ALA A 1 364 ? 32.389 -57.005 118.950 1.00 60.62 364 ALA A N 1
ATOM 3049 C CA . ALA A 1 364 ? 33.638 -56.355 119.359 1.00 60.62 364 ALA A CA 1
ATOM 3050 C C . ALA A 1 364 ? 34.460 -57.207 120.345 1.00 60.62 364 ALA A C 1
ATOM 3052 O O . ALA A 1 364 ? 35.681 -57.284 120.217 1.00 60.62 364 ALA A O 1
ATOM 3053 N N . ARG A 1 365 ? 33.815 -57.906 121.293 1.00 63.62 365 ARG A N 1
ATOM 3054 C CA . ARG A 1 365 ? 34.478 -58.885 122.176 1.00 63.62 365 ARG A CA 1
ATOM 3055 C C . ARG A 1 365 ? 34.910 -60.145 121.431 1.00 63.62 365 ARG A C 1
ATOM 3057 O O . ARG A 1 365 ? 35.972 -60.661 121.745 1.00 63.62 365 ARG A O 1
ATOM 3064 N N . LEU A 1 366 ? 34.132 -60.639 120.467 1.00 62.06 366 LEU A N 1
ATOM 3065 C CA . LEU A 1 366 ? 34.474 -61.797 119.638 1.00 62.06 366 LEU A CA 1
ATOM 3066 C C . LEU A 1 366 ? 35.606 -61.437 118.678 1.00 62.06 366 LEU A C 1
ATOM 3068 O O . LEU A 1 366 ? 36.616 -62.108 118.721 1.00 62.06 366 LEU A O 1
ATOM 3072 N N . THR A 1 367 ? 35.545 -60.330 117.941 1.00 61.31 367 THR A N 1
ATOM 3073 C CA . THR A 1 367 ? 36.635 -59.784 117.117 1.00 61.31 367 THR A CA 1
ATOM 3074 C C . THR A 1 367 ? 37.889 -59.468 117.949 1.00 61.31 367 THR A C 1
ATOM 3076 O O . THR A 1 367 ? 38.993 -59.559 117.429 1.00 61.31 367 THR A O 1
ATOM 3079 N N . GLY A 1 368 ? 37.750 -59.147 119.244 1.00 60.44 368 GLY A N 1
ATOM 3080 C CA . GLY A 1 368 ? 38.871 -58.996 120.183 1.00 60.44 368 GLY A CA 1
ATOM 3081 C C . GLY A 1 368 ? 39.397 -60.305 120.802 1.00 60.44 368 GLY A C 1
ATOM 3082 O O . GLY A 1 368 ? 40.560 -60.359 121.194 1.00 60.44 368 GLY A O 1
ATOM 3083 N N . ALA A 1 369 ? 38.573 -61.356 120.894 1.00 56.91 369 ALA A N 1
ATOM 3084 C CA . ALA A 1 369 ? 38.917 -62.661 121.479 1.00 56.91 369 ALA A CA 1
ATOM 3085 C C . ALA A 1 369 ? 39.299 -63.722 120.431 1.00 56.91 369 ALA A C 1
ATOM 3087 O O . ALA A 1 369 ? 40.016 -64.673 120.738 1.00 56.91 369 ALA A O 1
ATOM 3088 N N . THR A 1 370 ? 38.848 -63.565 119.189 1.00 55.06 370 THR A N 1
ATOM 3089 C CA . THR A 1 370 ? 39.309 -64.325 118.033 1.00 55.06 370 THR A CA 1
ATOM 3090 C C . THR A 1 370 ? 40.343 -63.496 117.298 1.00 55.06 370 THR A C 1
ATOM 3092 O O . THR A 1 370 ? 40.016 -62.475 116.705 1.00 55.06 370 THR A O 1
ATOM 3095 N N . SER A 1 371 ? 41.577 -63.981 117.244 1.00 54.97 371 SER A N 1
ATOM 3096 C CA . SER A 1 371 ? 42.591 -63.539 116.285 1.00 54.97 371 SER A CA 1
ATOM 3097 C C . SER A 1 371 ? 42.258 -64.031 114.864 1.00 54.97 371 SER A C 1
ATOM 3099 O O . SER A 1 371 ? 43.099 -64.628 114.192 1.00 54.97 371 SER A O 1
ATOM 3101 N N . ALA A 1 372 ? 41.001 -63.890 114.440 1.00 55.69 372 ALA A N 1
ATOM 3102 C CA . ALA A 1 372 ? 40.568 -64.217 113.093 1.00 55.69 372 ALA A CA 1
ATOM 3103 C C . ALA A 1 372 ? 40.813 -62.997 112.198 1.00 55.69 372 ALA A C 1
ATOM 3105 O O . ALA A 1 372 ? 40.380 -61.893 112.519 1.00 55.69 372 ALA A O 1
ATOM 3106 N N . ASP A 1 373 ? 41.509 -63.206 111.082 1.00 57.06 373 ASP A N 1
ATOM 3107 C CA . ASP A 1 373 ? 41.805 -62.180 110.082 1.00 57.06 373 ASP A CA 1
ATOM 3108 C C . ASP A 1 373 ? 40.506 -61.512 109.592 1.00 57.06 373 ASP A C 1
ATOM 3110 O O . ASP A 1 373 ? 39.651 -62.153 108.968 1.00 57.06 373 ASP A O 1
ATOM 3114 N N . THR A 1 374 ? 40.350 -60.213 109.861 1.00 62.31 374 THR A N 1
ATOM 3115 C CA . THR A 1 374 ? 39.131 -59.411 109.628 1.00 62.31 374 THR A CA 1
ATOM 3116 C C . THR A 1 374 ? 38.604 -59.499 108.184 1.00 62.31 374 THR A C 1
ATOM 3118 O O . THR A 1 374 ? 37.414 -59.317 107.932 1.00 62.31 374 THR A O 1
ATOM 3121 N N . SER A 1 375 ? 39.467 -59.840 107.222 1.00 64.56 375 SER A N 1
ATOM 3122 C CA . SER A 1 375 ? 39.133 -59.957 105.797 1.00 64.56 375 SER A CA 1
ATOM 3123 C C . SER A 1 375 ? 38.244 -61.168 105.455 1.00 64.56 375 SER A C 1
ATOM 3125 O O . SER A 1 375 ? 37.342 -61.056 104.622 1.00 64.56 375 SER A O 1
ATOM 3127 N N . ILE A 1 376 ? 38.429 -62.318 106.116 1.00 63.44 376 ILE A N 1
ATOM 3128 C CA . ILE A 1 376 ? 37.688 -63.552 105.785 1.00 63.44 376 ILE A CA 1
ATOM 3129 C C . ILE A 1 376 ? 36.253 -63.497 106.335 1.00 63.44 376 ILE A C 1
ATOM 3131 O O . ILE A 1 376 ? 35.310 -63.925 105.664 1.00 63.44 376 ILE A O 1
ATOM 3135 N N . ALA A 1 377 ? 36.064 -62.915 107.522 1.00 62.72 377 ALA A N 1
ATOM 3136 C CA . ALA A 1 377 ? 34.747 -62.754 108.140 1.00 62.72 377 ALA A CA 1
ATOM 3137 C C . ALA A 1 377 ? 33.834 -61.809 107.332 1.00 62.72 377 ALA A C 1
ATOM 3139 O O . ALA A 1 377 ? 32.659 -62.114 107.120 1.00 62.72 377 ALA A O 1
ATOM 3140 N N . MET A 1 378 ? 34.386 -60.709 106.803 1.00 67.31 378 MET A N 1
ATOM 3141 C CA . MET A 1 378 ? 33.654 -59.790 105.921 1.00 67.31 378 MET A CA 1
ATOM 3142 C C . MET A 1 378 ? 33.210 -60.464 104.614 1.00 67.31 378 MET A C 1
ATOM 3144 O O . MET A 1 378 ? 32.074 -60.275 104.179 1.00 67.31 378 MET A O 1
ATOM 3148 N N . ALA A 1 379 ? 34.062 -61.303 104.012 1.00 68.38 379 ALA A N 1
ATOM 3149 C CA . ALA A 1 379 ? 33.727 -62.026 102.784 1.00 68.38 379 ALA A CA 1
ATOM 3150 C C . ALA A 1 379 ? 32.631 -63.093 102.991 1.00 68.38 379 ALA A C 1
ATOM 3152 O O . ALA A 1 379 ? 31.788 -63.291 102.112 1.00 68.38 379 ALA A O 1
ATOM 3153 N N . MET A 1 380 ? 32.609 -63.768 104.148 1.00 67.00 380 MET A N 1
ATOM 3154 C CA . MET A 1 380 ? 31.528 -64.700 104.496 1.00 67.00 380 MET A CA 1
ATOM 3155 C C . MET A 1 380 ? 30.188 -63.982 104.681 1.00 67.00 380 MET A C 1
ATOM 3157 O O . MET A 1 380 ? 29.193 -64.454 104.134 1.00 67.00 380 MET A O 1
ATOM 3161 N N . ASN A 1 381 ? 30.173 -62.843 105.382 1.00 69.75 381 ASN A N 1
ATOM 3162 C CA . ASN A 1 381 ? 28.956 -62.050 105.584 1.00 69.75 381 ASN A CA 1
ATOM 3163 C C . ASN A 1 381 ? 28.378 -61.534 104.259 1.00 69.75 381 ASN A C 1
ATOM 3165 O O . ASN A 1 381 ? 27.189 -61.693 104.004 1.00 69.75 381 ASN A O 1
ATOM 3169 N N . ALA A 1 382 ? 29.220 -61.022 103.357 1.00 73.69 382 ALA A N 1
ATOM 3170 C CA . ALA A 1 382 ? 28.758 -60.578 102.041 1.00 73.69 382 ALA A CA 1
ATOM 3171 C C . ALA A 1 382 ? 28.133 -61.727 101.217 1.00 73.69 382 ALA A C 1
ATOM 3173 O O . ALA A 1 382 ? 27.181 -61.529 100.459 1.00 73.69 382 ALA A O 1
ATOM 3174 N N . LYS A 1 383 ? 28.644 -62.959 101.368 1.00 74.38 383 LYS A N 1
ATOM 3175 C CA . LYS A 1 383 ? 28.131 -64.136 100.649 1.00 74.38 383 LYS A CA 1
ATOM 3176 C C . LYS A 1 383 ? 26.808 -64.653 101.221 1.00 74.38 383 LYS A C 1
ATOM 3178 O O . LYS A 1 383 ? 25.965 -65.119 100.452 1.00 74.38 383 LYS A O 1
ATOM 3183 N N . THR A 1 384 ? 26.614 -64.603 102.538 1.00 72.44 384 THR A N 1
ATOM 3184 C CA . THR A 1 384 ? 25.342 -64.988 103.172 1.00 72.44 384 THR A CA 1
ATOM 3185 C C . THR A 1 384 ? 24.240 -63.975 102.873 1.00 72.44 384 THR A C 1
ATOM 3187 O O . THR A 1 384 ? 23.116 -64.379 102.577 1.00 72.44 384 THR A O 1
ATOM 3190 N N . GLU A 1 385 ? 24.573 -62.688 102.837 1.00 73.44 385 GLU A N 1
ATOM 3191 C CA . GLU A 1 385 ? 23.650 -61.603 102.495 1.00 73.44 385 GLU A CA 1
ATOM 3192 C C . GLU A 1 385 ? 23.176 -61.705 101.033 1.00 73.44 385 GLU A C 1
ATOM 3194 O O . GLU A 1 385 ? 21.975 -61.717 100.760 1.00 73.44 385 GLU A O 1
ATOM 3199 N N . ALA A 1 386 ? 24.094 -61.969 100.095 1.00 75.06 386 ALA A N 1
ATOM 3200 C CA . ALA A 1 386 ? 23.745 -62.222 98.693 1.00 75.06 386 ALA A CA 1
ATOM 3201 C C . ALA A 1 386 ? 22.859 -63.474 98.491 1.00 75.06 386 ALA A C 1
ATOM 3203 O O . ALA A 1 386 ? 22.033 -63.526 97.574 1.00 75.06 386 ALA A O 1
ATOM 3204 N N . LEU A 1 387 ? 23.016 -64.507 99.330 1.00 76.62 387 LEU A N 1
ATOM 3205 C CA . LEU A 1 387 ? 22.177 -65.711 99.291 1.00 76.62 387 LEU A CA 1
ATOM 3206 C C . LEU A 1 387 ? 20.754 -65.450 99.797 1.00 76.62 387 LEU A C 1
ATOM 3208 O O . LEU A 1 387 ? 19.805 -65.993 99.224 1.00 76.62 387 LEU A O 1
ATOM 3212 N N . LEU A 1 388 ? 20.603 -64.630 100.837 1.00 74.69 388 LEU A N 1
ATOM 3213 C CA . LEU A 1 388 ? 19.295 -64.216 101.348 1.00 74.69 388 LEU A CA 1
ATOM 3214 C C . LEU A 1 388 ? 18.541 -63.389 100.306 1.00 74.69 388 LEU A C 1
ATOM 3216 O O . LEU A 1 388 ? 17.392 -63.704 99.996 1.00 74.69 388 LEU A O 1
ATOM 3220 N N . ASP A 1 389 ? 19.222 -62.441 99.665 1.00 75.75 389 ASP A N 1
ATOM 3221 C CA . ASP A 1 389 ? 18.651 -61.644 98.577 1.00 75.75 389 ASP A CA 1
ATOM 3222 C C . ASP A 1 389 ? 18.163 -62.508 97.412 1.00 75.75 389 ASP A C 1
ATOM 3224 O O . ASP A 1 389 ? 17.070 -62.306 96.875 1.00 75.75 389 ASP A O 1
ATOM 3228 N N . LYS A 1 390 ? 18.940 -63.530 97.035 1.00 78.94 390 LYS A N 1
ATOM 3229 C CA . LYS A 1 390 ? 18.542 -64.458 95.972 1.00 78.94 390 LYS A CA 1
ATOM 3230 C C . LYS A 1 390 ? 17.294 -65.262 96.346 1.00 78.94 390 LYS A C 1
ATOM 3232 O O . LYS A 1 390 ? 16.435 -65.471 95.489 1.00 78.94 390 LYS A O 1
ATOM 3237 N N . LYS A 1 391 ? 17.178 -65.719 97.597 1.00 78.88 391 LYS A N 1
ATOM 3238 C CA . LYS A 1 391 ? 15.990 -66.454 98.057 1.00 78.88 391 LYS A CA 1
ATOM 3239 C C . LYS A 1 391 ? 14.752 -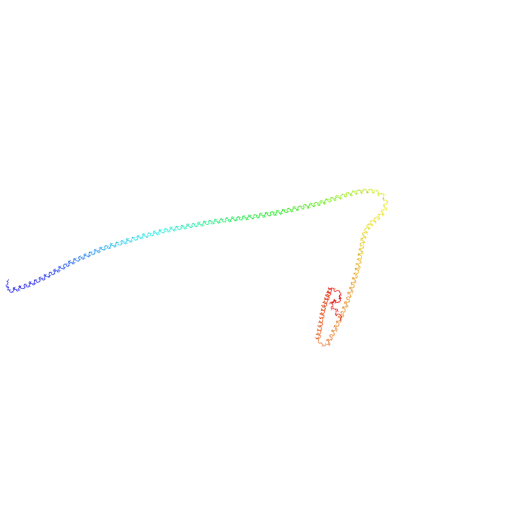65.563 98.124 1.00 78.88 391 LYS A C 1
ATOM 3241 O O . LYS A 1 391 ? 13.691 -66.007 97.695 1.00 78.88 391 LYS A O 1
ATOM 3246 N N . ASN A 1 392 ? 14.895 -64.315 98.560 1.00 75.62 392 ASN A N 1
ATOM 3247 C CA . ASN A 1 392 ? 13.783 -63.366 98.611 1.00 75.62 392 ASN A CA 1
ATOM 3248 C C . ASN A 1 392 ? 13.222 -63.068 97.214 1.00 75.62 392 ASN A C 1
ATOM 3250 O O . ASN A 1 392 ? 12.008 -63.101 97.024 1.00 75.62 392 ASN A O 1
ATOM 3254 N N . ARG A 1 393 ? 14.087 -62.904 96.203 1.00 77.69 393 ARG A N 1
ATOM 3255 C CA . ARG A 1 393 ? 13.639 -62.743 94.806 1.00 77.69 393 ARG A CA 1
ATOM 3256 C C . ARG A 1 393 ? 12.906 -63.975 94.269 1.00 77.69 393 ARG A C 1
ATOM 3258 O O . ARG A 1 393 ? 11.933 -63.832 93.538 1.00 77.69 393 ARG A O 1
ATOM 3265 N N . LEU A 1 394 ? 13.346 -65.181 94.639 1.00 79.19 394 LEU A N 1
ATOM 3266 C CA . LEU A 1 394 ? 12.676 -66.421 94.231 1.00 79.19 394 LEU A CA 1
ATOM 3267 C C . LEU A 1 394 ? 11.273 -66.536 94.849 1.00 79.19 394 LEU A C 1
ATOM 3269 O O . LEU A 1 394 ? 10.339 -66.959 94.172 1.00 79.19 394 LEU A O 1
ATOM 3273 N N . ILE A 1 395 ? 11.121 -66.132 96.114 1.00 75.31 395 ILE A N 1
ATOM 3274 C CA . ILE A 1 395 ? 9.822 -66.104 96.796 1.00 75.31 395 ILE A CA 1
ATOM 3275 C C . ILE A 1 395 ? 8.862 -65.155 96.075 1.00 75.31 395 ILE A C 1
ATOM 3277 O O . ILE A 1 395 ? 7.715 -65.526 95.842 1.00 75.31 395 ILE A O 1
ATOM 3281 N N . GLU A 1 396 ? 9.323 -63.972 95.658 1.00 76.44 396 GLU A N 1
ATOM 3282 C CA . GLU A 1 396 ? 8.481 -63.051 94.885 1.00 76.44 396 GLU A CA 1
ATOM 3283 C C . GLU A 1 396 ? 8.054 -63.621 93.533 1.00 76.44 396 GLU A C 1
ATOM 3285 O O . GLU A 1 396 ? 6.907 -63.443 93.124 1.00 76.44 396 GLU A O 1
ATOM 3290 N N . GLN A 1 397 ? 8.954 -64.328 92.850 1.00 79.31 397 GLN A N 1
ATOM 3291 C CA . GLN A 1 397 ? 8.670 -64.899 91.538 1.00 79.31 397 GLN A CA 1
ATOM 3292 C C . GLN A 1 397 ? 7.608 -66.008 91.617 1.00 79.31 397 GLN A C 1
ATOM 3294 O O . GLN A 1 397 ? 6.645 -65.985 90.855 1.00 79.31 397 GLN A O 1
ATOM 3299 N N . ILE A 1 398 ? 7.723 -66.911 92.598 1.00 79.19 398 ILE A N 1
ATOM 3300 C CA . ILE A 1 398 ? 6.733 -67.976 92.838 1.00 79.19 398 ILE A CA 1
ATOM 3301 C C . ILE A 1 398 ? 5.368 -67.384 93.213 1.00 79.19 398 ILE A C 1
ATOM 3303 O O . ILE A 1 398 ? 4.332 -67.905 92.804 1.00 79.19 398 ILE A O 1
ATOM 3307 N N . TRP A 1 399 ? 5.354 -66.280 93.962 1.00 75.88 399 TRP A N 1
ATOM 3308 C CA . TRP A 1 399 ? 4.110 -65.607 94.332 1.00 75.88 399 TRP A CA 1
ATOM 3309 C C . TRP A 1 399 ? 3.372 -65.053 93.111 1.00 75.88 399 TRP A C 1
ATOM 3311 O O . TRP A 1 399 ? 2.163 -65.239 92.979 1.00 75.88 399 TRP A O 1
ATOM 3321 N N . ASN A 1 400 ? 4.098 -64.422 92.188 1.00 77.75 400 ASN A N 1
ATOM 3322 C CA . ASN A 1 400 ? 3.499 -63.896 90.965 1.00 77.75 400 ASN A CA 1
ATOM 3323 C C . ASN A 1 400 ? 2.927 -65.016 90.081 1.00 77.75 400 ASN A C 1
ATOM 3325 O O . ASN A 1 400 ? 1.827 -64.870 89.547 1.00 77.75 400 ASN A O 1
ATOM 3329 N N . ASP A 1 401 ? 3.620 -66.153 89.976 1.00 79.31 401 ASP A N 1
ATOM 3330 C CA . ASP A 1 401 ? 3.120 -67.309 89.224 1.00 79.31 401 ASP A CA 1
ATOM 3331 C C . ASP A 1 401 ? 1.842 -67.892 89.853 1.00 79.31 401 ASP A C 1
ATOM 3333 O O . ASP A 1 401 ? 0.887 -68.217 89.140 1.00 79.31 401 ASP A O 1
ATOM 3337 N N . LEU A 1 402 ? 1.782 -67.967 91.188 1.00 78.38 402 LEU A N 1
ATOM 3338 C CA . LEU A 1 402 ? 0.600 -68.436 91.914 1.00 78.38 402 LEU A CA 1
ATOM 3339 C C . LEU A 1 402 ? -0.624 -67.547 91.639 1.00 78.38 402 LEU A C 1
ATOM 3341 O O . LEU A 1 402 ? -1.714 -68.065 91.387 1.00 78.38 402 LEU A O 1
ATOM 3345 N N . VAL A 1 403 ? -0.448 -66.222 91.614 1.00 74.62 403 VAL A N 1
ATOM 3346 C CA . VAL A 1 403 ? -1.520 -65.264 91.283 1.00 74.62 403 VAL A CA 1
ATOM 3347 C C . VAL A 1 403 ? -2.059 -65.506 89.872 1.00 74.62 403 VAL A C 1
ATOM 3349 O O . VAL A 1 403 ? -3.275 -65.596 89.681 1.00 74.62 403 VAL A O 1
ATOM 3352 N N . ILE A 1 404 ? -1.173 -65.687 88.888 1.00 79.69 404 ILE A N 1
ATOM 3353 C CA . ILE A 1 404 ? -1.561 -65.910 87.486 1.00 79.69 404 ILE A CA 1
ATOM 3354 C C . ILE A 1 404 ? -2.341 -67.223 87.323 1.00 79.69 404 ILE A C 1
ATOM 3356 O O . ILE A 1 404 ? -3.369 -67.258 86.639 1.00 79.69 404 ILE A O 1
ATOM 3360 N N . VAL A 1 405 ? -1.888 -68.311 87.952 1.00 79.88 405 VAL A N 1
ATOM 3361 C CA . VAL A 1 405 ? -2.581 -69.611 87.892 1.00 79.88 405 VAL A CA 1
ATOM 3362 C C . VAL A 1 405 ? -3.959 -69.527 88.548 1.00 79.88 405 VAL A C 1
ATOM 3364 O O . VAL A 1 405 ? -4.938 -70.027 87.989 1.00 79.88 405 VAL A O 1
ATOM 3367 N N . THR A 1 406 ? -4.059 -68.836 89.684 1.00 78.12 406 THR A N 1
ATOM 3368 C CA . THR A 1 406 ? -5.324 -68.657 90.411 1.00 78.12 406 THR A CA 1
ATOM 3369 C C . THR A 1 406 ? -6.340 -67.866 89.579 1.00 78.12 406 THR A C 1
ATOM 3371 O O . THR A 1 406 ? -7.515 -68.232 89.513 1.00 78.12 406 THR A O 1
ATOM 3374 N N . GLN A 1 407 ? -5.895 -66.839 88.846 1.00 77.00 407 GLN A N 1
ATOM 3375 C CA . GLN A 1 407 ? -6.756 -66.097 87.918 1.00 77.00 407 GLN A CA 1
ATOM 3376 C C . GLN A 1 407 ? -7.269 -66.970 86.762 1.00 77.00 407 GLN A C 1
ATOM 3378 O O . GLN A 1 407 ? -8.474 -66.980 86.504 1.00 77.00 407 GLN A O 1
ATOM 3383 N N . LYS A 1 408 ? -6.401 -67.759 86.110 1.00 80.31 408 LYS A N 1
ATOM 3384 C CA . LYS A 1 408 ? -6.825 -68.656 85.016 1.00 80.31 408 LYS A CA 1
ATOM 3385 C C . LYS A 1 408 ? -7.787 -69.749 85.479 1.00 80.31 408 LYS A C 1
ATOM 3387 O O . LYS A 1 408 ? -8.740 -70.066 84.769 1.00 80.31 408 LYS A O 1
ATOM 3392 N N . TYR A 1 409 ? -7.565 -70.306 86.668 1.00 78.69 409 TYR A N 1
ATOM 3393 C CA . TYR A 1 409 ? -8.483 -71.266 87.283 1.00 78.69 409 TYR A CA 1
ATOM 3394 C C . TYR A 1 409 ? -9.876 -70.653 87.499 1.00 78.69 409 TYR A C 1
ATOM 3396 O O . TYR A 1 409 ? -10.890 -71.242 87.115 1.00 78.69 409 TYR A O 1
ATOM 3404 N N . ASN A 1 410 ? -9.923 -69.431 88.033 1.00 80.00 410 ASN A N 1
ATOM 3405 C CA . ASN A 1 410 ? -11.162 -68.693 88.268 1.00 80.00 410 ASN A CA 1
ATOM 3406 C C . ASN A 1 410 ? -11.927 -68.380 86.966 1.00 80.00 410 ASN A C 1
ATOM 3408 O O . ASN A 1 410 ? -13.158 -68.457 86.935 1.00 80.00 410 ASN A O 1
ATOM 3412 N N . GLU A 1 411 ? -11.229 -68.053 85.876 1.00 79.00 411 GLU A N 1
ATOM 3413 C CA . GLU A 1 411 ? -11.842 -67.847 84.555 1.00 79.00 411 GLU A CA 1
ATOM 3414 C C . GLU A 1 411 ? -12.430 -69.137 83.975 1.00 79.00 411 GLU A C 1
ATOM 3416 O O . GLU A 1 411 ? -13.563 -69.139 83.484 1.00 79.00 411 GLU A O 1
ATOM 3421 N N . LEU A 1 412 ? -11.700 -70.249 84.082 1.00 78.75 412 LEU A N 1
ATOM 3422 C CA . LEU A 1 412 ? -12.153 -71.552 83.602 1.00 78.75 412 LEU A CA 1
ATOM 3423 C C . LEU A 1 412 ? -13.403 -72.029 84.358 1.00 78.75 412 LEU A C 1
ATOM 3425 O O . LEU A 1 412 ? -14.366 -72.482 83.736 1.00 78.75 412 LEU A O 1
ATOM 3429 N N . CYS A 1 413 ? -13.433 -71.850 85.682 1.00 76.94 413 CYS A N 1
ATOM 3430 C CA . CYS A 1 413 ? -14.601 -72.153 86.513 1.00 76.94 413 CYS A CA 1
ATOM 3431 C C . CYS A 1 413 ? -15.833 -71.343 86.086 1.00 76.94 413 CYS A C 1
ATOM 3433 O O . CYS A 1 413 ? -16.929 -71.894 85.954 1.00 76.94 413 CYS A O 1
ATOM 3435 N N . LYS A 1 414 ? -15.665 -70.046 85.791 1.00 76.69 414 LYS A N 1
ATOM 3436 C CA . LYS A 1 414 ? -16.752 -69.204 85.260 1.00 76.69 414 LYS A CA 1
ATOM 3437 C C . LYS A 1 414 ? -17.239 -69.694 83.893 1.00 76.69 414 LYS A C 1
ATOM 3439 O O . LYS A 1 414 ? -18.449 -69.723 83.663 1.00 76.69 414 LYS A O 1
ATOM 3444 N N . HIS A 1 415 ? -16.329 -70.102 83.004 1.00 78.88 415 HIS A N 1
ATOM 3445 C CA . HIS A 1 415 ? -16.689 -70.593 81.672 1.00 78.88 415 HIS A CA 1
ATOM 3446 C C . HIS A 1 415 ? -17.482 -71.905 81.746 1.00 78.88 415 HIS A C 1
ATOM 3448 O O . HIS A 1 415 ? -18.542 -72.011 81.132 1.00 78.88 415 HIS A O 1
ATOM 3454 N N . PHE A 1 416 ? -17.053 -72.862 82.576 1.00 74.31 416 PHE A N 1
ATOM 3455 C CA . PHE A 1 416 ? -17.796 -74.108 82.790 1.00 74.31 416 PHE A CA 1
ATOM 3456 C C . PHE A 1 416 ? -19.182 -73.882 83.407 1.00 74.31 416 PHE A C 1
ATOM 3458 O O . PHE A 1 416 ? -20.154 -74.458 82.910 1.00 74.31 416 PHE A O 1
ATOM 3465 N N . LYS A 1 417 ? -19.313 -72.996 84.411 1.00 73.31 417 LYS A N 1
ATOM 3466 C CA . LYS A 1 417 ? -20.630 -72.611 84.961 1.00 73.31 417 LYS A CA 1
ATOM 3467 C C . LYS A 1 417 ? -21.554 -72.041 83.874 1.00 73.31 417 LYS A C 1
ATOM 3469 O O . LYS A 1 417 ? -22.749 -72.329 83.870 1.00 73.31 417 LYS A O 1
ATOM 3474 N N . SER A 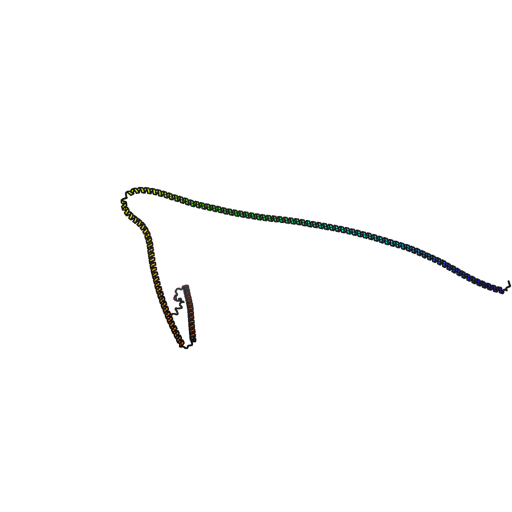1 418 ? -21.012 -71.259 82.939 1.00 74.19 418 SER A N 1
ATOM 3475 C CA . SER A 1 418 ? -21.780 -70.700 81.820 1.00 74.19 418 SER A CA 1
ATOM 3476 C C . SER A 1 418 ? -22.266 -71.788 80.849 1.00 74.19 418 SER A C 1
ATOM 3478 O O . SER A 1 418 ? -23.455 -71.853 80.531 1.00 74.19 418 SER A O 1
ATOM 3480 N N . THR A 1 419 ? -21.380 -72.699 80.433 1.00 75.75 419 THR A N 1
ATOM 3481 C CA . THR A 1 419 ? -21.699 -73.763 79.464 1.00 75.75 419 THR A CA 1
ATOM 3482 C C . THR A 1 419 ? -22.712 -74.776 80.006 1.00 75.75 419 THR A C 1
ATOM 3484 O O . THR A 1 419 ? -23.602 -75.206 79.266 1.00 75.75 419 THR A O 1
ATOM 3487 N N . LEU A 1 420 ? -22.625 -75.124 81.297 1.00 71.56 420 LEU A N 1
ATOM 3488 C CA . LEU A 1 420 ? -23.579 -76.020 81.964 1.00 71.56 420 LEU A CA 1
ATOM 3489 C C . LEU A 1 420 ? -24.980 -75.401 82.054 1.00 71.56 420 LEU A C 1
ATOM 3491 O O . LEU A 1 420 ? -25.962 -76.069 81.724 1.00 71.56 420 LEU A O 1
ATOM 3495 N N . ARG A 1 421 ? -25.079 -74.103 82.389 1.00 72.56 421 ARG A N 1
ATOM 3496 C CA . ARG A 1 421 ? -26.355 -73.367 82.330 1.00 72.56 421 ARG A CA 1
ATOM 3497 C C . ARG A 1 421 ? -26.953 -73.349 80.925 1.00 72.56 421 ARG A C 1
ATOM 3499 O O . ARG A 1 421 ? -28.170 -73.442 80.799 1.00 72.56 421 ARG A O 1
ATOM 3506 N N . HIS A 1 422 ? -26.125 -73.242 79.885 1.00 74.62 422 HIS A N 1
ATOM 3507 C CA . HIS A 1 422 ? -26.596 -73.162 78.498 1.00 74.62 422 HIS A CA 1
ATOM 3508 C C . HIS A 1 422 ? -27.245 -74.465 77.998 1.00 74.62 422 HIS A C 1
ATOM 3510 O O . HIS A 1 422 ? -28.174 -74.415 77.200 1.00 74.62 422 HIS A O 1
ATOM 3516 N N . HIS A 1 423 ? -26.821 -75.624 78.513 1.00 73.94 423 HIS A N 1
ATOM 3517 C CA . HIS A 1 423 ? -27.397 -76.935 78.175 1.00 73.94 423 HIS A CA 1
ATOM 3518 C C . HIS A 1 423 ? -28.597 -77.327 79.058 1.00 73.94 423 HIS A C 1
ATOM 3520 O O . HIS A 1 423 ? -29.045 -78.471 79.027 1.00 73.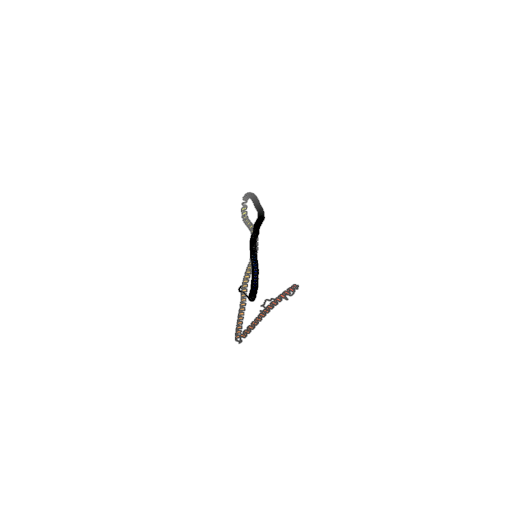94 423 HIS A O 1
ATOM 3526 N N . GLY A 1 424 ? -29.129 -76.393 79.856 1.00 65.69 424 GLY A N 1
ATOM 3527 C CA . GLY A 1 424 ? -30.332 -76.600 80.669 1.00 65.69 424 GLY A CA 1
ATOM 3528 C C . GLY A 1 424 ? -30.129 -77.442 81.933 1.00 65.69 424 GLY A C 1
ATOM 3529 O O . GLY A 1 424 ? -31.098 -77.723 82.633 1.00 65.69 424 GLY A O 1
ATOM 3530 N N . ILE A 1 425 ? -28.889 -77.815 82.264 1.00 70.31 425 ILE A N 1
ATOM 3531 C CA . ILE A 1 425 ? -28.567 -78.541 83.496 1.00 70.31 425 ILE A CA 1
ATOM 3532 C C . ILE A 1 425 ? -28.460 -77.512 84.626 1.00 70.31 425 ILE A C 1
ATOM 3534 O O . ILE A 1 425 ? -27.438 -76.847 84.786 1.00 70.31 425 ILE A O 1
ATOM 3538 N N . GLN A 1 426 ? -29.534 -77.352 85.399 1.00 63.66 426 GLN A N 1
ATOM 3539 C CA . GLN A 1 426 ? -29.562 -76.500 86.589 1.00 63.66 426 GLN A CA 1
ATOM 3540 C C . GLN A 1 426 ? -29.793 -77.381 87.824 1.00 63.66 426 GLN A C 1
ATOM 3542 O O . GLN A 1 426 ? -30.817 -78.051 87.920 1.00 63.66 426 GLN A O 1
ATOM 3547 N N . GLY A 1 427 ? -28.806 -77.422 88.727 1.00 61.50 427 GLY A N 1
ATOM 3548 C CA . GLY A 1 427 ? -28.794 -78.306 89.904 1.00 61.50 427 GLY A CA 1
ATOM 3549 C C . GLY A 1 427 ? -27.441 -78.953 90.237 1.00 61.50 427 GLY A C 1
ATOM 3550 O O . GLY A 1 427 ? -27.419 -79.948 90.953 1.00 61.50 427 GLY A O 1
ATOM 3551 N N . TYR A 1 428 ? -26.321 -78.437 89.712 1.00 64.75 428 TYR A N 1
ATOM 3552 C CA . TYR A 1 428 ? -24.977 -78.849 90.138 1.00 64.75 428 TYR A CA 1
ATOM 3553 C C . TYR A 1 428 ? -24.552 -78.076 91.397 1.00 64.75 428 TYR A C 1
ATOM 3555 O O . TYR A 1 428 ? -24.902 -76.906 91.549 1.00 64.75 428 TYR A O 1
ATOM 3563 N N . ASP A 1 429 ? -23.816 -78.735 92.293 1.00 60.44 429 ASP A N 1
ATOM 3564 C CA . ASP A 1 429 ? -23.384 -78.168 93.574 1.00 60.44 429 ASP A CA 1
ATOM 3565 C C . ASP A 1 429 ? -22.392 -77.008 93.353 1.00 60.44 429 ASP A C 1
ATOM 3567 O O . ASP A 1 429 ? -21.349 -77.169 92.708 1.00 60.44 429 ASP A O 1
ATOM 3571 N N . ASP A 1 430 ? -22.733 -75.809 93.834 1.00 59.38 430 ASP A N 1
ATOM 3572 C CA . ASP A 1 430 ? -22.033 -74.557 93.498 1.00 59.38 430 ASP A CA 1
ATOM 3573 C C . ASP A 1 430 ? -20.619 -74.473 94.118 1.00 59.38 430 ASP A C 1
ATOM 3575 O O . ASP A 1 430 ? -19.805 -73.649 93.684 1.00 59.38 430 ASP A O 1
ATOM 3579 N N . GLY A 1 431 ? -20.311 -75.368 95.069 1.00 62.22 431 GLY A N 1
ATOM 3580 C CA . GLY A 1 431 ? -19.001 -75.529 95.711 1.00 62.22 431 GLY A CA 1
ATOM 3581 C C . GLY A 1 431 ? -17.934 -76.224 94.854 1.00 62.22 431 GLY A C 1
ATOM 3582 O O . GLY A 1 431 ? -16.751 -76.132 95.159 1.00 62.22 431 GLY A O 1
ATOM 3583 N N . VAL A 1 432 ? -18.300 -76.873 93.742 1.00 62.72 432 VAL A N 1
ATOM 3584 C CA . VAL A 1 432 ? -17.318 -77.545 92.858 1.00 62.72 432 VAL A CA 1
ATOM 3585 C C . VAL A 1 432 ? -16.497 -76.541 92.026 1.00 62.72 432 VAL A C 1
ATOM 3587 O O . VAL A 1 432 ? -15.418 -76.862 91.538 1.00 62.72 432 VAL A O 1
ATOM 3590 N N . PHE A 1 433 ? -16.978 -75.304 91.884 1.00 64.75 433 PHE A N 1
ATOM 3591 C CA . PHE A 1 433 ? -16.368 -74.255 91.058 1.00 64.75 433 PHE A CA 1
ATOM 3592 C C . PHE A 1 433 ? -16.246 -72.930 91.844 1.00 64.75 433 PHE A C 1
ATOM 3594 O O . PHE A 1 433 ? -16.703 -71.877 91.382 1.00 64.75 433 PHE A O 1
ATOM 3601 N N . GLU A 1 434 ? -15.703 -72.993 93.062 1.00 69.50 434 GLU A N 1
ATOM 3602 C CA . GLU A 1 434 ? -15.501 -71.843 93.957 1.00 69.50 434 GLU A CA 1
ATOM 3603 C C . GLU A 1 434 ? -14.303 -70.975 93.516 1.00 69.50 434 GLU A C 1
ATOM 3605 O O . GLU A 1 434 ? -13.280 -71.491 93.062 1.00 69.50 434 GLU A O 1
ATOM 3610 N N . LEU A 1 435 ? -14.443 -69.644 93.601 1.00 68.12 435 LEU A N 1
ATOM 3611 C CA . LEU A 1 435 ? -13.416 -68.695 93.150 1.00 68.12 435 LEU A CA 1
ATOM 3612 C C . LEU A 1 435 ? -12.458 -68.344 94.296 1.00 68.12 435 LEU A C 1
ATOM 3614 O O . LEU A 1 435 ? -12.908 -67.942 95.365 1.00 68.12 435 LEU A O 1
ATOM 3618 N N . VAL A 1 436 ? -11.146 -68.414 94.056 1.00 70.81 436 VAL A N 1
ATOM 3619 C CA . VAL A 1 436 ? -10.115 -68.145 95.079 1.00 70.81 436 VAL A CA 1
ATOM 3620 C C . VAL A 1 436 ? -9.578 -66.700 94.964 1.00 70.81 436 VAL A C 1
ATOM 3622 O O . VAL A 1 436 ? -9.189 -66.305 93.860 1.00 70.81 436 VAL A O 1
ATOM 3625 N N . PRO A 1 437 ? -9.549 -65.890 96.049 1.00 63.72 437 PRO A N 1
ATOM 3626 C CA . PRO A 1 437 ? -9.045 -64.508 96.033 1.00 63.72 437 PRO A CA 1
ATOM 3627 C C . PRO A 1 437 ? -7.505 -64.438 95.992 1.00 63.72 437 PRO A C 1
ATOM 3629 O O . PRO A 1 437 ? -6.832 -65.232 96.643 1.00 63.72 437 PRO A O 1
ATOM 3632 N N . ALA A 1 438 ? -6.942 -63.486 95.235 1.00 59.41 438 ALA A N 1
ATOM 3633 C CA . ALA A 1 438 ? -5.521 -63.488 94.850 1.00 59.41 438 ALA A CA 1
ATOM 3634 C C . ALA A 1 438 ? -4.609 -62.446 95.546 1.00 59.41 438 ALA A C 1
ATOM 3636 O O . ALA A 1 438 ? -3.405 -62.474 95.312 1.00 59.41 438 ALA A O 1
ATOM 3637 N N . ASP A 1 439 ? -5.120 -61.556 96.409 1.00 57.75 439 ASP A N 1
ATOM 3638 C CA . ASP A 1 439 ? -4.414 -60.288 96.709 1.00 57.75 439 ASP A CA 1
ATOM 3639 C C . ASP A 1 439 ? -3.785 -60.120 98.115 1.00 57.75 439 ASP A C 1
ATOM 3641 O O . ASP A 1 439 ? -3.194 -59.076 98.389 1.00 57.75 439 ASP A O 1
ATOM 3645 N N . ASN A 1 440 ? -3.790 -61.117 99.010 1.00 56.81 440 ASN A N 1
ATOM 3646 C CA . ASN A 1 440 ? -3.197 -60.954 100.355 1.00 56.81 440 ASN A CA 1
ATOM 3647 C C . ASN A 1 440 ? -1.766 -61.521 100.468 1.00 56.81 440 ASN A C 1
ATOM 3649 O O . ASN A 1 440 ? -1.541 -62.585 101.043 1.00 56.81 440 ASN A O 1
ATOM 3653 N N . LYS A 1 441 ? -0.765 -60.769 99.978 1.00 54.19 441 LYS A N 1
ATOM 3654 C CA . LYS A 1 441 ? 0.675 -61.118 100.085 1.00 54.19 441 LYS A CA 1
ATOM 3655 C C . LYS A 1 441 ? 1.212 -61.112 101.536 1.00 54.19 441 LYS A C 1
ATOM 3657 O O . LYS A 1 441 ? 2.251 -61.713 101.795 1.00 54.19 441 LYS A O 1
ATOM 3662 N N . HIS A 1 442 ? 0.523 -60.465 102.487 1.00 56.97 442 HIS A N 1
ATOM 3663 C CA . HIS A 1 442 ? 1.017 -60.257 103.861 1.00 56.97 442 HIS A CA 1
ATOM 3664 C C . HIS A 1 442 ? 0.443 -61.187 104.942 1.00 56.97 442 HIS A C 1
ATOM 3666 O O . HIS A 1 442 ? 1.124 -61.418 105.934 1.00 56.97 442 HIS A O 1
ATOM 3672 N N . GLU A 1 443 ? -0.728 -61.802 104.759 1.00 52.06 443 GLU A N 1
ATOM 3673 C CA . GLU A 1 443 ? -1.286 -62.701 105.791 1.00 52.06 443 GLU A CA 1
ATOM 3674 C C . GLU A 1 443 ? -0.599 -64.077 105.840 1.00 52.06 443 GLU A C 1
ATOM 3676 O O . GLU A 1 443 ? -0.613 -64.741 106.874 1.00 52.06 443 GLU A O 1
ATOM 3681 N N . TYR A 1 444 ? 0.059 -64.503 104.757 1.00 52.47 444 TYR A N 1
ATOM 3682 C CA . TYR A 1 444 ? 0.705 -65.821 104.693 1.00 52.47 444 TYR A CA 1
ATOM 3683 C C . TYR A 1 444 ? 2.066 -65.907 105.404 1.00 52.47 444 TYR A C 1
ATOM 3685 O O . TYR A 1 444 ? 2.537 -67.015 105.653 1.00 52.47 444 TYR A O 1
ATOM 3693 N N . PHE A 1 445 ? 2.696 -64.777 105.747 1.00 53.53 445 PHE A N 1
ATOM 3694 C CA . PHE A 1 445 ? 4.019 -64.757 106.392 1.00 53.53 445 PHE A CA 1
ATOM 3695 C C . PHE A 1 445 ? 4.014 -64.249 107.843 1.00 53.53 445 PHE A C 1
ATOM 3697 O O . PHE A 1 445 ? 5.068 -64.251 108.470 1.00 53.53 445 PHE A O 1
ATOM 3704 N N . GLU A 1 446 ? 2.864 -63.858 108.404 1.00 47.84 446 GLU A N 1
ATOM 3705 C CA . GLU A 1 446 ? 2.760 -63.407 109.807 1.00 47.84 446 GLU A CA 1
ATOM 3706 C C . GLU A 1 446 ? 2.274 -64.488 110.794 1.00 47.84 446 GLU A C 1
ATOM 3708 O O . GLU A 1 446 ? 2.156 -64.209 111.983 1.00 47.84 446 GLU A O 1
ATOM 3713 N N . ASN A 1 447 ? 2.060 -65.734 110.351 1.00 42.91 447 ASN A N 1
ATOM 3714 C CA . ASN A 1 447 ? 1.674 -66.855 111.228 1.00 42.91 447 ASN A CA 1
ATOM 3715 C C . ASN A 1 447 ? 2.719 -67.986 111.319 1.00 42.91 447 ASN A C 1
ATOM 3717 O O . ASN A 1 447 ? 2.357 -69.151 111.496 1.00 42.91 447 ASN A O 1
ATOM 3721 N N . LEU A 1 448 ? 4.012 -67.650 111.235 1.00 35.50 448 LEU A N 1
ATOM 3722 C CA . LEU A 1 448 ? 5.119 -68.559 111.568 1.00 35.50 448 LEU A CA 1
ATOM 3723 C C . LEU A 1 448 ? 6.119 -67.914 112.528 1.00 35.50 448 LEU A C 1
ATOM 3725 O O . LEU A 1 448 ? 6.626 -66.817 112.201 1.00 35.50 448 LEU A O 1
#

InterPro domains:
  IPR025593 Growth arrest-specific protein 8 domain [PF13851] (199-397)
  IPR039308 Growth arrest-specific protein 8 [PTHR31543] (2-426)

Organism: Aphis gossypii (NCBI:txid80765)

Radius of gyration: 117.16 Å; chains: 1; bounding box: 238×93×296 Å

Secondary structure (DSSP, 8-state):
-----HHHHHHHHHHHHHHHHHHHHHHHHHHHHHHHHHHHHHHHHHHHHHHHHHHHHHHHHHHHHHHHHHHHHHHHHHHHHHHHHHHHHHHHHHHHHHHHHHHHHHHHHHHHHHHHHHHHHHHHHHHHHHHHHHHHHHHHHHHHHHHHHHHHHHHHHHHHHHHHHHHHHHHHHHHHHHHHHHHHHHHHHHHHHHHHHHHHHHHHHHHHHHHHHHHHHHHHHHHHHHHHHHHHHHHHHHHHHHHHHHHHHHHHHTTSSTTTHHHHHHHHHHHHHHHHHHHHHHHHHHHHHHHHHHHHHHHHHHHHHHHHHHHHHHHHHHHHHHHHHHHHHHHHHHHHHHHHHHHHHHHHHHHHHHHHHHHHHHHHHHHHH----HHHHHHHHHHHHHHHHHHHHHHHHHHHHHHHHHHHHHHHHHHHHHHHHHTT-----GGGGPPPP---TTTTSS--

pLDDT: mean 81.17, std 14.39, range [35.5, 97.94]

Foldseek 3Di:
DPDDDPVVVVVVVVVVVVVVVVVVVVVVVVVVVVVVVVVVVVVVVVVVVVVVVVVVVVVVVVVVVVVVVVVVVVVVVVVVVVVVVVVVVVVVVVVVVVVVVVVVVVVVVVVVVVVVVVVVVVVVVVVVVVVVVVVVVVVVVVVVVVVVVVVVVVVVVVVVVVVVVVVVVVVVVVVVVVVVVVVVVVVVVVVVVVVVVVVVVVVVVVVVVVVVVVVVVVVVVVVVVVVVVVVVVVVVVVVVVVVVVVVVVVVVVVVVCVPVVVVVVVVVVVVVVVVVCVVVCVVVCVVCVVVCVVVVVVVVVVVCVVVVVVVVVVVVVVVVVVVVVVVVVVVVVVCVVVVVVVVVVVVVVVVVVVVVVVVVVVVVVCVVVDPDDPVVVVVVVVVVVVVVVVVVVVVVVVLVVVLVVLVVLLVVLVVVVVVCVVVVNDDDDNVVSDRDDRPCPDPVPPPD

Sequence (448 aa):
MAEMSREQLEGFAARMKKELEREREERNFFQLERDKVLTFWEITRHELEENRASLRNKDREIEDIEEKHQDEIKVYKQKLKLLIYEQHVHLSEVQAENMVSLKIANDEHLNEEEELTKENDALKQEIVEINLRHIEEINNIRLEHARVMRELKDRFISDCQVIEGKYQKRMEDLRNRMDLKNKVEVAETEARKNKRIAEIIEDHNNAFNNLKEHYNDITVNNLTLIGSLKEKLLELKEDQQRAEMDLKEVAKENESLKGPLKEAQTTVEELTQKMSNYLKDKQRLMVLTKRLKHSNDKYKDLQVDYDELKMISEKMQADLDNVKDEYSNKLMNLQMEHGKKLLAIERRLKRSGETVEEKEAQIARLTGATSADTSIAMAMNAKTEALLDKKNRLIEQIWNDLVIVTQKYNELCKHFKSTLRHHGIQGYDDGVFELVPADNKHEYFENL